Protein AF-0000000072803959 (afdb_homodimer)

Sequence (482 aa):
MISLALSVRQCDCPLSAASAEYDVAFVTPHWHYHHDRARLELRILAEGSSRTAVERGLERIRSHDETDSFELLTKQGHTARARLTMGTTEMMGTVIGHGGYLTGPFENADGSERWEIGFDDEAAADRALATLETHDDEYEVRDRRRLDPATVLEDVRAESVGATVLEGARRLTPTERETLRRAVDAGYYDVPRVATLGDLAATLDVSDAAVSKTLRRAERKLLVPTVATLESTDRRDRTRGMISLALSVRQCDCPLSAASAEYDVAFVTPHWHYHHDRARLELRILAEGSSRTAVERGLERIRSHDETDSFELLTKQGHTARARLTMGTTEMMGTVIGHGGYLTGPFENADGSERWEIGFDDEAAADRALATLETHDDEYEVRDRRRLDPATVLEDVRAESVGATVLEGARRLTPTERETLRRAVDAGYYDVPRVATLGDLAATLDVSDAAVSKTLRRAERKLLVPTVATLESTDRRDRTRG

Foldseek 3Di:
DKKWKKKWFDDQALQLVLQQVFQKKKKWFDWDQDPVVQKIKTKMKMAGPWLVRQVSSLVSSQPGPQWPDKAWDDDDTRMTIIITMGHDDPLVCLCVVLPKDFDGIWMHHNSMIITIIDDPDDVSVVSSVVVNVVDPIDMDTPDMDDDDPVRVVVVVLVVVLVVQQVQLVVPQDPVLVVLQVCCVVQQCVPVVGRDDLVNSCVVVVHDSVVSVVSPVSSCCSRPVSSVVSVVVVVCVVVVVD/DKKWKKKWFDDQALQLVLQQVFQKKKKWFDWDADPVVQKIKTKMKMAGPWLVRQVSSLVSSQPGPQWPDKAWDDDDTRMTIIITMGGDDPLVCLCVVLPKDFDGIWMHHNSMIITIIDDPDDVSVVSSVVVNVPDPIDMDTPDMDDDDPVRVVVVVCVVVLVVQQVQLVVPQDPVLVVLQVCCVVQQCVPVVGRDDLVNSCVVVVHDSVVSVVSPVSSCCSRPVSNVVSVVVVVVVVVVVD

pLDDT: mean 92.98, std 10.26, range [30.39, 98.69]

Radius of gyration: 23.91 Å; Cα contacts (8 Å, |Δi|>4): 975; chains: 2; bounding box: 56×69×57 Å

Organism: NCBI:txid2691917

Nearest PDB structures (foldseek):
  8hkc-assembly1_E  TM=4.552E-01  e=3.958E-02  Escherichia coli K-12
  6zu5-assembly1_SY0  TM=5.289E-01  e=3.291E-01  Paranosema locustae
  2aus-assembly2_A  TM=3.869E-01  e=7.500E-01  Pyrococcus abyssi
  6uwj-assembly1_A  TM=3.536E-01  e=3.078E+00  synthetic construct
  3epa-assembly1_A  TM=3.322E-01  e=2.580E+00  Homo sapiens

Secondary structure (DSSP, 8-state):
-EEEEEEEE-TT-HHHHHHHHSSEEEEEEEEEEEGGGTEEEEEEEEEESSHHHHHHHHHHHHT-TTEEEEEEEEEETTEEEEEEEEEPPHHHHHHHHTT-EE-S-EEEETTEEEEEEEESSHHHHHHHHHHHTTSSSEEEEEEEEE--HHHHHHHHHHHHHHHHHHHHHHT--HHHHHHHHHHHHHTTTSSS-SS-HHHHHHHHTS-HHHHHHHHHHHHHHHHHHHHHHHHHHHHHHHTT-/-EEEEEEEE-TT-HHHHHHHHSSEEEEEEEEEEEGGGTEEEEEEEEEESSHHHHHHHHHHHHT-TTEEEEEEEEEETTEEEEEEEEEPPHHHHHHHHTT-EE-S-EEEETTEEEEEEEESSHHHHHHHHHHHTTSSSEEEEEEEEE--HHHHHHHTTHHHHHHHHHHHHHT--HHHHHHHHHHHHHTTTSSS-SS-HHHHHHHHTS-HHHHHHHHHHHHHHHHHHHHHHHHHHHHHHHH--

InterPro domains:
  IPR007050 Bacterioopsin activator-type, HTH domain [PF04967] (172-223)
  IPR056486 HVO_2525, N-terminal [PF24279] (4-137)

Structure (mmCIF, N/CA/C/O backbone):
data_AF-0000000072803959-model_v1
#
loop_
_entity.id
_entity.type
_entity.pdbx_description
1 polymer 'Helix-turn-helix domain-containing protein'
#
loop_
_atom_site.group_PDB
_atom_site.id
_atom_site.type_symbol
_atom_site.label_atom_id
_atom_site.label_alt_id
_atom_site.label_comp_id
_atom_site.label_asym_id
_atom_site.label_entity_id
_atom_site.label_seq_id
_atom_site.pdbx_PDB_ins_code
_atom_site.Cartn_x
_atom_site.Cartn_y
_atom_site.Cartn_z
_atom_site.occupancy
_atom_site.B_iso_or_equiv
_atom_site.auth_seq_id
_atom_site.auth_comp_id
_atom_site.auth_asym_id
_atom_site.auth_atom_id
_atom_site.pdbx_PDB_model_num
ATOM 1 N N . MET A 1 1 ? -15.734 9.953 -4.289 1 94.19 1 MET A N 1
ATOM 2 C CA . MET A 1 1 ? -14.445 10.609 -4.109 1 94.19 1 MET A CA 1
ATOM 3 C C . MET A 1 1 ? -13.859 11.023 -5.453 1 94.19 1 MET A C 1
ATOM 5 O O . MET A 1 1 ? -14.023 10.328 -6.453 1 94.19 1 MET A O 1
ATOM 9 N N . ILE A 1 2 ? -13.172 12.172 -5.438 1 97 2 ILE A N 1
ATOM 10 C CA . ILE A 1 2 ? -12.461 12.625 -6.633 1 97 2 ILE A CA 1
ATOM 11 C C . ILE A 1 2 ? -10.961 12.398 -6.457 1 97 2 ILE A C 1
ATOM 13 O O . ILE A 1 2 ? -10.375 12.82 -5.457 1 97 2 ILE A O 1
ATOM 17 N N . SER A 1 3 ? -10.383 11.633 -7.355 1 97.12 3 SER A N 1
ATOM 18 C CA . SER A 1 3 ? -8.945 11.398 -7.375 1 97.12 3 SER A CA 1
ATOM 19 C C . SER A 1 3 ? -8.266 12.211 -8.469 1 97.12 3 SER A C 1
ATOM 21 O O . SER A 1 3 ? -8.688 12.172 -9.633 1 97.12 3 SER A O 1
ATOM 23 N N . LEU A 1 4 ? -7.27 12.938 -8.117 1 98.12 4 LEU A N 1
ATOM 24 C CA . LEU A 1 4 ? -6.488 13.711 -9.078 1 98.12 4 LEU A CA 1
ATOM 25 C C . LEU A 1 4 ? -5.031 13.273 -9.078 1 98.12 4 LEU A C 1
ATOM 27 O O . LEU A 1 4 ? -4.441 13.062 -8.016 1 98.12 4 LEU A O 1
ATOM 31 N N . ALA A 1 5 ? -4.5 13.031 -10.227 1 97.81 5 ALA A N 1
ATOM 32 C CA . ALA A 1 5 ? -3.057 12.938 -10.43 1 97.81 5 ALA A CA 1
ATOM 33 C C . ALA A 1 5 ? -2.498 14.234 -11.008 1 97.81 5 ALA A C 1
ATOM 35 O O . ALA A 1 5 ? -2.916 14.672 -12.078 1 97.81 5 ALA A O 1
ATOM 36 N N . LEU A 1 6 ? -1.577 14.805 -10.305 1 98.19 6 LEU A N 1
ATOM 37 C CA . LEU A 1 6 ? -1.02 16.078 -10.742 1 98.19 6 LEU A CA 1
ATOM 38 C C . LEU A 1 6 ? 0.488 15.977 -10.953 1 98.19 6 LEU A C 1
ATOM 40 O O . LEU A 1 6 ? 1.161 15.219 -10.25 1 98.19 6 LEU A O 1
ATOM 44 N N . SER A 1 7 ? 0.942 16.625 -11.914 1 98.12 7 SER A N 1
ATOM 45 C CA . SER A 1 7 ? 2.348 17 -11.992 1 98.12 7 SER A CA 1
ATOM 46 C C . SER A 1 7 ? 2.547 18.453 -11.594 1 98.12 7 SER A C 1
ATOM 48 O O . SER A 1 7 ? 1.832 19.344 -12.07 1 98.12 7 SER A O 1
ATOM 50 N N . VAL A 1 8 ? 3.453 18.703 -10.711 1 98 8 VAL A N 1
ATOM 51 C CA . VAL A 1 8 ? 3.627 20.031 -10.148 1 98 8 VAL A CA 1
ATOM 52 C C . VAL A 1 8 ? 5.098 20.438 -10.219 1 98 8 VAL A C 1
ATOM 54 O O . VAL A 1 8 ? 5.984 19.625 -9.93 1 98 8 VAL A O 1
ATOM 57 N N . ARG A 1 9 ? 5.34 21.578 -10.664 1 97.44 9 ARG A N 1
ATOM 58 C CA . ARG A 1 9 ? 6.637 22.234 -10.547 1 97.44 9 ARG A CA 1
ATOM 59 C C . ARG A 1 9 ? 6.543 23.484 -9.688 1 97.44 9 ARG A C 1
ATOM 61 O O . ARG A 1 9 ? 5.961 24.484 -10.102 1 97.44 9 ARG A O 1
ATOM 68 N N . GLN A 1 10 ? 7.09 23.375 -8.5 1 94.81 10 GLN A N 1
ATOM 69 C CA . GLN A 1 10 ? 6.988 24.5 -7.578 1 94.81 10 GLN A CA 1
ATOM 70 C C . GLN A 1 10 ? 8.359 24.891 -7.043 1 94.81 10 GLN A C 1
ATOM 72 O O . GLN A 1 10 ? 9.227 24.047 -6.855 1 94.81 10 GLN A O 1
ATOM 77 N N . CYS A 1 11 ? 8.508 26.141 -6.695 1 91.94 11 CYS A N 1
ATOM 78 C CA . CYS A 1 11 ? 9.82 26.703 -6.395 1 91.94 11 CYS A CA 1
ATOM 79 C C . CYS A 1 11 ? 10.125 26.594 -4.906 1 91.94 11 CYS A C 1
ATOM 81 O O . CYS A 1 11 ? 11.289 26.672 -4.504 1 91.94 11 CYS A O 1
ATOM 83 N N . ASP A 1 12 ? 9.172 26.438 -4.137 1 95.94 12 ASP A N 1
ATOM 84 C CA . ASP A 1 12 ? 9.391 26.5 -2.693 1 95.94 12 ASP A CA 1
ATOM 85 C C . ASP A 1 12 ? 9.469 25.094 -2.092 1 95.94 12 ASP A C 1
ATOM 87 O O . ASP A 1 12 ? 9.203 24.906 -0.903 1 95.94 12 ASP A O 1
ATOM 91 N N . CYS A 1 13 ? 9.789 24.109 -2.863 1 97.12 13 CYS A N 1
ATOM 92 C CA . CYS A 1 13 ? 9.945 22.734 -2.385 1 97.12 13 CYS A CA 1
ATOM 93 C C . CYS A 1 13 ? 11.398 22.297 -2.434 1 97.12 13 CYS A C 1
ATOM 95 O O . CYS A 1 13 ? 11.977 22.172 -3.514 1 97.12 13 CYS A O 1
ATOM 97 N N . PRO A 1 14 ? 11.992 22 -1.245 1 98.31 14 PRO A N 1
ATOM 98 C CA . PRO A 1 14 ? 13.398 21.594 -1.213 1 98.31 14 PRO A CA 1
ATOM 99 C C . PRO A 1 14 ? 13.664 20.328 -2.041 1 98.31 14 PRO A C 1
ATOM 101 O O . PRO A 1 14 ? 14.742 20.188 -2.629 1 98.31 14 PRO A O 1
ATOM 104 N N . LEU A 1 15 ? 12.727 19.391 -2.088 1 98.56 15 LEU A N 1
ATOM 105 C CA . LEU A 1 15 ? 12.906 18.141 -2.826 1 98.56 15 LEU A CA 1
ATOM 106 C C . LEU A 1 15 ? 12.953 18.406 -4.328 1 98.56 15 LEU A C 1
ATOM 108 O O . LEU A 1 15 ? 13.758 17.812 -5.039 1 98.56 15 LEU A O 1
ATOM 112 N N . SER A 1 16 ? 12.094 19.266 -4.77 1 97.94 16 SER A N 1
ATOM 113 C CA . SER A 1 16 ? 12.117 19.641 -6.18 1 97.94 16 SER A CA 1
ATOM 114 C C . SER A 1 16 ? 13.422 20.344 -6.535 1 97.94 16 SER A C 1
ATOM 116 O O . SER A 1 16 ? 14.016 20.078 -7.582 1 97.94 16 SER A O 1
ATOM 118 N N . ALA A 1 17 ? 13.867 21.266 -5.688 1 98.25 17 ALA A N 1
ATOM 119 C CA . ALA A 1 17 ? 15.125 21.953 -5.922 1 98.25 17 ALA A CA 1
ATOM 120 C C . ALA A 1 17 ? 16.281 20.984 -6.027 1 98.25 17 ALA A C 1
ATOM 122 O O . ALA A 1 17 ? 17.094 21.078 -6.953 1 98.25 17 ALA A O 1
ATOM 123 N N . ALA A 1 18 ? 16.328 20.062 -5.117 1 98.69 18 ALA A N 1
ATOM 124 C CA . ALA A 1 18 ? 17.422 19.078 -5.086 1 98.69 18 ALA A CA 1
ATOM 125 C C . ALA A 1 18 ? 17.391 18.188 -6.328 1 98.69 18 ALA A C 1
ATOM 127 O O . ALA A 1 18 ? 18.438 17.953 -6.949 1 98.69 18 ALA A O 1
ATOM 128 N N . SER A 1 19 ? 16.203 17.719 -6.73 1 98.44 19 SER A N 1
ATOM 129 C CA . SER A 1 19 ? 16.094 16.797 -7.855 1 98.44 19 SER A CA 1
ATOM 130 C C . SER A 1 19 ? 16.328 17.516 -9.18 1 98.44 19 SER A C 1
ATOM 132 O O . SER A 1 19 ? 16.641 16.875 -10.188 1 98.44 19 SER A O 1
ATOM 134 N N . ALA A 1 20 ? 16.141 18.812 -9.188 1 98.12 20 ALA A N 1
ATOM 135 C CA . ALA A 1 20 ? 16.422 19.609 -10.383 1 98.12 20 ALA A CA 1
ATOM 136 C C . ALA A 1 20 ? 17.938 19.766 -10.578 1 98.12 20 ALA A C 1
ATOM 138 O O . ALA A 1 20 ? 18.406 19.828 -11.719 1 98.12 20 ALA A O 1
ATOM 139 N N . GLU A 1 21 ? 18.609 19.844 -9.531 1 98.25 21 GLU A N 1
ATOM 140 C CA . GLU A 1 21 ? 20.031 20.203 -9.57 1 98.25 21 GLU A CA 1
ATOM 141 C C . GLU A 1 21 ? 20.906 18.953 -9.656 1 98.25 21 GLU A C 1
ATOM 143 O O . GLU A 1 21 ? 21.984 18.984 -10.266 1 98.25 21 GLU A O 1
ATOM 148 N N . TYR A 1 22 ? 20.516 17.891 -9.039 1 98.38 22 TYR A N 1
ATOM 149 C CA . TYR A 1 22 ? 21.312 16.672 -8.977 1 98.38 22 TYR A CA 1
ATOM 150 C C . TYR A 1 22 ? 20.516 15.461 -9.477 1 98.38 22 TYR A C 1
ATOM 152 O O . TYR A 1 22 ? 19.281 15.492 -9.5 1 98.38 22 TYR A O 1
ATOM 160 N N . ASP A 1 23 ? 21.234 14.398 -9.922 1 98 23 ASP A N 1
ATOM 161 C CA . ASP A 1 23 ? 20.594 13.188 -10.422 1 98 23 ASP A CA 1
ATOM 162 C C . ASP A 1 23 ? 20.125 12.305 -9.273 1 98 23 ASP A C 1
ATOM 164 O O . ASP A 1 23 ? 20.656 11.219 -9.055 1 98 23 ASP A O 1
ATOM 168 N N . VAL A 1 24 ? 19.109 12.836 -8.562 1 98.06 24 VAL A N 1
ATOM 169 C CA . VAL A 1 24 ? 18.5 12.164 -7.426 1 98.06 24 VAL A CA 1
ATOM 170 C C . VAL A 1 24 ? 16.984 12.328 -7.473 1 98.06 24 VAL A C 1
ATOM 172 O O . VAL A 1 24 ? 16.484 13.375 -7.902 1 98.06 24 VAL A O 1
ATOM 175 N N . ALA A 1 25 ? 16.297 11.289 -7.207 1 98.44 25 ALA A N 1
ATOM 176 C CA . ALA A 1 25 ? 14.836 11.297 -7.078 1 98.44 25 ALA A CA 1
ATOM 177 C C . ALA A 1 25 ? 14.414 11.023 -5.641 1 98.44 25 ALA A C 1
ATOM 179 O O . ALA A 1 25 ? 15.172 10.453 -4.859 1 98.44 25 ALA A O 1
ATOM 180 N N . PHE A 1 26 ? 13.273 11.539 -5.289 1 98.31 26 PHE A N 1
ATOM 181 C CA . PHE A 1 26 ? 12.758 11.367 -3.936 1 98.31 26 PHE A CA 1
ATOM 182 C C . PHE A 1 26 ? 11.352 10.781 -3.959 1 98.31 26 PHE A C 1
ATOM 184 O O . PHE A 1 26 ? 10.562 11.094 -4.852 1 98.31 26 PHE A O 1
ATOM 191 N N . VAL A 1 27 ? 11.07 9.914 -3.055 1 97.44 27 VAL A N 1
ATOM 192 C CA . VAL A 1 27 ? 9.719 9.422 -2.777 1 97.44 27 VAL A CA 1
ATOM 193 C C . VAL A 1 27 ? 9.375 9.656 -1.309 1 97.44 27 VAL A C 1
ATOM 195 O O . VAL A 1 27 ? 10.211 9.438 -0.427 1 97.44 27 VAL A O 1
ATOM 198 N N . THR A 1 28 ? 8.188 10.172 -1.068 1 96.06 28 THR A N 1
ATOM 199 C CA . THR A 1 28 ? 7.707 10.43 0.286 1 96.06 28 THR A CA 1
ATOM 200 C C . THR A 1 28 ? 6.414 9.664 0.553 1 96.06 28 THR A C 1
ATOM 202 O O . THR A 1 28 ? 5.32 10.188 0.321 1 96.06 28 THR A O 1
ATOM 205 N N . PRO A 1 29 ? 6.535 8.539 1.109 1 91.94 29 PRO A N 1
ATOM 206 C CA . PRO A 1 29 ? 5.336 7.73 1.324 1 91.94 29 PRO A CA 1
ATOM 207 C C . PRO A 1 29 ? 4.602 8.094 2.613 1 91.94 29 PRO A C 1
ATOM 209 O O . PRO A 1 29 ? 3.41 7.801 2.752 1 91.94 29 PRO A O 1
ATOM 212 N N . HIS A 1 30 ? 5.324 8.688 3.539 1 86.19 30 HIS A N 1
ATOM 213 C CA . HIS A 1 30 ? 4.746 8.969 4.848 1 86.19 30 HIS A CA 1
ATOM 214 C C . HIS A 1 30 ? 4.895 10.445 5.207 1 86.19 30 HIS A C 1
ATOM 216 O O . HIS A 1 30 ? 5.98 11.008 5.086 1 86.19 30 HIS A O 1
ATOM 222 N N . TRP A 1 31 ? 3.816 11.047 5.551 1 84 31 TRP A N 1
ATOM 223 C CA . TRP A 1 31 ? 3.797 12.461 5.887 1 84 31 TRP A CA 1
ATOM 224 C C . TRP A 1 31 ? 2.736 12.758 6.941 1 84 31 TRP A C 1
ATOM 226 O O . TRP A 1 31 ? 1.813 11.969 7.141 1 84 31 TRP A O 1
ATOM 236 N N . HIS A 1 32 ? 3.074 13.773 7.648 1 78.94 32 HIS A N 1
ATOM 237 C CA . HIS A 1 32 ? 2.141 14.289 8.648 1 78.94 32 HIS A CA 1
ATOM 238 C C . HIS A 1 32 ? 2.055 15.805 8.594 1 78.94 32 HIS A C 1
ATOM 240 O O . HIS A 1 32 ? 3.078 16.484 8.555 1 78.94 32 HIS A O 1
ATOM 246 N N . TYR A 1 33 ? 0.852 16.203 8.414 1 76.69 33 TYR A N 1
ATOM 247 C CA . TYR A 1 33 ? 0.65 17.656 8.438 1 76.69 33 TYR A CA 1
ATOM 248 C C . TYR A 1 33 ? 0.158 18.109 9.805 1 76.69 33 TYR A C 1
ATOM 250 O O . TYR A 1 33 ? -0.893 17.672 10.273 1 76.69 33 TYR A O 1
ATOM 258 N N . HIS A 1 34 ? 0.951 18.969 10.328 1 72.06 34 HIS A N 1
ATOM 259 C CA . HIS A 1 34 ? 0.556 19.656 11.555 1 72.06 34 HIS A CA 1
ATOM 260 C C . HIS A 1 34 ? -0.17 20.969 11.25 1 72.06 34 HIS A C 1
ATOM 262 O O . HIS A 1 34 ? 0.468 22 11.031 1 72.06 34 HIS A O 1
ATOM 268 N N . HIS A 1 35 ? -1.487 20.969 11.234 1 66.75 35 HIS A N 1
ATOM 269 C CA . HIS A 1 35 ? -2.273 22.125 10.844 1 66.75 35 HIS A CA 1
ATOM 270 C C . HIS A 1 35 ? -1.947 23.328 11.719 1 66.75 35 HIS A C 1
ATOM 272 O O . HIS A 1 35 ? -1.798 24.453 11.211 1 66.75 35 HIS A O 1
ATOM 278 N N . ASP A 1 36 ? -1.875 23.141 12.953 1 64.31 36 ASP A N 1
ATOM 279 C CA . ASP A 1 36 ? -1.71 24.234 13.898 1 64.31 36 ASP A CA 1
ATOM 280 C C . ASP A 1 36 ? -0.382 24.953 13.68 1 64.31 36 ASP A C 1
ATOM 282 O O . ASP A 1 36 ? -0.252 26.141 13.992 1 64.31 36 ASP A O 1
ATOM 286 N N . ARG A 1 37 ? 0.526 24.203 13.18 1 66.88 37 ARG A N 1
ATOM 287 C CA . ARG A 1 37 ? 1.847 24.797 12.992 1 66.88 37 ARG A CA 1
ATOM 288 C C . ARG A 1 37 ? 2.127 25.031 11.508 1 66.88 37 ARG A C 1
ATOM 290 O O . ARG A 1 37 ? 3.232 25.438 11.141 1 66.88 37 ARG A O 1
ATOM 297 N N . ALA A 1 38 ? 1.21 24.656 10.727 1 72.81 38 ALA A N 1
ATOM 298 C CA . ALA A 1 38 ? 1.383 24.734 9.281 1 72.81 38 ALA A CA 1
ATOM 299 C C . ALA A 1 38 ? 2.67 24.031 8.852 1 72.81 38 ALA A C 1
ATOM 301 O O . ALA A 1 38 ? 3.439 24.578 8.055 1 72.81 38 ALA A O 1
ATOM 302 N N . ARG A 1 39 ? 2.898 22.922 9.547 1 84.06 39 ARG A N 1
ATOM 303 C CA . ARG A 1 39 ? 4.164 22.219 9.328 1 84.06 39 ARG A CA 1
ATOM 304 C C . ARG A 1 39 ? 3.926 20.797 8.82 1 84.06 39 ARG A C 1
ATOM 306 O O . ARG A 1 39 ? 3.012 20.109 9.273 1 84.06 39 ARG A O 1
ATOM 313 N N . LEU A 1 40 ? 4.734 20.469 7.773 1 88.94 40 LEU A N 1
ATOM 314 C CA . LEU A 1 40 ? 4.754 19.125 7.215 1 88.94 40 LEU A CA 1
ATOM 315 C C . LEU A 1 40 ? 5.969 18.344 7.715 1 88.94 40 LEU A C 1
ATOM 317 O O . LEU A 1 40 ? 7.09 18.859 7.695 1 88.94 40 LEU A O 1
ATOM 321 N N . GLU A 1 41 ? 5.699 17.25 8.312 1 90.75 41 GLU A N 1
ATOM 322 C CA . GLU A 1 41 ? 6.762 16.297 8.625 1 90.75 41 GLU A CA 1
ATOM 323 C C . GLU A 1 41 ? 6.785 15.141 7.625 1 90.75 41 GLU A C 1
ATOM 325 O O . GLU A 1 41 ? 5.777 14.453 7.438 1 90.75 41 GLU A O 1
ATOM 330 N N . LEU A 1 42 ? 7.926 14.922 6.961 1 94.88 42 LEU A N 1
ATOM 331 C CA . LEU A 1 42 ? 8.07 13.961 5.875 1 94.88 42 LEU A CA 1
ATOM 332 C C . LEU A 1 42 ? 9.141 12.922 6.203 1 94.88 42 LEU A C 1
ATOM 334 O O . LEU A 1 42 ? 10.18 13.258 6.777 1 94.88 42 LEU A O 1
ATOM 338 N N . ARG A 1 43 ? 8.844 11.719 5.973 1 95.81 43 ARG A N 1
ATOM 339 C CA . ARG A 1 43 ? 9.898 10.727 5.82 1 95.81 43 ARG A CA 1
ATOM 340 C C . ARG A 1 43 ? 10.211 10.469 4.352 1 95.81 43 ARG A C 1
ATOM 342 O O . ARG A 1 43 ? 9.422 9.828 3.648 1 95.81 43 ARG A O 1
ATOM 349 N N . ILE A 1 44 ? 11.367 10.922 3.934 1 97.69 44 ILE A N 1
ATOM 350 C CA . ILE A 1 44 ? 11.695 10.906 2.512 1 97.69 44 ILE A CA 1
ATOM 351 C C . ILE A 1 44 ? 12.664 9.766 2.217 1 97.69 44 ILE A C 1
ATOM 353 O O . ILE A 1 44 ? 13.523 9.438 3.043 1 97.69 44 ILE A O 1
ATOM 357 N N . LEU A 1 45 ? 12.492 9.195 1.059 1 97.62 45 LEU A N 1
ATOM 358 C CA . LEU A 1 45 ? 13.438 8.242 0.483 1 97.62 45 LEU A CA 1
ATOM 359 C C . LEU A 1 45 ? 14.125 8.844 -0.742 1 97.62 45 LEU A C 1
ATOM 361 O O . LEU A 1 45 ? 13.469 9.391 -1.626 1 97.62 45 LEU A O 1
ATOM 365 N N . ALA A 1 46 ? 15.398 8.766 -0.737 1 98.19 46 ALA A N 1
ATOM 366 C CA . ALA A 1 46 ? 16.188 9.266 -1.856 1 98.19 46 ALA A CA 1
ATOM 367 C C . ALA A 1 46 ? 16.844 8.117 -2.625 1 98.19 46 ALA A C 1
ATOM 369 O O . ALA A 1 46 ? 17.297 7.141 -2.025 1 98.19 46 ALA A O 1
ATOM 370 N N . GLU A 1 47 ? 16.859 8.211 -3.861 1 97.56 47 GLU A N 1
ATOM 371 C CA . GLU A 1 47 ? 17.594 7.328 -4.75 1 97.56 47 GLU A CA 1
ATOM 372 C C . GLU A 1 47 ? 18.297 8.117 -5.852 1 97.56 47 GLU A C 1
ATOM 374 O O . GLU A 1 47 ? 17.656 8.875 -6.59 1 97.56 47 GLU A O 1
ATOM 379 N N . GLY A 1 48 ? 19.625 7.914 -5.953 1 97.19 48 GLY A N 1
ATOM 380 C CA . GLY A 1 48 ? 20.375 8.656 -6.949 1 97.19 48 GLY A CA 1
ATOM 381 C C . GLY A 1 48 ? 21.219 7.77 -7.844 1 97.19 48 GLY A C 1
ATOM 382 O O . GLY A 1 48 ? 21.297 6.559 -7.625 1 97.19 48 GLY A O 1
ATOM 383 N N . SER A 1 49 ? 21.797 8.367 -8.883 1 96.12 49 SER A N 1
ATOM 384 C CA . SER A 1 49 ? 22.672 7.66 -9.82 1 96.12 49 SER A CA 1
ATOM 385 C C . SER A 1 49 ? 23.984 7.258 -9.172 1 96.12 49 SER A C 1
ATOM 387 O O . SER A 1 49 ? 24.703 6.395 -9.688 1 96.12 49 SER A O 1
ATOM 389 N N . SER A 1 50 ? 24.328 7.922 -8.094 1 96.12 50 SER A N 1
ATOM 390 C CA . SER A 1 50 ? 25.547 7.652 -7.336 1 96.12 50 SER A CA 1
ATOM 391 C C . SER A 1 50 ? 25.391 8.094 -5.883 1 96.12 50 SER A C 1
ATOM 393 O O . SER A 1 50 ? 24.484 8.852 -5.551 1 96.12 50 SER A O 1
ATOM 395 N N . ARG A 1 51 ? 26.312 7.582 -5.098 1 96 51 ARG A N 1
ATOM 396 C CA . ARG A 1 51 ? 26.359 8.008 -3.703 1 96 51 ARG A CA 1
ATOM 397 C C . ARG A 1 51 ? 26.562 9.516 -3.592 1 96 51 ARG A C 1
ATOM 399 O O . ARG A 1 51 ? 25.922 10.164 -2.758 1 96 51 ARG A O 1
ATOM 406 N N . THR A 1 52 ? 27.359 10.031 -4.449 1 97.12 52 THR A N 1
ATOM 407 C CA . THR A 1 52 ? 27.656 11.461 -4.449 1 97.12 52 THR A CA 1
ATOM 408 C C . THR A 1 52 ? 26.406 12.266 -4.805 1 97.12 52 THR A C 1
ATOM 410 O O . THR A 1 52 ? 26.125 13.297 -4.184 1 97.12 52 THR A O 1
ATOM 413 N N . ALA A 1 53 ? 25.672 11.828 -5.793 1 97.88 53 ALA A N 1
ATOM 414 C CA . ALA A 1 53 ? 24.438 12.5 -6.184 1 97.88 53 ALA A CA 1
ATOM 415 C C . ALA A 1 53 ? 23.453 12.562 -5.016 1 97.88 53 ALA A C 1
ATOM 417 O O . ALA A 1 53 ? 22.844 13.602 -4.766 1 97.88 53 ALA A O 1
ATOM 418 N N . VAL A 1 54 ? 23.344 11.492 -4.258 1 98.19 54 VAL A N 1
ATOM 419 C CA . VAL A 1 54 ? 22.438 11.422 -3.115 1 98.19 54 VAL A CA 1
ATOM 420 C C . VAL A 1 54 ? 22.922 12.391 -2.027 1 98.19 54 VAL A C 1
ATOM 422 O O . VAL A 1 54 ? 22.125 13.164 -1.489 1 98.19 54 VAL A O 1
ATOM 425 N N . GLU A 1 55 ? 24.172 12.383 -1.787 1 97.94 55 GLU A N 1
ATOM 426 C CA . GLU A 1 55 ? 24.734 13.242 -0.744 1 97.94 55 GLU A CA 1
ATOM 427 C C . GLU A 1 55 ? 24.531 14.711 -1.075 1 97.94 55 GLU A C 1
ATOM 429 O O . GLU A 1 55 ? 24.141 15.5 -0.212 1 97.94 55 GLU A O 1
ATOM 434 N N . ARG A 1 56 ? 24.781 15.031 -2.25 1 98.38 56 ARG A N 1
ATOM 435 C CA . ARG A 1 56 ? 24.609 16.422 -2.672 1 98.38 56 ARG A CA 1
ATOM 436 C C . ARG A 1 56 ? 23.141 16.828 -2.629 1 98.38 56 ARG A C 1
ATOM 438 O O . ARG A 1 56 ? 22.828 17.953 -2.215 1 98.38 56 ARG A O 1
ATOM 445 N N . GLY A 1 57 ? 22.281 15.992 -3.16 1 98.56 57 GLY A N 1
ATOM 446 C CA . GLY A 1 57 ? 20.859 16.266 -3.09 1 98.56 57 GLY A CA 1
ATOM 447 C C . GLY A 1 57 ? 20.359 16.484 -1.673 1 98.56 57 GLY A C 1
ATOM 448 O O . GLY A 1 57 ? 19.609 17.422 -1.413 1 98.56 57 GLY A O 1
ATOM 449 N N . LEU A 1 58 ? 20.812 15.625 -0.744 1 98.69 58 LEU A N 1
ATOM 450 C CA . LEU A 1 58 ? 20.391 15.734 0.65 1 98.69 58 LEU A CA 1
ATOM 451 C C . LEU A 1 58 ? 20.922 17.016 1.272 1 98.69 58 LEU A C 1
ATOM 453 O O . LEU A 1 58 ? 20.234 17.672 2.068 1 98.69 58 LEU A O 1
ATOM 457 N N . GLU A 1 59 ? 22.125 17.359 0.926 1 98.62 59 GLU A N 1
ATOM 458 C CA . GLU A 1 59 ? 22.688 18.625 1.417 1 98.62 59 GLU A CA 1
ATOM 459 C C . GLU A 1 59 ? 21.891 19.812 0.91 1 98.62 59 GLU A C 1
ATOM 461 O O . GLU A 1 59 ? 21.688 20.797 1.643 1 98.62 59 GLU A O 1
ATOM 466 N N . ARG A 1 60 ? 21.516 19.734 -0.328 1 98.62 60 ARG A N 1
ATOM 467 C CA . ARG A 1 60 ? 20.688 20.797 -0.906 1 98.62 60 ARG A CA 1
ATOM 468 C C . ARG A 1 60 ? 19.375 20.953 -0.143 1 98.62 60 ARG A C 1
ATOM 470 O O . ARG A 1 60 ? 18.891 22.062 0.054 1 98.62 60 ARG A O 1
ATOM 477 N N . ILE A 1 61 ? 18.75 19.844 0.241 1 98.69 61 ILE A N 1
ATOM 478 C CA . ILE A 1 61 ? 17.531 19.859 1.024 1 98.69 61 ILE A CA 1
ATOM 479 C C . ILE A 1 61 ? 17.797 20.484 2.395 1 98.69 61 ILE A C 1
ATOM 481 O O . ILE A 1 61 ? 17.062 21.375 2.838 1 98.69 61 ILE A O 1
ATOM 485 N N . ARG A 1 62 ? 18.859 20.078 3.008 1 98.38 62 ARG A N 1
ATOM 486 C CA . ARG A 1 62 ? 19.219 20.531 4.352 1 98.38 62 ARG A CA 1
ATOM 487 C C . ARG A 1 62 ? 19.453 22.031 4.387 1 98.38 62 ARG A C 1
ATOM 489 O O . ARG A 1 62 ? 19.047 22.703 5.34 1 98.38 62 ARG A O 1
ATOM 496 N N . SER A 1 63 ? 20 22.547 3.357 1 98.06 63 SER A N 1
ATOM 497 C CA . SER A 1 63 ? 20.406 23.953 3.346 1 98.06 63 SER A CA 1
ATOM 498 C C . SER A 1 63 ? 19.328 24.844 2.725 1 98.06 63 SER A C 1
ATOM 500 O O . SER A 1 63 ? 19.531 26.047 2.586 1 98.06 63 SER A O 1
ATOM 502 N N . HIS A 1 64 ? 18.297 24.25 2.266 1 98.06 64 HIS A N 1
ATOM 503 C CA . HIS A 1 64 ? 17.25 25.016 1.604 1 98.06 64 HIS A CA 1
ATOM 504 C C . HIS A 1 64 ? 16.516 25.922 2.592 1 98.06 64 HIS A C 1
ATOM 506 O O . HIS A 1 64 ? 16.266 25.531 3.73 1 98.06 64 HIS A O 1
ATOM 512 N N . ASP A 1 65 ? 16.062 27.062 2.199 1 96.81 65 ASP A N 1
ATOM 513 C CA . ASP A 1 65 ? 15.453 28.078 3.051 1 96.81 65 ASP A CA 1
ATOM 514 C C . ASP A 1 65 ? 14.141 27.594 3.646 1 96.81 65 ASP A C 1
ATOM 516 O O . ASP A 1 65 ? 13.758 28 4.746 1 96.81 65 ASP A O 1
ATOM 520 N N . GLU A 1 66 ? 13.477 26.703 2.908 1 96.38 66 GLU A N 1
ATOM 521 C CA . GLU A 1 66 ? 12.156 26.25 3.332 1 96.38 66 GLU A CA 1
ATOM 522 C C . GLU A 1 66 ? 12.258 25.094 4.316 1 96.38 66 GLU A C 1
ATOM 524 O O . GLU A 1 66 ? 11.25 24.641 4.855 1 96.38 66 GLU A O 1
ATOM 529 N N . THR A 1 67 ? 13.5 24.547 4.543 1 97.38 67 THR A N 1
ATOM 530 C CA . THR A 1 67 ? 13.695 23.438 5.461 1 97.38 67 THR A CA 1
ATOM 531 C C . THR A 1 67 ? 13.766 23.938 6.906 1 97.38 67 THR A C 1
ATOM 533 O O . THR A 1 67 ? 14.602 24.781 7.238 1 97.38 67 THR A O 1
ATOM 536 N N . ASP A 1 68 ? 12.852 23.406 7.727 1 96.5 68 ASP A N 1
ATOM 537 C CA . ASP A 1 68 ? 12.883 23.734 9.148 1 96.5 68 ASP A CA 1
ATOM 538 C C . ASP A 1 68 ? 13.852 22.828 9.906 1 96.5 68 ASP A C 1
ATOM 540 O O . ASP A 1 68 ? 14.586 23.281 10.773 1 96.5 68 ASP A O 1
ATOM 544 N N . SER A 1 69 ? 13.781 21.594 9.641 1 96.62 69 SER A N 1
ATOM 545 C CA . SER A 1 69 ? 14.719 20.625 10.227 1 96.62 69 SER A CA 1
ATOM 546 C C . SER A 1 69 ? 14.953 19.453 9.289 1 96.62 69 SER A C 1
ATOM 548 O O . SER A 1 69 ? 14.117 19.141 8.438 1 96.62 69 SER A O 1
ATOM 550 N N . PHE A 1 70 ? 16.125 18.938 9.422 1 98.06 70 PHE A N 1
ATOM 551 C CA . PHE A 1 70 ? 16.562 17.812 8.602 1 98.06 70 PHE A CA 1
ATOM 552 C C . PHE A 1 70 ? 17.391 16.828 9.414 1 98.06 70 PHE A C 1
ATOM 554 O O . PHE A 1 70 ? 18.344 17.234 10.094 1 98.06 70 PHE A O 1
ATOM 561 N N . GLU A 1 71 ? 17.031 15.555 9.367 1 97.81 71 GLU A N 1
ATOM 562 C CA . GLU A 1 71 ? 17.781 14.5 10.031 1 97.81 71 GLU A CA 1
ATOM 563 C C . GLU A 1 71 ? 17.984 13.305 9.102 1 97.81 71 GLU A C 1
ATOM 565 O O . GLU A 1 71 ? 17.031 12.664 8.672 1 97.81 71 GLU A O 1
ATOM 570 N N . LEU A 1 72 ? 19.25 13.055 8.766 1 97.75 72 LEU A N 1
ATOM 571 C CA . LEU A 1 72 ? 19.562 11.844 8.016 1 97.75 72 LEU A CA 1
ATOM 572 C C . LEU A 1 72 ? 19.406 10.609 8.891 1 97.75 72 LEU A C 1
ATOM 574 O O . LEU A 1 72 ? 20.016 10.508 9.953 1 97.75 72 LEU A O 1
ATOM 578 N N . LEU A 1 73 ? 18.625 9.703 8.477 1 96.62 73 LEU A N 1
ATOM 579 C CA . LEU A 1 73 ? 18.344 8.523 9.289 1 96.62 73 LEU A CA 1
ATOM 580 C C . LEU A 1 73 ? 19.234 7.355 8.875 1 96.62 73 LEU A C 1
ATOM 582 O O . LEU A 1 73 ? 19.797 6.66 9.727 1 96.62 73 LEU A O 1
ATOM 586 N N . THR A 1 74 ? 19.328 7.141 7.562 1 95.5 74 THR A N 1
ATOM 587 C CA . THR A 1 74 ? 20.156 6.059 7.043 1 95.5 74 THR A CA 1
ATOM 588 C C . THR A 1 74 ? 20.625 6.375 5.625 1 95.5 74 THR A C 1
ATOM 590 O O . THR A 1 74 ? 19.938 7.074 4.879 1 95.5 74 THR A O 1
ATOM 593 N N . LYS A 1 75 ? 21.75 6.004 5.359 1 94.69 75 LYS A N 1
ATOM 594 C CA . LYS A 1 75 ? 22.312 6.043 4.012 1 94.69 75 LYS A CA 1
ATOM 595 C C . LYS A 1 75 ? 22.953 4.711 3.643 1 94.69 75 LYS A C 1
ATOM 597 O O . LYS A 1 75 ? 23.688 4.133 4.438 1 94.69 75 LYS A O 1
ATOM 602 N N . GLN A 1 76 ? 22.609 4.211 2.555 1 93.69 76 GLN A N 1
ATOM 603 C CA . GLN A 1 76 ? 23.156 2.941 2.078 1 93.69 76 GLN A CA 1
ATOM 604 C C . GLN A 1 76 ? 23.297 2.941 0.559 1 93.69 76 GLN A C 1
ATOM 606 O O . GLN A 1 76 ? 22.297 2.932 -0.164 1 93.69 76 GLN A O 1
ATOM 611 N N . GLY A 1 77 ? 24.547 2.902 0.102 1 91.94 77 GLY A N 1
ATOM 612 C CA . GLY A 1 77 ? 24.766 2.959 -1.335 1 91.94 77 GLY A CA 1
ATOM 613 C C . GLY A 1 77 ? 24.25 4.242 -1.965 1 91.94 77 GLY A C 1
ATOM 614 O O . GLY A 1 77 ? 24.656 5.336 -1.581 1 91.94 77 GLY A O 1
ATOM 615 N N . HIS A 1 78 ? 23.344 4.066 -2.912 1 95.06 78 HIS A N 1
ATOM 616 C CA . HIS A 1 78 ? 22.812 5.234 -3.607 1 95.06 78 HIS A CA 1
ATOM 617 C C . HIS A 1 78 ? 21.391 5.531 -3.168 1 95.06 78 HIS A C 1
ATOM 619 O O . HIS A 1 78 ? 20.594 6.078 -3.941 1 95.06 78 HIS A O 1
ATOM 625 N N . THR A 1 79 ? 21.062 5.051 -1.967 1 96.5 79 THR A N 1
ATOM 626 C CA . THR A 1 79 ? 19.766 5.344 -1.373 1 96.5 79 THR A CA 1
ATOM 627 C C . THR A 1 79 ? 19.922 5.926 0.028 1 96.5 79 THR A C 1
ATOM 629 O O . THR A 1 79 ? 20.969 5.766 0.652 1 96.5 79 THR A O 1
ATOM 632 N N . ALA A 1 80 ? 18.922 6.645 0.463 1 97.56 80 ALA A N 1
ATOM 633 C CA . ALA A 1 80 ? 18.938 7.223 1.806 1 97.56 80 ALA A CA 1
ATOM 634 C C . ALA A 1 80 ? 17.516 7.465 2.307 1 97.56 80 ALA A C 1
ATOM 636 O O . ALA A 1 80 ? 16.562 7.496 1.517 1 97.56 80 ALA A O 1
ATOM 637 N N . ARG A 1 81 ? 17.391 7.543 3.549 1 97.38 81 ARG A N 1
ATOM 638 C CA . ARG A 1 81 ? 16.156 7.914 4.234 1 97.38 81 ARG A CA 1
ATOM 639 C C . ARG A 1 81 ? 16.391 9.07 5.199 1 97.38 81 ARG A C 1
ATOM 641 O O . ARG A 1 81 ? 17.406 9.109 5.895 1 97.38 81 ARG A O 1
ATOM 648 N N . ALA A 1 82 ? 15.508 10.016 5.184 1 97.88 82 ALA A N 1
ATOM 649 C CA . ALA A 1 82 ? 15.664 11.18 6.051 1 97.88 82 ALA A CA 1
ATOM 650 C C . ALA A 1 82 ? 14.305 11.664 6.562 1 97.88 82 ALA A C 1
ATOM 652 O O . ALA A 1 82 ? 13.273 11.375 5.961 1 97.88 82 ALA A O 1
ATOM 653 N N . ARG A 1 83 ? 14.359 12.312 7.668 1 96.75 83 ARG A N 1
ATOM 654 C CA . ARG A 1 83 ? 13.227 13.047 8.211 1 96.75 83 ARG A CA 1
ATOM 655 C C . ARG A 1 83 ? 13.344 14.539 7.926 1 96.75 83 ARG A C 1
ATOM 657 O O . ARG A 1 83 ? 14.375 15.148 8.219 1 96.75 83 ARG A O 1
ATOM 664 N N . LEU A 1 84 ? 12.312 15.055 7.27 1 97.31 84 LEU A N 1
ATOM 665 C CA . LEU A 1 84 ? 12.289 16.453 6.879 1 97.31 84 LEU A CA 1
ATOM 666 C C . LEU A 1 84 ? 11.055 17.156 7.445 1 97.31 84 LEU A C 1
ATOM 668 O O . LEU A 1 84 ? 9.945 16.641 7.355 1 97.31 84 LEU A O 1
ATOM 672 N N . THR A 1 85 ? 11.266 18.281 8.117 1 95.38 85 THR A N 1
ATOM 673 C CA . THR A 1 85 ? 10.156 19.156 8.477 1 95.38 85 THR A CA 1
ATOM 674 C C . THR A 1 85 ? 10.234 20.469 7.73 1 95.38 85 THR A C 1
ATOM 676 O O . THR A 1 85 ? 11.32 21.047 7.574 1 95.38 85 THR A O 1
ATOM 679 N N . MET A 1 86 ? 9.117 20.875 7.254 1 94.81 86 MET A N 1
ATOM 680 C CA . MET A 1 86 ? 9.023 22.125 6.508 1 94.81 86 MET A CA 1
ATOM 681 C C . MET A 1 86 ? 7.613 22.703 6.59 1 94.81 86 MET A C 1
ATOM 683 O O . MET A 1 86 ? 6.684 22.016 7.023 1 94.81 86 MET A O 1
ATOM 687 N N . GLY A 1 87 ? 7.5 23.984 6.273 1 90.69 87 GLY A N 1
ATOM 688 C CA . GLY A 1 87 ? 6.164 24.531 6.07 1 90.69 87 GLY A CA 1
ATOM 689 C C . GLY A 1 87 ? 5.48 23.969 4.836 1 90.69 87 GLY A C 1
ATOM 690 O O . GLY A 1 87 ? 6.121 23.344 3.988 1 90.69 87 GLY A O 1
ATOM 691 N N . THR A 1 88 ? 4.195 24.172 4.734 1 89.44 88 THR A N 1
ATOM 692 C CA . THR A 1 88 ? 3.506 23.781 3.51 1 89.44 88 THR A CA 1
ATOM 693 C C . THR A 1 88 ? 3.93 24.688 2.348 1 89.44 88 THR A C 1
ATOM 695 O O . THR A 1 88 ? 4.137 25.875 2.523 1 89.44 88 THR A O 1
ATOM 698 N N . THR A 1 89 ? 4.141 24.062 1.265 1 92.81 89 THR A N 1
ATOM 699 C CA . THR A 1 89 ? 4.273 24.891 0.066 1 92.81 89 THR A CA 1
ATOM 700 C C . THR A 1 89 ? 2.959 25.594 -0.262 1 92.81 89 THR A C 1
ATOM 702 O O . THR A 1 89 ? 1.908 25.234 0.273 1 92.81 89 THR A O 1
ATOM 705 N N . GLU A 1 90 ? 3.072 26.594 -1.13 1 93.31 90 GLU A N 1
ATOM 706 C CA . GLU A 1 90 ? 1.861 27.297 -1.538 1 93.31 90 GLU A CA 1
ATOM 707 C C . GLU A 1 90 ? 0.868 26.344 -2.203 1 93.31 90 GLU A C 1
ATOM 709 O O . GLU A 1 90 ? -0.329 26.391 -1.909 1 93.31 90 GLU A O 1
ATOM 714 N N . MET A 1 91 ? 1.358 25.516 -3.033 1 95.19 91 MET A N 1
ATOM 715 C CA . MET A 1 91 ? 0.515 24.594 -3.787 1 95.19 91 MET A CA 1
ATOM 716 C C . MET A 1 91 ? -0.135 23.562 -2.861 1 95.19 91 MET A C 1
ATOM 718 O O . MET A 1 91 ? -1.344 23.344 -2.932 1 95.19 91 MET A O 1
ATOM 722 N N . MET A 1 92 ? 0.652 22.938 -2.014 1 92.94 92 MET A N 1
ATOM 723 C CA . MET A 1 92 ? 0.103 21.922 -1.117 1 92.94 92 MET A CA 1
ATOM 724 C C . MET A 1 92 ? -0.834 22.562 -0.092 1 92.94 92 MET A C 1
ATOM 726 O O . MET A 1 92 ? -1.84 21.953 0.289 1 92.94 92 MET A O 1
ATOM 730 N N . GLY A 1 93 ? -0.471 23.75 0.398 1 91.38 93 GLY A N 1
ATOM 731 C CA . GLY A 1 93 ? -1.389 24.484 1.263 1 91.38 93 GLY A CA 1
ATOM 732 C C . GLY A 1 93 ? -2.764 24.672 0.65 1 91.38 93 GLY A C 1
ATOM 733 O O . GLY A 1 93 ? -3.777 24.562 1.345 1 91.38 93 GLY A O 1
ATOM 734 N N . THR A 1 94 ? -2.789 25 -0.624 1 94.06 94 THR A N 1
ATOM 735 C CA . THR A 1 94 ? -4.051 25.156 -1.341 1 94.06 94 THR A CA 1
ATOM 736 C C . THR A 1 94 ? -4.844 23.859 -1.327 1 94.06 94 THR A C 1
ATOM 738 O O . THR A 1 94 ? -6.043 23.859 -1.049 1 94.06 94 THR A O 1
ATOM 741 N N . VAL A 1 95 ? -4.18 22.688 -1.613 1 93.81 95 VAL A N 1
ATOM 742 C CA . VAL A 1 95 ? -4.836 21.375 -1.639 1 93.81 95 VAL A CA 1
ATOM 743 C C . VAL A 1 95 ? -5.445 21.078 -0.27 1 93.81 95 VAL A C 1
ATOM 745 O O . VAL A 1 95 ? -6.637 20.781 -0.164 1 93.81 95 VAL A O 1
ATOM 748 N N . ILE A 1 96 ? -4.645 21.281 0.765 1 90.06 96 ILE A N 1
ATOM 749 C CA . ILE A 1 96 ? -5.07 20.969 2.125 1 90.06 96 ILE A CA 1
ATOM 750 C C . ILE A 1 96 ? -6.18 21.938 2.549 1 90.06 96 ILE A C 1
ATOM 752 O O . ILE A 1 96 ? -7.172 21.516 3.15 1 90.06 96 ILE A O 1
ATOM 756 N N . GLY A 1 97 ? -6.031 23.203 2.207 1 89.38 97 GLY A N 1
ATOM 757 C CA . GLY A 1 97 ? -7.004 24.219 2.574 1 89.38 97 GLY A CA 1
ATOM 758 C C . GLY A 1 97 ? -8.375 23.969 1.975 1 89.38 97 GLY A C 1
ATOM 759 O O . GLY A 1 97 ? -9.383 24.438 2.508 1 89.38 97 GLY A O 1
ATOM 760 N N . HIS A 1 98 ? -8.414 23.234 0.944 1 94.06 98 HIS A N 1
ATOM 761 C CA . HIS A 1 98 ? -9.688 22.953 0.285 1 94.06 98 HIS A CA 1
ATOM 762 C C . HIS A 1 98 ? -10.156 21.531 0.569 1 94.06 98 HIS A C 1
ATOM 764 O O . HIS A 1 98 ? -11 21 -0.148 1 94.06 98 HIS A O 1
ATOM 770 N N . GLY A 1 99 ? -9.531 20.922 1.546 1 89.25 99 GLY A N 1
ATOM 771 C CA . GLY A 1 99 ? -10.008 19.641 2.018 1 89.25 99 GLY A CA 1
ATOM 772 C C . GLY A 1 99 ? -9.398 18.469 1.272 1 89.25 99 GLY A C 1
ATOM 773 O O . GLY A 1 99 ? -9.891 17.344 1.356 1 89.25 99 GLY A O 1
ATOM 774 N N . GLY A 1 100 ? -8.383 18.766 0.517 1 92.75 100 GLY A N 1
ATOM 775 C CA . GLY A 1 100 ? -7.68 17.703 -0.178 1 92.75 100 GLY A CA 1
ATOM 776 C C . GLY A 1 100 ? -6.762 16.906 0.727 1 92.75 100 GLY A C 1
ATOM 777 O O . GLY A 1 100 ? -6.375 17.375 1.8 1 92.75 100 GLY A O 1
ATOM 778 N N . TYR A 1 101 ? -6.492 15.68 0.374 1 91 101 TYR A N 1
ATOM 779 C CA . TYR A 1 101 ? -5.594 14.805 1.116 1 91 101 TYR A CA 1
ATOM 780 C C . TYR A 1 101 ? -4.805 13.906 0.171 1 91 101 TYR A C 1
ATOM 782 O O . TYR A 1 101 ? -5.223 13.664 -0.963 1 91 101 TYR A O 1
ATOM 790 N N . LEU A 1 102 ? -3.686 13.539 0.603 1 89.81 102 LEU A N 1
ATOM 791 C CA . LEU A 1 102 ? -2.818 12.703 -0.225 1 89.81 102 LEU A CA 1
ATOM 792 C C . LEU A 1 102 ? -3.305 11.258 -0.24 1 89.81 102 LEU A C 1
ATOM 794 O O . LEU A 1 102 ? -3.699 10.719 0.798 1 89.81 102 LEU A O 1
ATOM 798 N N . THR A 1 103 ? -3.262 10.633 -1.428 1 90.81 103 THR A N 1
ATOM 799 C CA . THR A 1 103 ? -3.715 9.25 -1.577 1 90.81 103 THR A CA 1
ATOM 800 C C . THR A 1 103 ? -2.576 8.359 -2.059 1 90.81 103 THR A C 1
ATOM 802 O O . THR A 1 103 ? -2.775 7.164 -2.293 1 90.81 103 THR A O 1
ATOM 805 N N . GLY A 1 104 ? -1.45 8.828 -2.205 1 89.94 104 GLY A N 1
ATOM 806 C CA . GLY A 1 104 ? -0.232 8.141 -2.6 1 89.94 104 GLY A CA 1
ATOM 807 C C . GLY A 1 104 ? 1.029 8.891 -2.217 1 89.94 104 GLY A C 1
ATOM 808 O O . GLY A 1 104 ? 0.961 10.008 -1.714 1 89.94 104 GLY A O 1
ATOM 809 N N . PRO A 1 105 ? 2.119 8.297 -2.455 1 93.19 105 PRO A N 1
ATOM 810 C CA . PRO A 1 105 ? 3.377 8.969 -2.121 1 93.19 105 PRO A CA 1
ATOM 811 C C . PRO A 1 105 ? 3.664 10.164 -3.023 1 93.19 105 PRO A C 1
ATOM 813 O O . PRO A 1 105 ? 3.23 10.188 -4.18 1 93.19 105 PRO A O 1
ATOM 816 N N . PHE A 1 106 ? 4.406 11.141 -2.441 1 94.62 106 PHE A N 1
ATOM 817 C CA . PHE A 1 106 ? 5 12.172 -3.287 1 94.62 106 PHE A CA 1
ATOM 818 C C . PHE A 1 106 ? 6.188 11.609 -4.066 1 94.62 106 PHE A C 1
ATOM 820 O O . PHE A 1 106 ? 7.008 10.875 -3.514 1 94.62 106 PHE A O 1
ATOM 827 N N . GLU A 1 107 ? 6.246 11.984 -5.266 1 96.88 107 GLU A N 1
ATOM 828 C CA . GLU A 1 107 ? 7.422 11.641 -6.059 1 96.88 107 GLU A CA 1
ATOM 829 C C . GLU A 1 107 ? 8.055 12.883 -6.672 1 96.88 107 GLU A C 1
ATOM 831 O O . GLU A 1 107 ? 7.375 13.68 -7.32 1 96.88 107 GLU A O 1
ATOM 836 N N . ASN A 1 108 ? 9.273 13.078 -6.434 1 98.06 108 ASN A N 1
ATOM 837 C CA . ASN A 1 108 ? 10.047 14.188 -6.973 1 98.06 108 ASN A CA 1
ATOM 838 C C . ASN A 1 108 ? 11.164 13.703 -7.891 1 98.06 108 ASN A C 1
ATOM 840 O O . ASN A 1 108 ? 11.992 12.883 -7.488 1 98.06 108 ASN A O 1
ATOM 844 N N . ALA A 1 109 ? 11.211 14.117 -9.039 1 97.81 109 ALA A N 1
ATOM 845 C CA . ALA A 1 109 ? 12.273 13.82 -9.992 1 97.81 109 ALA A CA 1
ATOM 846 C C . ALA A 1 109 ? 12.438 14.953 -11 1 97.81 109 ALA A C 1
ATOM 848 O O . ALA A 1 109 ? 11.445 15.523 -11.461 1 97.81 109 ALA A O 1
ATOM 849 N N . ASP A 1 110 ? 13.672 15.336 -11.266 1 97.5 110 ASP A N 1
ATOM 850 C CA . ASP A 1 110 ? 14 16.297 -12.312 1 97.5 110 ASP A CA 1
ATOM 851 C C . ASP A 1 110 ? 13.289 17.625 -12.078 1 97.5 110 ASP A C 1
ATOM 853 O O . ASP A 1 110 ? 12.766 18.234 -13.016 1 97.5 110 ASP A O 1
ATOM 857 N N . GLY A 1 111 ? 13.094 17.969 -10.852 1 97.81 111 GLY A N 1
ATOM 858 C CA . GLY A 1 111 ? 12.523 19.25 -10.477 1 97.81 111 GLY A CA 1
ATOM 859 C C . GLY A 1 111 ? 11.008 19.266 -10.492 1 97.81 111 GLY A C 1
ATOM 860 O O . GLY A 1 111 ? 10.391 20.297 -10.273 1 97.81 111 GLY A O 1
ATOM 861 N N . SER A 1 112 ? 10.43 18.156 -10.773 1 97.88 112 SER A N 1
ATOM 862 C CA . SER A 1 112 ? 8.977 18.031 -10.828 1 97.88 112 SER A CA 1
ATOM 863 C C . SER A 1 112 ? 8.461 17.078 -9.758 1 97.88 112 SER A C 1
ATOM 865 O O . SER A 1 112 ? 9.203 16.234 -9.266 1 97.88 112 SER A O 1
ATOM 867 N N . GLU A 1 113 ? 7.211 17.312 -9.406 1 98.12 113 GLU A N 1
ATOM 868 C CA . GLU A 1 113 ? 6.555 16.469 -8.406 1 98.12 113 GLU A CA 1
ATOM 869 C C . GLU A 1 113 ? 5.309 15.797 -8.984 1 98.12 113 GLU A C 1
ATOM 871 O O . GLU A 1 113 ? 4.57 16.422 -9.758 1 98.12 113 GLU A O 1
ATOM 876 N N . ARG A 1 114 ? 5.141 14.625 -8.672 1 97.5 114 ARG A N 1
ATOM 877 C CA . ARG A 1 114 ? 3.9 13.922 -8.969 1 97.5 114 ARG A CA 1
ATOM 878 C C . ARG A 1 114 ? 3.074 13.703 -7.707 1 97.5 114 ARG A C 1
ATOM 880 O O . ARG A 1 114 ? 3.58 13.18 -6.711 1 97.5 114 ARG A O 1
ATOM 887 N N . TRP A 1 115 ? 1.826 14.156 -7.785 1 96.69 115 TRP A N 1
ATOM 888 C CA . TRP A 1 115 ? 0.911 14.055 -6.652 1 96.69 115 TRP A CA 1
ATOM 889 C C . TRP A 1 115 ? -0.277 13.164 -6.992 1 96.69 115 TRP A C 1
ATOM 891 O O . TRP A 1 115 ? -0.787 13.195 -8.117 1 96.69 115 TRP A O 1
ATOM 901 N N . GLU A 1 116 ? -0.636 12.32 -6.074 1 95.44 116 GLU A N 1
ATOM 902 C CA . GLU A 1 116 ? -1.953 11.695 -6.047 1 95.44 116 GLU A CA 1
ATOM 903 C C . GLU A 1 116 ? -2.789 12.211 -4.883 1 95.44 116 GLU A C 1
ATOM 905 O O . GLU A 1 116 ? -2.453 11.984 -3.719 1 95.44 116 GLU A O 1
ATOM 910 N N . ILE A 1 117 ? -3.889 12.922 -5.215 1 95.88 117 ILE A N 1
ATOM 911 C CA . ILE A 1 117 ? -4.664 13.578 -4.164 1 95.88 117 ILE A CA 1
ATOM 912 C C . ILE A 1 117 ? -6.145 13.234 -4.332 1 95.88 117 ILE A C 1
ATOM 914 O O . ILE A 1 117 ? -6.594 12.906 -5.434 1 95.88 117 ILE A O 1
ATOM 918 N N . GLY A 1 118 ? -6.801 13.266 -3.242 1 95.5 118 GLY A N 1
ATOM 919 C CA . GLY A 1 118 ? -8.234 13 -3.201 1 95.5 118 GLY A CA 1
ATOM 920 C C . GLY A 1 118 ? -9.039 14.133 -2.607 1 95.5 118 GLY A C 1
ATOM 921 O O . GLY A 1 118 ? -8.531 14.898 -1.782 1 95.5 118 GLY A O 1
ATOM 922 N N . PHE A 1 119 ? -10.219 14.273 -3.045 1 96.94 119 PHE A N 1
ATOM 923 C CA . PHE A 1 119 ? -11.234 15.164 -2.484 1 96.94 119 PHE A CA 1
ATOM 924 C C . PHE A 1 119 ? -12.531 14.414 -2.236 1 96.94 119 PHE A C 1
ATOM 926 O O . PHE A 1 119 ? -12.852 13.461 -2.949 1 96.94 119 PHE A O 1
ATOM 933 N N . ASP A 1 120 ? -13.273 14.875 -1.276 1 95.75 120 ASP A N 1
ATOM 934 C CA . ASP A 1 120 ? -14.5 14.195 -0.9 1 95.75 120 ASP A CA 1
ATOM 935 C C . ASP A 1 120 ? -15.609 14.453 -1.925 1 95.75 120 ASP A C 1
ATOM 937 O O . ASP A 1 120 ? -16.516 13.633 -2.082 1 95.75 120 ASP A O 1
ATOM 941 N N . ASP A 1 121 ? -15.539 15.578 -2.582 1 94.69 121 ASP A N 1
ATOM 942 C CA . ASP A 1 121 ? -16.547 15.875 -3.6 1 94.69 121 ASP A CA 1
ATOM 943 C C . ASP A 1 121 ? -15.953 16.734 -4.719 1 94.69 121 ASP A C 1
ATOM 945 O O . ASP A 1 121 ? -14.836 17.234 -4.598 1 94.69 121 ASP A O 1
ATOM 949 N N . GLU A 1 122 ? -16.766 16.875 -5.793 1 96.38 122 GLU A N 1
ATOM 950 C CA . GLU A 1 122 ? -16.328 17.547 -7.012 1 96.38 122 GLU A CA 1
ATOM 951 C C . GLU A 1 122 ? -16.125 19.047 -6.773 1 96.38 122 GLU A C 1
ATOM 953 O O . GLU A 1 122 ? -15.188 19.641 -7.316 1 96.38 122 GLU A O 1
ATOM 958 N N . ALA A 1 123 ? -16.953 19.609 -6.008 1 97.38 123 ALA A N 1
ATOM 959 C CA . ALA A 1 123 ? -16.875 21.047 -5.754 1 97.38 123 ALA A CA 1
ATOM 960 C C . ALA A 1 123 ? -15.562 21.406 -5.07 1 97.38 123 ALA A C 1
ATOM 962 O O . ALA A 1 123 ? -14.914 22.391 -5.434 1 97.38 123 ALA A O 1
ATOM 963 N N . ALA A 1 124 ? -15.219 20.641 -4.082 1 96.75 124 ALA A N 1
ATOM 964 C CA . ALA A 1 124 ? -13.961 20.875 -3.381 1 96.75 124 ALA A CA 1
ATOM 965 C C . ALA A 1 124 ? -12.773 20.781 -4.336 1 96.75 124 ALA A C 1
ATOM 967 O O . ALA A 1 124 ? -11.867 21.609 -4.305 1 96.75 124 ALA A O 1
ATOM 968 N N . ALA A 1 125 ? -12.758 19.734 -5.184 1 98.19 125 ALA A N 1
ATOM 969 C CA . ALA A 1 125 ? -11.688 19.562 -6.16 1 98.19 125 ALA A CA 1
ATOM 970 C C . ALA A 1 125 ? -11.609 20.75 -7.113 1 98.19 125 ALA A C 1
ATOM 972 O O . ALA A 1 125 ? -10.523 21.281 -7.371 1 98.19 125 ALA A O 1
ATOM 973 N N . ASP A 1 126 ? -12.734 21.156 -7.574 1 98.25 126 ASP A N 1
ATOM 974 C CA . ASP A 1 126 ? -12.797 22.25 -8.531 1 98.25 126 ASP A CA 1
ATOM 975 C C . ASP A 1 126 ? -12.312 23.547 -7.898 1 98.25 126 ASP A C 1
ATOM 977 O O . ASP A 1 126 ? -11.594 24.328 -8.531 1 98.25 126 ASP A O 1
ATOM 981 N N . ARG A 1 127 ? -12.703 23.812 -6.672 1 98.38 127 ARG A N 1
ATOM 982 C CA . ARG A 1 127 ? -12.25 25 -5.973 1 98.38 127 ARG A CA 1
ATOM 983 C C . ARG A 1 127 ? -10.734 24.984 -5.77 1 98.38 127 ARG A C 1
ATOM 985 O O . ARG A 1 127 ? -10.07 26.016 -5.922 1 98.38 127 ARG A O 1
ATOM 992 N N . ALA A 1 128 ? -10.266 23.828 -5.41 1 98 128 ALA A N 1
ATOM 993 C CA . ALA A 1 128 ? -8.82 23.703 -5.242 1 98 128 ALA A CA 1
ATOM 994 C C . ALA A 1 128 ? -8.086 24 -6.551 1 98 128 ALA A C 1
ATOM 996 O O . ALA A 1 128 ? -7.129 24.766 -6.566 1 98 128 ALA A O 1
ATOM 997 N N . LEU A 1 129 ? -8.555 23.391 -7.633 1 98.12 129 LEU A N 1
ATOM 998 C CA . LEU A 1 129 ? -7.918 23.562 -8.93 1 98.12 129 LEU A CA 1
ATOM 999 C C . LEU A 1 129 ? -8 25.031 -9.375 1 98.12 129 LEU A C 1
ATOM 1001 O O . LEU A 1 129 ? -7.047 25.562 -9.938 1 98.12 129 LEU A O 1
ATOM 1005 N N . ALA A 1 130 ? -9.125 25.641 -9.125 1 98.25 130 ALA A N 1
ATOM 1006 C CA . ALA A 1 130 ? -9.289 27.047 -9.461 1 98.25 130 ALA A CA 1
ATOM 1007 C C . ALA A 1 130 ? -8.273 27.906 -8.711 1 98.25 130 ALA A C 1
ATOM 1009 O O . ALA A 1 130 ? -7.695 28.844 -9.289 1 98.25 130 ALA A O 1
ATOM 1010 N N . THR A 1 131 ? -8.125 27.609 -7.441 1 98 131 THR A N 1
ATOM 1011 C CA . THR A 1 131 ? -7.16 28.359 -6.641 1 98 131 THR A CA 1
ATOM 1012 C C . THR A 1 131 ? -5.738 28.078 -7.121 1 98 131 THR A C 1
ATOM 1014 O O . THR A 1 131 ? -4.91 29 -7.18 1 98 131 THR A O 1
ATOM 1017 N N . LEU A 1 132 ? -5.398 26.828 -7.473 1 97.38 132 LEU A N 1
ATOM 1018 C CA . LEU A 1 132 ? -4.078 26.469 -7.977 1 97.38 132 LEU A CA 1
ATOM 1019 C C . LEU A 1 132 ? -3.738 27.266 -9.234 1 97.38 132 LEU A C 1
ATOM 1021 O O . LEU A 1 132 ? -2.58 27.625 -9.445 1 97.38 132 LEU A O 1
ATOM 1025 N N . GLU A 1 133 ? -4.73 27.547 -10.055 1 95.75 133 GLU A N 1
ATOM 1026 C CA . GLU A 1 133 ? -4.551 28.266 -11.305 1 95.75 133 GLU A CA 1
ATOM 1027 C C . GLU A 1 133 ? -4.078 29.703 -11.055 1 95.75 133 GLU A C 1
ATOM 1029 O O . GLU A 1 133 ? -3.502 30.328 -11.945 1 95.75 133 GLU A O 1
ATOM 1034 N N . THR A 1 134 ? -4.312 30.109 -9.844 1 96.06 134 THR A N 1
ATOM 1035 C CA . THR A 1 134 ? -3.967 31.5 -9.539 1 96.06 134 THR A CA 1
ATOM 1036 C C . THR A 1 134 ? -2.512 31.609 -9.094 1 96.06 134 THR A C 1
ATOM 1038 O O . THR A 1 134 ? -1.979 32.719 -8.945 1 96.06 134 THR A O 1
ATOM 1041 N N . HIS A 1 135 ? -1.909 30.516 -8.789 1 94.19 135 HIS A N 1
ATOM 1042 C CA . HIS A 1 135 ? -0.524 30.531 -8.336 1 94.19 135 HIS A CA 1
ATOM 1043 C C . HIS A 1 135 ? 0.443 30.625 -9.508 1 94.19 135 HIS A C 1
ATOM 1045 O O . HIS A 1 135 ? 0.09 30.281 -10.641 1 94.19 135 HIS A O 1
ATOM 1051 N N . ASP A 1 136 ? 1.674 31.078 -9.242 1 92.69 136 ASP A N 1
ATOM 1052 C CA . ASP A 1 136 ? 2.709 31.203 -10.266 1 92.69 136 ASP A CA 1
ATOM 1053 C C . ASP A 1 136 ? 3.324 29.859 -10.602 1 92.69 136 ASP A C 1
ATOM 1055 O O . ASP A 1 136 ? 3.898 29.672 -11.672 1 92.69 136 ASP A O 1
ATOM 1059 N N . ASP A 1 137 ? 3.191 28.875 -9.758 1 94 137 ASP A N 1
ATOM 1060 C CA . ASP A 1 137 ? 3.754 27.547 -9.969 1 94 137 ASP A CA 1
ATOM 1061 C C . ASP A 1 137 ? 3.002 26.797 -11.062 1 94 137 ASP A C 1
ATOM 1063 O O . ASP A 1 137 ? 1.82 27.062 -11.305 1 94 137 ASP A O 1
ATOM 1067 N N . GLU A 1 138 ? 3.742 26 -11.727 1 95.5 138 GLU A N 1
ATOM 1068 C CA . GLU A 1 138 ? 3.162 25.219 -12.82 1 95.5 138 GLU A CA 1
ATOM 1069 C C . GLU A 1 138 ? 2.578 23.906 -12.32 1 95.5 138 GLU A C 1
ATOM 1071 O O . GLU A 1 138 ? 3.143 23.266 -11.43 1 95.5 138 GLU A O 1
ATOM 1076 N N . TYR A 1 139 ? 1.434 23.578 -12.891 1 97.06 139 TYR A N 1
ATOM 1077 C CA . TYR A 1 139 ? 0.9 22.234 -12.625 1 97.06 139 TYR A CA 1
ATOM 1078 C C . TYR A 1 139 ? 0.098 21.719 -13.82 1 97.06 139 TYR A C 1
ATOM 1080 O O . TYR A 1 139 ? -0.309 22.5 -14.68 1 97.06 139 TYR A O 1
ATOM 1088 N N . GLU A 1 140 ? -0.008 20.406 -13.898 1 97.88 140 GLU A N 1
ATOM 1089 C CA . GLU A 1 140 ? -0.797 19.703 -14.906 1 97.88 140 GLU A CA 1
ATOM 1090 C C . GLU A 1 140 ? -1.639 18.594 -14.281 1 97.88 140 GLU A C 1
ATOM 1092 O O . GLU A 1 140 ? -1.13 17.797 -13.508 1 97.88 140 GLU A O 1
ATOM 1097 N N . VAL A 1 141 ? -2.922 18.625 -14.617 1 98.25 141 VAL A N 1
ATOM 1098 C CA . VAL A 1 141 ? -3.771 17.5 -14.234 1 98.25 141 VAL A CA 1
ATOM 1099 C C . VAL A 1 141 ? -3.547 16.344 -15.195 1 98.25 141 VAL A C 1
ATOM 1101 O O . VAL A 1 141 ? -3.939 16.406 -16.359 1 98.25 141 VAL A O 1
ATOM 1104 N N . ARG A 1 142 ? -2.971 15.32 -14.672 1 98.12 142 ARG A N 1
ATOM 1105 C CA . ARG A 1 142 ? -2.627 14.18 -15.516 1 98.12 142 ARG A CA 1
ATOM 1106 C C . ARG A 1 142 ? -3.789 13.195 -15.602 1 98.12 142 ARG A C 1
ATOM 1108 O O . ARG A 1 142 ? -3.906 12.453 -16.578 1 98.12 142 ARG A O 1
ATOM 1115 N N . ASP A 1 143 ? -4.559 13.148 -14.578 1 97.56 143 ASP A N 1
ATOM 1116 C CA . ASP A 1 143 ? -5.703 12.242 -14.508 1 97.56 143 ASP A CA 1
ATOM 1117 C C . ASP A 1 143 ? -6.746 12.75 -13.516 1 97.56 143 ASP A C 1
ATOM 1119 O O . ASP A 1 143 ? -6.398 13.406 -12.523 1 97.56 143 ASP A O 1
ATOM 1123 N N . ARG A 1 144 ? -7.926 12.609 -13.781 1 97.62 144 ARG A N 1
ATOM 1124 C CA . ARG A 1 144 ? -9.055 12.914 -12.906 1 97.62 144 ARG A CA 1
ATOM 1125 C C . ARG A 1 144 ? -10.109 11.812 -12.977 1 97.62 144 ARG A C 1
ATOM 1127 O O . ARG A 1 144 ? -10.625 11.508 -14.062 1 97.62 144 ARG A O 1
ATOM 1134 N N . ARG A 1 145 ? -10.453 11.242 -11.836 1 96.75 145 ARG A N 1
ATOM 1135 C CA . ARG A 1 145 ? -11.422 10.148 -11.797 1 96.75 145 ARG A CA 1
ATOM 1136 C C . ARG A 1 145 ? -12.383 10.32 -10.617 1 96.75 145 ARG A C 1
ATOM 1138 O O . ARG A 1 145 ? -11.984 10.773 -9.547 1 96.75 145 ARG A O 1
ATOM 1145 N N . ARG A 1 146 ? -13.555 10.008 -10.906 1 95.94 146 ARG A N 1
ATOM 1146 C CA . ARG A 1 146 ? -14.516 9.812 -9.828 1 95.94 146 ARG A CA 1
ATOM 1147 C C . ARG A 1 146 ? -14.594 8.352 -9.422 1 95.94 146 ARG A C 1
ATOM 1149 O O . ARG A 1 146 ? -14.914 7.484 -10.242 1 95.94 146 ARG A O 1
ATOM 1156 N N . LEU A 1 147 ? -14.305 8.109 -8.164 1 94.88 147 LEU A N 1
ATOM 1157 C CA . LEU A 1 147 ? -14.25 6.727 -7.707 1 94.88 147 LEU A CA 1
ATOM 1158 C C . LEU A 1 147 ? -15.367 6.43 -6.715 1 94.88 147 LEU A C 1
ATOM 1160 O O . LEU A 1 147 ? -15.609 7.215 -5.793 1 94.88 147 LEU A O 1
ATOM 1164 N N . ASP A 1 148 ? -16.016 5.316 -6.91 1 93.06 148 ASP A N 1
ATOM 1165 C CA . ASP A 1 148 ? -16.984 4.855 -5.918 1 93.06 148 ASP A CA 1
ATOM 1166 C C . ASP A 1 148 ? -16.297 4.051 -4.816 1 93.06 148 ASP A C 1
ATOM 1168 O O . ASP A 1 148 ? -15.125 3.691 -4.941 1 93.06 148 ASP A O 1
ATOM 1172 N N . PRO A 1 149 ? -17.016 3.861 -3.725 1 92.19 149 PRO A N 1
ATOM 1173 C CA . PRO A 1 149 ? -16.406 3.195 -2.572 1 92.19 149 PRO A CA 1
ATOM 1174 C C . P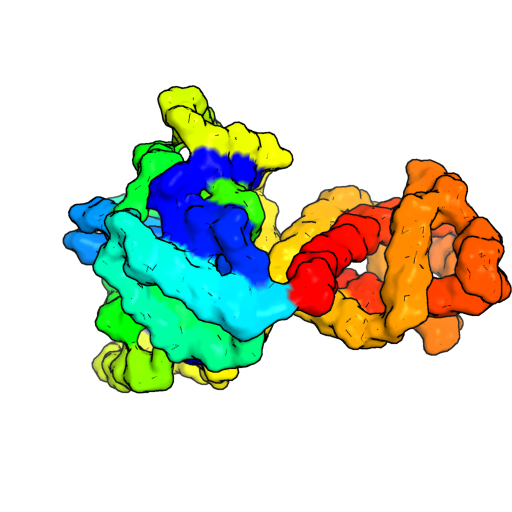RO A 1 149 ? -15.867 1.81 -2.912 1 92.19 149 PRO A C 1
ATOM 1176 O O . PRO A 1 149 ? -14.797 1.427 -2.432 1 92.19 149 PRO A O 1
ATOM 1179 N N . ALA A 1 150 ? -16.531 1.086 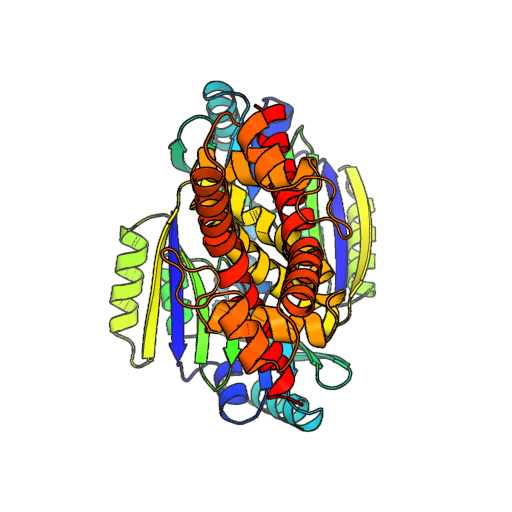-3.688 1 89.31 150 ALA A N 1
ATOM 1180 C CA . ALA A 1 150 ? -16.094 -0.259 -4.047 1 89.31 150 ALA A CA 1
ATOM 1181 C C . ALA A 1 150 ? -14.758 -0.22 -4.785 1 89.31 150 ALA A C 1
ATOM 1183 O O . ALA A 1 150 ? -13.883 -1.062 -4.555 1 89.31 150 ALA A O 1
ATOM 1184 N N . THR A 1 151 ? -14.617 0.745 -5.641 1 90.44 151 THR A N 1
ATOM 1185 C CA . THR A 1 151 ? -13.383 0.89 -6.402 1 90.44 151 THR A CA 1
ATOM 1186 C C . THR A 1 151 ? -12.219 1.265 -5.484 1 90.44 151 THR A C 1
ATOM 1188 O O . THR A 1 151 ? -11.117 0.729 -5.621 1 90.44 151 THR A O 1
ATOM 1191 N N . VAL A 1 152 ? -12.438 2.162 -4.57 1 92.06 152 VAL A N 1
ATOM 1192 C CA . VAL A 1 152 ? -11.398 2.557 -3.633 1 92.06 152 VAL A CA 1
ATOM 1193 C C . VAL A 1 152 ? -10.984 1.356 -2.779 1 92.06 152 VAL A C 1
ATOM 1195 O O . VAL A 1 152 ? -9.797 1.147 -2.518 1 92.06 152 VAL A O 1
ATOM 1198 N N . LEU A 1 153 ? -11.961 0.591 -2.389 1 91.38 153 LEU A N 1
ATOM 1199 C CA . LEU A 1 153 ? -11.672 -0.616 -1.621 1 91.38 153 LEU A CA 1
ATOM 1200 C C . LEU A 1 153 ? -10.805 -1.577 -2.426 1 91.38 153 LEU A C 1
ATOM 1202 O O . LEU A 1 153 ? -9.875 -2.182 -1.888 1 91.38 153 LEU A O 1
ATOM 1206 N N . GLU A 1 154 ? -11.086 -1.7 -3.67 1 89.25 154 GLU A N 1
ATOM 1207 C CA . GLU A 1 154 ? -10.305 -2.564 -4.547 1 89.25 154 GLU A CA 1
ATOM 1208 C C . GLU A 1 154 ? -8.867 -2.072 -4.664 1 89.25 154 GLU A C 1
ATOM 1210 O O . GLU A 1 154 ? -7.93 -2.875 -4.707 1 89.25 154 GLU A O 1
ATOM 1215 N N . ASP A 1 155 ? -8.664 -0.792 -4.707 1 89.69 155 ASP A N 1
ATOM 1216 C CA . ASP A 1 155 ? -7.328 -0.206 -4.777 1 89.69 155 ASP A CA 1
ATOM 1217 C C . ASP A 1 155 ? -6.523 -0.518 -3.52 1 89.69 155 ASP A C 1
ATOM 1219 O O . ASP A 1 155 ? -5.324 -0.807 -3.596 1 89.69 155 ASP A O 1
ATOM 1223 N N . VAL A 1 156 ? -7.176 -0.435 -2.418 1 90.25 156 VAL A N 1
ATOM 1224 C CA . VAL A 1 156 ? -6.523 -0.764 -1.156 1 90.25 156 VAL A CA 1
ATOM 1225 C C . VAL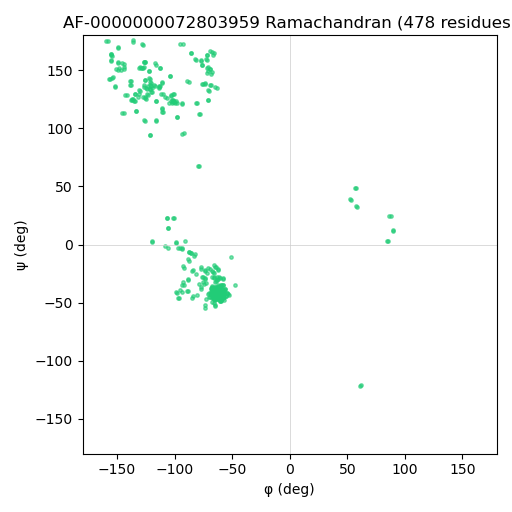 A 1 156 ? -6.117 -2.236 -1.153 1 90.25 156 VAL A C 1
ATOM 1227 O O . VAL A 1 156 ? -5.02 -2.584 -0.716 1 90.25 156 VAL A O 1
ATOM 1230 N N . ARG A 1 157 ? -6.98 -3.021 -1.667 1 90.38 157 ARG A N 1
ATOM 1231 C CA . ARG A 1 157 ? -6.684 -4.445 -1.766 1 90.38 157 ARG A CA 1
ATOM 1232 C C . ARG A 1 157 ? -5.484 -4.695 -2.676 1 90.38 157 ARG A C 1
ATOM 1234 O O . ARG A 1 157 ? -4.664 -5.57 -2.4 1 90.38 157 ARG A O 1
ATOM 1241 N N . ALA A 1 158 ? -5.449 -3.941 -3.719 1 93.06 158 ALA A N 1
ATOM 1242 C CA . ALA A 1 158 ? -4.332 -4.07 -4.648 1 93.06 158 ALA A CA 1
ATOM 1243 C C . ALA A 1 158 ? -3.002 -3.826 -3.945 1 93.06 158 ALA A C 1
ATOM 1245 O O . ALA A 1 158 ? -2.021 -4.531 -4.195 1 93.06 158 ALA A O 1
ATOM 1246 N N . GLU A 1 159 ? -2.975 -2.881 -3.135 1 90.62 159 GLU A N 1
ATOM 1247 C CA . GLU A 1 159 ? -1.75 -2.59 -2.396 1 90.62 159 GLU A CA 1
ATOM 1248 C C . GLU A 1 159 ? -1.336 -3.775 -1.527 1 90.62 159 GLU A C 1
ATOM 1250 O O . GLU A 1 159 ? -0.161 -4.148 -1.499 1 90.62 159 GLU A O 1
ATOM 1255 N N . SER A 1 160 ? -2.277 -4.363 -0.848 1 89.69 160 SER A N 1
ATOM 1256 C CA . SER A 1 160 ? -1.997 -5.504 0.02 1 89.69 160 SER A CA 1
ATOM 1257 C C . SER A 1 160 ? -1.519 -6.707 -0.786 1 89.69 160 SER A C 1
ATOM 1259 O O . SER A 1 160 ? -0.56 -7.379 -0.399 1 89.69 160 SER A O 1
ATOM 1261 N N . VAL A 1 161 ? -2.174 -6.918 -1.863 1 94.44 161 VAL A N 1
ATOM 1262 C CA . VAL A 1 161 ? -1.801 -8.016 -2.744 1 94.44 161 VAL A CA 1
ATOM 1263 C C . VAL A 1 161 ? -0.393 -7.789 -3.291 1 94.44 161 VAL A C 1
ATOM 1265 O O . VAL A 1 161 ? 0.437 -8.703 -3.285 1 94.44 161 VAL A O 1
ATOM 1268 N N . GLY A 1 162 ? -0.156 -6.605 -3.717 1 96.06 162 GLY A N 1
ATOM 1269 C CA . GLY A 1 162 ? 1.151 -6.27 -4.258 1 96.06 162 GLY A CA 1
ATOM 1270 C C . GLY A 1 162 ? 2.273 -6.426 -3.248 1 96.06 162 GLY A C 1
ATOM 1271 O O . GLY A 1 162 ? 3.363 -6.891 -3.592 1 96.06 162 GLY A O 1
ATOM 1272 N N . ALA A 1 163 ? 1.997 -6.039 -2.018 1 91.75 163 ALA A N 1
ATOM 1273 C CA . ALA A 1 163 ? 2.994 -6.199 -0.963 1 91.75 163 ALA A CA 1
ATOM 1274 C C . ALA A 1 163 ? 3.369 -7.668 -0.782 1 91.75 163 ALA A C 1
ATOM 1276 O O . ALA A 1 163 ? 4.539 -7.996 -0.577 1 91.75 163 ALA A O 1
ATOM 1277 N N . THR A 1 164 ? 2.395 -8.492 -0.833 1 93.12 164 THR A N 1
ATOM 1278 C CA . THR A 1 164 ? 2.625 -9.93 -0.71 1 93.12 164 THR A CA 1
ATOM 1279 C C . THR A 1 164 ? 3.5 -10.438 -1.854 1 93.12 164 THR A C 1
ATOM 1281 O O . THR A 1 164 ? 4.445 -11.195 -1.632 1 93.12 164 THR A O 1
ATOM 1284 N N . VAL A 1 165 ? 3.18 -9.984 -3.035 1 96.19 165 VAL A N 1
ATOM 1285 C CA . VAL A 1 165 ? 3.924 -10.398 -4.219 1 96.19 165 VAL A CA 1
ATOM 1286 C C . VAL A 1 165 ? 5.371 -9.914 -4.113 1 96.19 165 VAL A C 1
ATOM 1288 O O . VAL A 1 165 ? 6.305 -10.672 -4.383 1 96.19 165 VAL A O 1
ATOM 1291 N N . LEU A 1 166 ? 5.559 -8.703 -3.721 1 94.38 166 LEU A N 1
ATOM 1292 C CA . LEU A 1 166 ? 6.898 -8.133 -3.604 1 94.38 166 LEU A CA 1
ATOM 1293 C C . LEU A 1 166 ? 7.711 -8.867 -2.549 1 94.38 166 LEU A C 1
ATOM 1295 O O . LEU A 1 166 ? 8.914 -9.086 -2.723 1 94.38 166 LEU A O 1
ATOM 1299 N N . GLU A 1 167 ? 7.109 -9.227 -1.467 1 92.5 167 GLU A N 1
ATOM 1300 C CA . GLU A 1 167 ? 7.801 -10.016 -0.453 1 92.5 167 GLU A CA 1
ATOM 1301 C C . GLU A 1 167 ? 8.25 -11.359 -1.017 1 92.5 167 GLU A C 1
ATOM 1303 O O . GLU A 1 167 ? 9.375 -11.805 -0.761 1 92.5 167 GLU A O 1
ATOM 1308 N N . GLY A 1 168 ? 7.363 -11.969 -1.733 1 94.75 168 GLY A N 1
ATOM 1309 C CA . GLY A 1 168 ? 7.746 -13.203 -2.402 1 94.75 168 GLY A CA 1
ATOM 1310 C C . GLY A 1 168 ? 8.898 -13.023 -3.375 1 94.75 168 GLY A C 1
ATOM 1311 O O . GLY A 1 168 ? 9.812 -13.844 -3.424 1 94.75 168 GLY A O 1
ATOM 1312 N N . ALA A 1 169 ? 8.828 -11.992 -4.133 1 95.31 169 ALA A N 1
ATOM 1313 C CA . ALA A 1 169 ? 9.859 -11.695 -5.129 1 95.31 169 ALA A CA 1
ATOM 1314 C C . ALA A 1 169 ? 11.219 -11.5 -4.473 1 95.31 169 ALA A C 1
ATOM 1316 O O . ALA A 1 169 ? 12.25 -11.898 -5.027 1 95.31 169 ALA A O 1
ATOM 1317 N N . ARG A 1 170 ? 11.258 -10.914 -3.336 1 92.12 170 ARG A N 1
ATOM 1318 C CA . ARG A 1 170 ? 12.508 -10.664 -2.615 1 92.12 170 ARG A CA 1
ATOM 1319 C C . ARG A 1 170 ? 13.141 -11.969 -2.156 1 92.12 170 ARG A C 1
ATOM 1321 O O . ARG A 1 170 ? 14.352 -12.031 -1.917 1 92.12 170 ARG A O 1
ATOM 1328 N N . ARG A 1 171 ? 12.312 -12.961 -2.021 1 94.88 171 ARG A N 1
ATOM 1329 C CA . ARG A 1 171 ? 12.812 -14.25 -1.541 1 94.88 171 ARG A CA 1
ATOM 1330 C C . ARG A 1 171 ? 13.312 -15.109 -2.697 1 94.88 171 ARG A C 1
ATOM 1332 O O . ARG A 1 171 ? 13.898 -16.172 -2.479 1 94.88 171 ARG A O 1
ATOM 1339 N N . LEU A 1 172 ? 13.109 -14.648 -3.916 1 97.06 172 LEU A N 1
ATOM 1340 C CA . LEU A 1 172 ? 13.625 -15.391 -5.062 1 97.06 172 LEU A CA 1
ATOM 1341 C C . LEU A 1 172 ? 15.148 -15.305 -5.129 1 97.06 172 LEU A C 1
ATOM 1343 O O . LEU A 1 172 ? 15.719 -14.227 -4.957 1 97.06 172 LEU A O 1
ATOM 1347 N N . THR A 1 173 ? 15.797 -16.406 -5.32 1 97.06 173 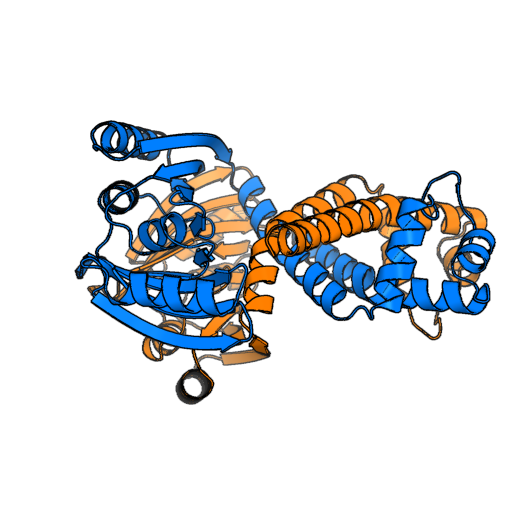THR A N 1
ATOM 1348 C CA . THR A 1 173 ? 17.219 -16.391 -5.641 1 97.06 173 THR A CA 1
ATOM 1349 C C . THR A 1 173 ? 17.453 -15.883 -7.059 1 97.06 173 THR A C 1
ATOM 1351 O O . THR A 1 173 ? 16.531 -15.883 -7.883 1 97.06 173 THR A O 1
ATOM 1354 N N . PRO A 1 174 ? 18.672 -15.492 -7.359 1 96 174 PRO A N 1
ATOM 1355 C CA . PRO A 1 174 ? 18.969 -15.047 -8.727 1 96 174 PRO A CA 1
ATOM 1356 C C . PRO A 1 174 ? 18.625 -16.109 -9.773 1 96 174 PRO A C 1
ATOM 1358 O O . PRO A 1 174 ? 18.094 -15.789 -10.828 1 96 174 PRO A O 1
ATOM 1361 N N . THR A 1 175 ? 18.891 -17.312 -9.422 1 97.31 175 THR A N 1
ATOM 1362 C CA . THR A 1 175 ? 18.609 -18.406 -10.352 1 97.31 175 THR A CA 1
ATOM 1363 C C . THR A 1 175 ? 17.109 -18.594 -10.539 1 97.31 175 THR A C 1
ATOM 1365 O O . THR A 1 175 ? 16.641 -18.797 -11.664 1 97.31 175 THR A O 1
ATOM 1368 N N . GLU A 1 176 ? 16.375 -18.531 -9.477 1 97.81 176 GLU A N 1
ATOM 1369 C CA . GLU A 1 176 ? 14.914 -18.641 -9.562 1 97.81 176 GLU A CA 1
ATOM 1370 C C . GLU A 1 176 ? 14.328 -17.531 -10.43 1 97.81 176 GLU A C 1
ATOM 1372 O O . GLU A 1 176 ? 13.477 -17.781 -11.281 1 97.81 176 GLU A O 1
ATOM 1377 N N . ARG A 1 177 ? 14.797 -16.359 -10.203 1 96.62 177 ARG A N 1
ATOM 1378 C CA . ARG A 1 177 ? 14.336 -15.188 -10.953 1 96.62 177 ARG A CA 1
ATOM 1379 C C . ARG A 1 177 ? 14.617 -15.352 -12.445 1 96.62 177 ARG A C 1
ATOM 1381 O O . ARG A 1 177 ? 13.734 -15.125 -13.273 1 96.62 177 ARG A O 1
ATOM 1388 N N . GLU A 1 178 ? 15.805 -15.727 -12.695 1 96.38 178 GLU A N 1
ATOM 1389 C CA . GLU A 1 178 ? 16.203 -15.891 -14.094 1 96.38 178 GLU A CA 1
ATOM 1390 C C . GLU A 1 178 ? 15.414 -17.016 -14.766 1 96.38 178 GLU A C 1
ATOM 1392 O O . GLU A 1 178 ? 14.953 -16.859 -15.898 1 96.38 178 GLU A O 1
ATOM 1397 N N . THR A 1 179 ? 15.336 -18.094 -14.109 1 97.81 179 THR A N 1
ATOM 1398 C CA . THR A 1 179 ? 14.625 -19.25 -14.656 1 97.81 179 THR A CA 1
ATOM 1399 C C . THR A 1 179 ? 13.164 -18.891 -14.93 1 97.81 179 THR A C 1
ATOM 1401 O O . THR A 1 179 ? 12.625 -19.219 -15.984 1 97.81 179 THR A O 1
ATOM 1404 N N . LEU A 1 180 ? 12.531 -18.25 -14 1 97.56 180 LEU A N 1
ATOM 1405 C CA . LEU A 1 180 ? 11.141 -17.844 -14.148 1 97.56 180 LEU A CA 1
ATOM 1406 C C . LEU A 1 180 ? 10.969 -16.875 -15.305 1 97.56 180 LEU A C 1
ATOM 1408 O O . LEU A 1 180 ? 10.047 -17.016 -16.109 1 97.56 180 LEU A O 1
ATOM 1412 N N . ARG A 1 181 ? 11.828 -15.906 -15.383 1 96.62 181 ARG A N 1
ATOM 1413 C CA . ARG A 1 181 ? 11.781 -14.938 -16.469 1 96.62 181 ARG A CA 1
ATOM 1414 C C . ARG A 1 181 ? 11.898 -15.625 -17.828 1 96.62 181 ARG A C 1
ATOM 1416 O O . ARG A 1 181 ? 11.133 -15.336 -18.75 1 96.62 181 ARG A O 1
ATOM 1423 N N . ARG A 1 182 ? 12.805 -16.516 -17.922 1 97.19 182 ARG A N 1
ATOM 1424 C CA . ARG A 1 182 ? 13.008 -17.234 -19.172 1 97.19 182 ARG A CA 1
ATOM 1425 C C . ARG A 1 182 ? 11.797 -18.094 -19.516 1 97.19 182 ARG A C 1
ATOM 1427 O O . ARG A 1 182 ? 11.438 -18.234 -20.688 1 97.19 182 ARG A O 1
ATOM 1434 N N . ALA A 1 183 ? 11.242 -18.734 -18.516 1 97.56 183 ALA A N 1
ATOM 1435 C CA . ALA A 1 183 ? 10.047 -19.531 -18.719 1 97.56 183 ALA A CA 1
ATOM 1436 C C . ALA A 1 183 ? 8.906 -18.688 -19.281 1 97.56 183 ALA A C 1
ATOM 1438 O O . ALA A 1 183 ? 8.219 -19.094 -20.219 1 97.56 183 ALA A O 1
ATOM 1439 N N . VAL A 1 184 ? 8.734 -17.469 -18.75 1 96.81 184 VAL A N 1
ATOM 1440 C CA . VAL A 1 184 ? 7.695 -16.547 -19.188 1 96.81 184 VAL A CA 1
ATOM 1441 C C . VAL A 1 184 ? 7.984 -16.094 -20.609 1 96.81 184 VAL A C 1
ATOM 1443 O O . VAL A 1 184 ? 7.113 -16.156 -21.484 1 96.81 184 VAL A O 1
ATOM 1446 N N . ASP A 1 185 ? 9.156 -15.758 -20.844 1 95.88 185 ASP A N 1
ATOM 1447 C CA . ASP A 1 185 ? 9.547 -15.203 -22.141 1 95.88 185 ASP A CA 1
ATOM 1448 C C . ASP A 1 185 ? 9.438 -16.25 -23.234 1 95.88 185 ASP A C 1
ATOM 1450 O O . ASP A 1 185 ? 9.062 -15.93 -24.375 1 95.88 185 ASP A O 1
ATOM 1454 N N . ALA A 1 186 ? 9.766 -17.484 -22.844 1 97 186 ALA A N 1
ATOM 1455 C CA . ALA A 1 186 ? 9.82 -18.562 -23.844 1 97 186 ALA A CA 1
ATOM 1456 C C . ALA A 1 186 ? 8.43 -19.125 -24.094 1 97 186 ALA A C 1
ATOM 1458 O O . ALA A 1 186 ? 8.242 -19.938 -25.016 1 97 186 ALA A O 1
ATOM 1459 N N . GLY A 1 187 ? 7.426 -18.766 -23.297 1 96.94 187 GLY A N 1
ATOM 1460 C CA . GLY A 1 187 ? 6.062 -19.234 -23.484 1 96.94 187 GLY A CA 1
ATOM 1461 C C . GLY A 1 187 ? 5.781 -20.547 -22.781 1 96.94 187 GLY A C 1
ATOM 1462 O O . GLY A 1 187 ? 5.008 -21.375 -23.281 1 96.94 187 GLY A O 1
ATOM 1463 N N . TYR A 1 188 ? 6.535 -20.828 -21.75 1 96.88 188 TYR A N 1
ATOM 1464 C CA . TYR A 1 188 ? 6.312 -22.047 -20.953 1 96.88 188 TYR A CA 1
ATOM 1465 C C . TYR A 1 188 ? 4.895 -22.078 -20.391 1 96.88 188 TYR A C 1
ATOM 1467 O O . TYR A 1 188 ? 4.293 -23.141 -20.266 1 96.88 188 TYR A O 1
ATOM 1475 N N . TYR A 1 189 ? 4.285 -20.938 -20.125 1 96.94 189 TYR A N 1
ATOM 1476 C CA . TYR A 1 189 ? 2.969 -20.859 -19.5 1 96.94 189 TYR A CA 1
ATOM 1477 C C . TYR A 1 189 ? 1.882 -20.641 -20.547 1 96.94 189 TYR A C 1
ATOM 1479 O O . TYR A 1 189 ? 0.702 -20.516 -20.203 1 96.94 189 TYR A O 1
ATOM 1487 N N . ASP A 1 190 ? 2.23 -20.609 -21.766 1 95.25 190 ASP A N 1
ATOM 1488 C CA . ASP A 1 190 ? 1.247 -20.391 -22.828 1 95.25 190 ASP A CA 1
ATOM 1489 C C . ASP A 1 190 ? 0.36 -21.609 -23.016 1 95.25 190 ASP A C 1
ATOM 1491 O O . ASP A 1 190 ? 0.759 -22.734 -22.672 1 95.25 190 ASP A O 1
ATOM 1495 N N . VAL A 1 191 ? -0.785 -21.422 -23.453 1 92.44 191 VAL A N 1
ATOM 1496 C CA . VAL A 1 191 ? -1.717 -22.484 -23.812 1 92.44 191 VAL A CA 1
ATOM 1497 C C . VAL A 1 191 ? -2.211 -22.281 -25.234 1 92.44 191 VAL A C 1
ATOM 1499 O O . VAL A 1 191 ? -3.033 -21.406 -25.5 1 92.44 191 VAL A O 1
ATOM 1502 N N . PRO A 1 192 ? -1.747 -23.141 -26.297 1 92.19 192 PRO A N 1
ATOM 1503 C CA . PRO A 1 192 ? -0.831 -24.25 -26.047 1 92.19 192 PRO A CA 1
ATOM 1504 C C . PRO A 1 192 ? 0.587 -23.797 -25.719 1 92.19 192 PRO A C 1
ATOM 150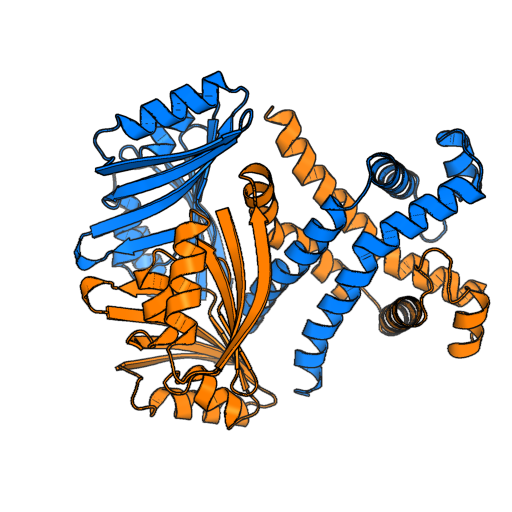6 O O . PRO A 1 192 ? 0.945 -22.641 -25.984 1 92.19 192 PRO A O 1
ATOM 1509 N N . ARG A 1 193 ? 1.349 -24.703 -25.062 1 91.56 193 ARG A N 1
ATOM 1510 C CA . ARG A 1 193 ? 2.713 -24.438 -24.625 1 91.56 193 ARG A CA 1
ATOM 1511 C C . ARG A 1 193 ? 3.633 -24.188 -25.812 1 91.56 193 ARG A C 1
ATOM 1513 O O . ARG A 1 193 ? 3.588 -24.922 -26.797 1 91.56 193 ARG A O 1
ATOM 1520 N N . VAL A 1 194 ? 4.449 -23.172 -25.703 1 94.44 194 VAL A N 1
ATOM 1521 C CA . VAL A 1 194 ? 5.41 -22.844 -26.75 1 94.44 194 VAL A CA 1
ATOM 1522 C C . VAL A 1 194 ? 6.766 -23.469 -26.422 1 94.44 194 VAL A C 1
ATOM 1524 O O . VAL A 1 194 ? 7.426 -24.031 -27.297 1 94.44 194 VAL A O 1
ATOM 1527 N N . ALA A 1 195 ? 7.117 -23.438 -25.156 1 96.19 195 ALA A N 1
ATOM 1528 C CA . ALA A 1 195 ? 8.375 -24.031 -24.703 1 96.19 195 ALA A CA 1
ATOM 1529 C C . ALA A 1 195 ? 8.125 -25.078 -23.625 1 96.19 195 ALA A C 1
ATOM 1531 O O . ALA A 1 195 ? 7.309 -24.875 -22.719 1 96.19 195 ALA A O 1
ATOM 1532 N N . THR A 1 196 ? 8.773 -26.172 -23.719 1 95.19 196 THR A N 1
ATOM 1533 C CA . THR A 1 196 ? 8.672 -27.25 -22.75 1 95.19 196 THR A CA 1
ATOM 1534 C C . THR A 1 196 ? 9.75 -27.109 -21.672 1 95.19 196 THR A C 1
ATOM 1536 O O . THR A 1 196 ? 10.617 -26.234 -21.766 1 95.19 196 THR A O 1
ATOM 1539 N N . LEU A 1 197 ? 9.578 -27.969 -20.703 1 94.88 197 LEU A N 1
ATOM 1540 C CA . LEU A 1 197 ? 10.609 -28.031 -19.672 1 94.88 197 LEU A CA 1
ATOM 1541 C C . LEU A 1 197 ? 11.969 -28.375 -20.281 1 94.88 197 LEU A C 1
ATOM 1543 O O . LEU A 1 197 ? 12.992 -27.844 -19.844 1 94.88 197 LEU A O 1
ATOM 1547 N N . GLY A 1 198 ? 11.953 -29.312 -21.203 1 96.44 198 GLY A N 1
ATOM 1548 C CA . GLY A 1 198 ? 13.18 -29.688 -21.891 1 96.44 198 GLY A CA 1
ATOM 1549 C C . GLY A 1 198 ? 13.82 -28.531 -22.641 1 96.44 198 GLY A C 1
ATOM 1550 O O . GLY A 1 198 ? 15.039 -28.391 -22.625 1 96.44 198 GLY A O 1
ATOM 1551 N N . ASP A 1 199 ? 13.031 -27.719 -23.328 1 97.38 199 ASP A N 1
ATOM 1552 C CA . ASP A 1 199 ? 13.531 -26.531 -24.016 1 97.38 199 ASP A CA 1
ATOM 1553 C C . ASP A 1 199 ? 14.234 -25.578 -23.047 1 97.38 199 ASP A C 1
ATOM 1555 O O . ASP A 1 199 ? 15.305 -25.062 -23.359 1 97.38 199 ASP A O 1
ATOM 1559 N N . LEU A 1 200 ? 13.594 -25.344 -21.859 1 97.5 200 LEU A N 1
ATOM 1560 C CA . LEU A 1 200 ? 14.172 -24.453 -20.859 1 97.5 200 LEU A CA 1
ATOM 1561 C C . LEU A 1 200 ? 15.477 -25.031 -20.312 1 97.5 200 LEU A C 1
ATOM 1563 O O . LEU A 1 200 ? 16.453 -24.297 -20.141 1 97.5 200 LEU A O 1
ATOM 1567 N N . ALA A 1 201 ? 15.508 -26.297 -20.078 1 97.69 201 ALA A N 1
ATOM 1568 C CA . ALA A 1 201 ? 16.703 -26.969 -19.578 1 97.69 201 ALA A CA 1
ATOM 1569 C C . ALA A 1 201 ? 17.875 -26.812 -20.547 1 97.69 201 ALA A C 1
ATOM 1571 O O . ALA A 1 201 ? 19 -26.531 -20.141 1 97.69 201 ALA A O 1
ATOM 1572 N N . ALA A 1 202 ? 17.578 -27.016 -21.797 1 97.31 202 ALA A N 1
ATOM 1573 C CA . ALA A 1 202 ? 18.609 -26.875 -22.828 1 97.31 202 ALA A CA 1
ATOM 1574 C C . ALA A 1 202 ? 19.156 -25.453 -22.875 1 97.31 202 ALA A C 1
ATOM 1576 O O . ALA A 1 202 ? 20.375 -25.266 -22.953 1 97.31 202 ALA A O 1
ATOM 1577 N N . THR A 1 203 ? 18.25 -24.484 -22.781 1 95.94 203 THR A N 1
ATOM 1578 C CA . THR A 1 203 ? 18.641 -23.078 -22.859 1 95.94 203 THR A CA 1
ATOM 1579 C C . THR A 1 203 ? 19.484 -22.703 -21.641 1 95.94 203 THR A C 1
ATOM 1581 O O . THR A 1 203 ? 20.438 -21.922 -21.766 1 95.94 203 THR A O 1
ATOM 1584 N N . LEU A 1 204 ? 19.141 -23.234 -20.5 1 96.94 204 LEU A N 1
ATOM 1585 C CA . LEU A 1 204 ? 19.812 -22.875 -19.25 1 96.94 204 LEU A CA 1
ATOM 1586 C C . LEU A 1 204 ? 20.953 -23.828 -18.938 1 96.94 204 LEU A C 1
ATOM 1588 O O . LEU A 1 204 ? 21.688 -23.641 -17.969 1 96.94 204 LEU A O 1
ATOM 1592 N N . ASP A 1 205 ? 21.141 -24.844 -19.766 1 96.5 205 ASP A N 1
ATOM 1593 C CA . ASP A 1 205 ? 22.203 -25.844 -19.656 1 96.5 205 ASP A CA 1
ATOM 1594 C C . ASP A 1 205 ? 22.156 -26.547 -18.297 1 96.5 205 ASP A C 1
ATOM 1596 O O . ASP A 1 205 ? 23.156 -26.594 -17.578 1 96.5 205 ASP A O 1
ATOM 1600 N N . VAL A 1 206 ? 20.984 -27 -17.906 1 97.44 206 VAL A N 1
ATOM 1601 C CA . VAL A 1 206 ? 20.75 -27.797 -16.719 1 97.44 206 VAL A CA 1
ATOM 1602 C C . VAL A 1 206 ? 19.797 -28.953 -17.047 1 97.44 206 VAL A C 1
ATOM 1604 O O . VAL A 1 206 ? 19.312 -29.062 -18.172 1 97.44 206 VAL A O 1
ATOM 1607 N N . SER A 1 207 ? 19.594 -29.797 -16.109 1 97.19 207 SER A N 1
ATOM 1608 C CA . SER A 1 207 ? 18.703 -30.938 -16.328 1 97.19 207 SER A CA 1
ATOM 1609 C C . SER A 1 207 ? 17.234 -30.5 -16.25 1 97.19 207 SER A C 1
ATOM 1611 O O . SER A 1 207 ? 16.922 -29.469 -15.648 1 97.19 207 SER A O 1
ATOM 1613 N N . ASP A 1 208 ? 16.375 -31.297 -16.844 1 95.94 208 ASP A N 1
ATOM 1614 C CA . ASP A 1 208 ? 14.93 -31.078 -16.719 1 95.94 208 ASP A CA 1
ATOM 1615 C C . ASP A 1 208 ? 14.508 -31.016 -15.258 1 95.94 208 ASP A C 1
ATOM 1617 O O . ASP A 1 208 ? 13.688 -30.172 -14.875 1 95.94 208 ASP A O 1
ATOM 1621 N N . ALA A 1 209 ? 15.055 -31.891 -14.469 1 94.56 209 ALA A N 1
ATOM 1622 C CA . ALA A 1 209 ? 14.711 -31.969 -13.055 1 94.56 209 ALA A CA 1
ATOM 1623 C C . ALA A 1 209 ? 15.133 -30.703 -12.312 1 94.56 209 ALA A C 1
ATOM 1625 O O . ALA A 1 209 ? 14.414 -30.219 -11.438 1 94.56 209 ALA A O 1
ATOM 1626 N N . ALA A 1 210 ? 16.25 -30.156 -12.68 1 96.5 210 ALA A N 1
ATOM 1627 C CA . ALA A 1 210 ? 16.766 -28.953 -12.039 1 96.5 210 ALA A CA 1
ATOM 1628 C C . ALA A 1 210 ? 15.898 -27.734 -12.367 1 96.5 210 ALA A C 1
ATOM 1630 O O . ALA A 1 210 ? 15.562 -26.953 -11.477 1 96.5 210 ALA A O 1
ATOM 1631 N N . VAL A 1 211 ? 15.539 -27.578 -13.609 1 96.94 211 VAL A N 1
ATOM 1632 C CA . VAL A 1 211 ? 14.719 -26.438 -14.008 1 96.94 211 VAL A CA 1
ATOM 1633 C C . VAL A 1 211 ? 13.328 -26.562 -13.391 1 96.94 211 VAL A C 1
ATOM 1635 O O . VAL A 1 211 ? 12.75 -25.578 -12.93 1 96.94 211 VAL A O 1
ATOM 1638 N N . SER A 1 212 ? 12.797 -27.781 -13.43 1 94.5 212 SER A N 1
ATOM 1639 C CA . SER A 1 212 ? 11.484 -28.016 -12.836 1 94.5 212 SER A CA 1
ATOM 1640 C C . SER A 1 212 ? 11.477 -27.625 -11.359 1 94.5 212 SER A C 1
ATOM 1642 O O . SER A 1 212 ? 10.562 -26.953 -10.898 1 94.5 212 SER A O 1
ATOM 1644 N N . LYS A 1 213 ? 12.453 -28.062 -10.695 1 96 213 LYS A N 1
ATOM 1645 C CA . LYS A 1 213 ? 12.57 -27.766 -9.273 1 96 213 LYS A CA 1
ATOM 1646 C C . LYS A 1 213 ? 12.711 -26.266 -9.047 1 96 213 LYS A C 1
ATOM 1648 O O . LYS A 1 213 ? 12.086 -25.703 -8.141 1 96 213 LYS A O 1
ATOM 1653 N N . THR A 1 214 ? 13.5 -25.609 -9.797 1 97.56 214 THR A N 1
ATOM 1654 C CA . THR A 1 214 ? 13.734 -24.172 -9.672 1 97.56 214 THR A CA 1
ATOM 1655 C C . THR A 1 214 ? 12.445 -23.391 -9.938 1 97.56 214 THR A C 1
ATOM 1657 O O . THR A 1 214 ? 12.125 -22.453 -9.219 1 97.56 214 THR A O 1
ATOM 1660 N N . LEU A 1 215 ? 11.719 -23.797 -10.977 1 97 215 LEU A N 1
ATOM 1661 C CA . LEU A 1 215 ? 10.461 -23.141 -11.297 1 97 215 LEU A CA 1
ATOM 1662 C C . LEU A 1 215 ? 9.445 -23.312 -10.172 1 97 215 LEU A C 1
ATOM 1664 O O . LEU A 1 215 ? 8.75 -22.375 -9.797 1 97 215 LEU A O 1
ATOM 1668 N N . ARG A 1 216 ? 9.375 -24.531 -9.695 1 95.75 216 ARG A N 1
ATOM 1669 C CA . ARG A 1 216 ? 8.438 -24.812 -8.609 1 95.75 216 ARG A CA 1
ATOM 1670 C C . ARG A 1 216 ? 8.766 -23.969 -7.379 1 95.75 216 ARG A C 1
ATOM 1672 O O . ARG A 1 216 ? 7.863 -23.438 -6.727 1 95.75 216 ARG A O 1
ATOM 1679 N N . ARG A 1 217 ? 10.016 -23.812 -7.035 1 97.75 217 ARG A N 1
ATOM 1680 C CA . ARG A 1 217 ? 10.43 -22.984 -5.914 1 97.75 217 ARG A CA 1
ATOM 1681 C C . ARG A 1 217 ? 10.031 -21.516 -6.133 1 97.75 217 ARG A C 1
ATOM 1683 O O . ARG A 1 217 ? 9.539 -20.859 -5.215 1 97.75 217 ARG A O 1
ATOM 1690 N N . ALA A 1 218 ? 10.25 -21.062 -7.34 1 97.81 218 ALA A N 1
ATOM 1691 C CA . ALA A 1 218 ? 9.883 -19.688 -7.676 1 97.81 218 ALA A CA 1
ATOM 1692 C C . ALA A 1 218 ? 8.367 -19.484 -7.59 1 97.81 218 ALA A C 1
ATOM 1694 O O . ALA A 1 218 ? 7.902 -18.516 -7.012 1 97.81 218 ALA A O 1
ATOM 1695 N N . GLU A 1 219 ? 7.672 -20.453 -8.164 1 97.31 219 GLU A N 1
ATOM 1696 C CA . GLU A 1 219 ? 6.215 -20.406 -8.133 1 97.31 219 GLU A CA 1
ATOM 1697 C C . GLU A 1 219 ? 5.688 -20.422 -6.703 1 97.31 219 GLU A C 1
ATOM 1699 O O . GLU A 1 219 ? 4.758 -19.688 -6.367 1 97.31 219 GLU A O 1
ATOM 1704 N N . ARG A 1 220 ? 6.246 -21.25 -5.91 1 97.44 220 ARG A N 1
ATOM 1705 C CA . ARG A 1 220 ? 5.828 -21.359 -4.516 1 97.44 220 ARG A CA 1
ATOM 1706 C C . ARG A 1 220 ? 5.949 -20 -3.812 1 97.44 220 ARG A C 1
ATOM 1708 O O . ARG A 1 220 ? 5.027 -19.578 -3.109 1 97.44 220 ARG A O 1
ATOM 1715 N N . LYS A 1 221 ? 6.98 -19.297 -4.027 1 97.06 221 LYS A N 1
ATOM 1716 C CA . LYS A 1 221 ? 7.273 -18.047 -3.342 1 97.06 221 LYS A CA 1
ATOM 1717 C C . LYS A 1 221 ? 6.367 -16.922 -3.842 1 97.06 221 LYS A C 1
ATOM 1719 O O . LYS A 1 221 ? 6.016 -16.016 -3.084 1 97.06 221 LYS A O 1
ATOM 1724 N N . LEU A 1 222 ? 5.93 -17 -5.109 1 96.75 222 LEU A N 1
ATOM 1725 C CA . LEU A 1 222 ? 5.145 -15.914 -5.684 1 96.75 222 LEU A CA 1
ATOM 1726 C C . LEU A 1 222 ? 3.654 -16.25 -5.645 1 96.75 222 LEU A C 1
ATOM 1728 O O . LEU A 1 222 ? 2.842 -15.406 -5.242 1 96.75 222 LEU A O 1
ATOM 1732 N N . LEU A 1 223 ? 3.318 -17.469 -5.941 1 96 223 LEU A N 1
ATOM 1733 C CA . LEU A 1 223 ? 1.924 -17.812 -6.211 1 96 223 LEU A CA 1
ATOM 1734 C C . LEU A 1 223 ? 1.198 -18.203 -4.93 1 96 223 LEU A C 1
ATOM 1736 O O . LEU A 1 223 ? 0.047 -17.812 -4.719 1 96 223 LEU A O 1
ATOM 1740 N N . VAL A 1 224 ? 1.842 -18.938 -4.059 1 95.69 224 VAL A N 1
ATOM 1741 C CA . VAL A 1 224 ? 1.176 -19.5 -2.889 1 95.69 224 VAL A CA 1
ATOM 1742 C C . VAL A 1 224 ? 0.708 -18.375 -1.968 1 95.69 224 VAL A C 1
ATOM 1744 O O . VAL A 1 224 ? -0.478 -18.281 -1.641 1 95.69 224 VAL A O 1
ATOM 1747 N N . PRO A 1 225 ? 1.648 -17.469 -1.631 1 94.12 225 PRO A N 1
ATOM 1748 C CA . PRO A 1 225 ? 1.159 -16.375 -0.778 1 94.12 225 PRO A CA 1
ATOM 1749 C C . PRO A 1 225 ? 0.134 -15.492 -1.481 1 94.12 225 PRO A C 1
ATOM 1751 O O . PRO A 1 225 ? -0.782 -14.977 -0.84 1 94.12 225 PRO A O 1
ATOM 1754 N N . THR A 1 226 ? 0.283 -15.359 -2.742 1 94.06 226 THR A N 1
ATOM 1755 C CA . THR A 1 226 ? -0.628 -14.523 -3.52 1 94.06 226 THR A CA 1
ATOM 1756 C C . THR A 1 226 ? -2.037 -15.109 -3.514 1 94.06 226 THR A C 1
ATOM 1758 O O . THR A 1 226 ? -3.012 -14.398 -3.268 1 94.06 226 THR A O 1
ATOM 1761 N N . VAL A 1 227 ? -2.135 -16.375 -3.748 1 94.5 227 VAL A N 1
ATOM 1762 C CA . VAL A 1 227 ? -3.426 -17.047 -3.756 1 94.5 227 VAL A CA 1
ATOM 1763 C C . VAL A 1 227 ? -4.074 -16.953 -2.377 1 94.5 227 VAL A C 1
ATOM 1765 O O . VAL A 1 227 ? -5.273 -16.688 -2.264 1 94.5 227 VAL A O 1
ATOM 1768 N N . ALA A 1 228 ? -3.264 -17.094 -1.371 1 91.25 228 ALA A N 1
ATOM 1769 C CA . ALA A 1 228 ? -3.777 -16.969 -0.01 1 91.25 228 ALA A CA 1
ATOM 1770 C C . ALA A 1 228 ? -4.336 -15.57 0.243 1 91.25 228 ALA A C 1
ATOM 1772 O O . ALA A 1 228 ? -5.398 -15.414 0.852 1 91.25 228 ALA A O 1
ATOM 1773 N N . THR A 1 229 ? -3.65 -14.633 -0.208 1 90.81 229 THR A N 1
ATOM 1774 C CA . THR A 1 229 ? -4.07 -13.25 -0.008 1 90.81 229 THR A CA 1
ATOM 1775 C C . THR A 1 229 ? -5.332 -12.945 -0.812 1 90.81 229 THR A C 1
ATOM 1777 O O . THR A 1 229 ? -6.23 -12.258 -0.329 1 90.81 229 THR A O 1
ATOM 1780 N N . LEU A 1 230 ? -5.43 -13.484 -1.98 1 90.19 230 LEU A N 1
ATOM 1781 C CA . LEU A 1 230 ? -6.613 -13.297 -2.814 1 90.19 230 LEU A CA 1
ATOM 1782 C C . LEU A 1 230 ? -7.84 -13.922 -2.162 1 90.19 230 LEU A C 1
ATOM 1784 O O . LEU A 1 230 ? -8.945 -13.375 -2.244 1 90.19 230 LEU A O 1
ATOM 1788 N N . GLU A 1 231 ? -7.598 -15.031 -1.524 1 86.31 231 GLU A N 1
ATOM 1789 C CA . GLU A 1 231 ? -8.695 -15.711 -0.844 1 86.31 231 GLU A CA 1
ATOM 1790 C C . GLU A 1 231 ? -9.148 -14.93 0.389 1 86.31 231 GLU A C 1
ATOM 1792 O O . GLU A 1 231 ? -10.336 -14.898 0.709 1 86.31 231 GLU A O 1
ATOM 1797 N N . SER A 1 232 ? -8.188 -14.469 1.062 1 77.69 232 SER A N 1
ATOM 1798 C CA . SER A 1 232 ? -8.523 -13.688 2.25 1 77.69 232 SER A CA 1
ATOM 1799 C C . SER A 1 232 ? -9.32 -12.438 1.889 1 77.69 232 SER A C 1
ATOM 1801 O O . SER A 1 232 ? -10.203 -12.023 2.639 1 77.69 232 SER A O 1
ATOM 1803 N N . THR A 1 233 ? -9.07 -12.023 0.746 1 68.25 233 THR A N 1
ATOM 1804 C CA . THR A 1 233 ? -9.789 -10.844 0.284 1 68.25 233 THR A CA 1
ATOM 1805 C C . THR A 1 233 ? -11.203 -11.211 -0.164 1 68.25 233 THR A C 1
ATOM 1807 O O . THR A 1 233 ? -12.133 -10.422 0.001 1 68.25 233 THR A O 1
ATOM 1810 N N . ASP A 1 234 ? -11.297 -12.445 -0.732 1 63.28 234 ASP A N 1
ATOM 1811 C CA . ASP A 1 234 ? -12.602 -12.93 -1.188 1 63.28 234 ASP A CA 1
ATOM 1812 C C . ASP A 1 234 ? -13.484 -13.32 -0.007 1 63.28 234 ASP A C 1
ATOM 1814 O O . ASP A 1 234 ? -14.695 -13.117 -0.04 1 63.28 234 ASP A O 1
ATOM 1818 N N . ARG A 1 235 ? -12.906 -14.25 0.865 1 55.84 235 ARG A N 1
ATOM 1819 C CA . ARG A 1 235 ? -13.68 -14.68 2.029 1 55.84 235 ARG A CA 1
ATOM 1820 C C . ARG A 1 235 ? -14.281 -13.477 2.756 1 55.84 235 ARG A C 1
ATOM 1822 O O . ARG A 1 235 ? -15.414 -13.539 3.242 1 55.84 235 ARG A O 1
ATOM 1829 N N . ARG A 1 236 ? -13.516 -12.555 2.689 1 52.75 236 ARG A N 1
ATOM 1830 C CA . ARG A 1 236 ? -14.07 -11.352 3.291 1 52.75 236 ARG A CA 1
ATOM 1831 C C . ARG A 1 236 ? -15.281 -10.859 2.504 1 52.75 236 ARG A C 1
ATOM 1833 O O . ARG A 1 236 ? -16.234 -10.32 3.084 1 52.75 236 ARG A O 1
ATOM 1840 N N . ASP A 1 237 ? -15.227 -11.203 1.19 1 47.44 237 ASP A N 1
ATOM 1841 C CA . ASP A 1 237 ? -16.344 -10.859 0.308 1 47.44 237 ASP A CA 1
ATOM 1842 C C . ASP A 1 237 ? -17.484 -11.859 0.456 1 47.44 237 ASP A C 1
ATOM 1844 O O . ASP A 1 237 ? -18.656 -11.484 0.355 1 47.44 237 ASP A O 1
ATOM 1848 N N . ARG A 1 238 ? -17.125 -13.289 0.512 1 45.94 238 ARG A N 1
ATOM 1849 C CA . ARG A 1 238 ? -18.156 -14.305 0.574 1 45.94 238 ARG A CA 1
ATOM 1850 C C . ARG A 1 238 ? -18.812 -14.352 1.956 1 45.94 238 ARG A C 1
ATOM 1852 O O . ARG A 1 238 ? -19.953 -14.789 2.1 1 45.94 238 ARG A O 1
ATOM 1859 N N . THR A 1 239 ? -18.062 -14.453 2.959 1 34.91 239 THR A N 1
ATOM 1860 C CA . THR A 1 239 ? -18.75 -14.484 4.25 1 34.91 239 THR A CA 1
ATOM 1861 C C . THR A 1 239 ? -19.734 -13.32 4.363 1 34.91 239 THR A C 1
ATOM 1863 O O . THR A 1 239 ? -20.516 -13.258 5.316 1 34.91 239 THR A O 1
ATOM 1866 N N . ARG A 1 240 ? -19.641 -12.484 3.508 1 36.69 240 ARG A N 1
ATOM 1867 C CA . ARG A 1 240 ? -20.609 -11.398 3.475 1 36.69 240 ARG A CA 1
ATOM 1868 C C . ARG A 1 240 ? -21.781 -11.734 2.562 1 36.69 240 ARG A C 1
ATOM 1870 O O . ARG A 1 240 ? -22.781 -11.016 2.543 1 36.69 240 ARG A O 1
ATOM 1877 N N . GLY A 1 241 ? -21.578 -12.508 1.458 1 30.39 241 GLY A N 1
ATOM 1878 C CA . GLY A 1 241 ? -22.766 -12.852 0.693 1 30.39 241 GLY A CA 1
ATOM 1879 C C . GLY A 1 241 ? -23.562 -13.984 1.312 1 30.39 241 GLY A C 1
ATOM 1880 O O . GLY A 1 241 ? -23.031 -14.773 2.09 1 30.39 241 GLY A O 1
ATOM 1881 N N . MET B 1 1 ? 14.414 1.719 9.031 1 94.25 1 MET B N 1
ATOM 1882 C CA . MET B 1 1 ? 13.055 1.866 9.531 1 94.25 1 MET B CA 1
ATOM 1883 C C . MET B 1 1 ? 12.562 0.567 10.156 1 94.25 1 MET B C 1
ATOM 1885 O O . MET B 1 1 ? 12.875 -0.521 9.672 1 94.25 1 MET B O 1
ATOM 1889 N N . ILE B 1 2 ? 11.789 0.709 11.25 1 97 2 ILE B N 1
ATOM 1890 C CA . ILE B 1 2 ? 11.141 -0.447 11.867 1 97 2 ILE B CA 1
ATOM 1891 C C . ILE B 1 2 ? 9.664 -0.479 11.484 1 97 2 ILE B C 1
ATOM 1893 O O . ILE B 1 2 ? 8.953 0.51 11.664 1 97 2 ILE B O 1
ATOM 1897 N N . SER B 1 3 ? 9.258 -1.57 10.859 1 96.62 3 SER B N 1
ATOM 1898 C CA . SER B 1 3 ? 7.859 -1.783 10.508 1 96.62 3 SER B CA 1
ATOM 1899 C C . SER B 1 3 ? 7.195 -2.777 11.461 1 96.62 3 SER B C 1
ATOM 1901 O O . SER B 1 3 ? 7.727 -3.865 11.695 1 96.62 3 SER B O 1
ATOM 1903 N N . LEU B 1 4 ? 6.086 -2.418 12 1 97.94 4 LEU B N 1
ATOM 1904 C CA . LEU B 1 4 ? 5.309 -3.291 12.875 1 97.94 4 LEU B CA 1
ATOM 1905 C C . LEU B 1 4 ? 3.912 -3.525 12.305 1 97.94 4 LEU B C 1
ATOM 1907 O O . LEU B 1 4 ? 3.264 -2.586 11.836 1 97.94 4 LEU B O 1
ATOM 1911 N N . ALA B 1 5 ? 3.523 -4.762 12.258 1 96.62 5 ALA B N 1
ATOM 1912 C CA . ALA B 1 5 ? 2.119 -5.125 12.078 1 96.62 5 ALA B CA 1
ATOM 1913 C C . ALA B 1 5 ? 1.479 -5.52 13.406 1 96.62 5 ALA B C 1
ATOM 1915 O O . ALA B 1 5 ? 1.94 -6.449 14.07 1 96.62 5 ALA B O 1
ATOM 1916 N N . LEU B 1 6 ? 0.434 -4.836 13.742 1 98 6 LEU B N 1
ATOM 1917 C CA . LEU B 1 6 ? -0.218 -5.098 15.023 1 98 6 LEU B CA 1
ATOM 1918 C C . LEU B 1 6 ? -1.681 -5.48 14.82 1 98 6 LEU B C 1
ATOM 1920 O O . LEU B 1 6 ? -2.326 -5.004 13.883 1 98 6 LEU B O 1
ATOM 1924 N N . SER B 1 7 ? -2.117 -6.355 15.594 1 97.81 7 SER B N 1
ATOM 1925 C CA . SER B 1 7 ? -3.545 -6.516 15.859 1 97.81 7 SER B CA 1
ATOM 1926 C C . SER B 1 7 ? -3.936 -5.883 17.188 1 97.81 7 SER B C 1
ATOM 1928 O O . SER B 1 7 ? -3.281 -6.113 18.203 1 97.81 7 SER B O 1
ATOM 1930 N N . VAL B 1 8 ? -4.941 -5.082 17.172 1 97.88 8 VAL B N 1
ATOM 1931 C CA . VAL B 1 8 ? -5.309 -4.312 18.344 1 97.88 8 VAL B CA 1
ATOM 1932 C C . VAL B 1 8 ? -6.805 -4.465 18.625 1 97.88 8 VAL B C 1
ATOM 1934 O O . VAL B 1 8 ? -7.617 -4.426 17.688 1 97.88 8 VAL B O 1
ATOM 1937 N N . ARG B 1 9 ? -7.121 -4.715 19.797 1 97.38 9 ARG B N 1
ATOM 1938 C CA . ARG B 1 9 ? -8.492 -4.629 20.297 1 97.38 9 ARG B CA 1
ATOM 1939 C C . ARG B 1 9 ? -8.617 -3.547 21.375 1 97.38 9 ARG B C 1
ATOM 1941 O O . ARG B 1 9 ? -8.109 -3.701 22.484 1 97.38 9 ARG B O 1
ATOM 1948 N N . GLN B 1 10 ? -9.234 -2.469 20.984 1 94.94 10 GLN B N 1
ATOM 1949 C CA . GLN B 1 10 ? -9.344 -1.352 21.922 1 94.94 10 GLN B CA 1
ATOM 1950 C C . GLN B 1 10 ? -10.797 -0.908 22.078 1 94.94 10 GLN B C 1
ATOM 1952 O O . GLN B 1 10 ? -11.578 -0.979 21.125 1 94.94 10 GLN B O 1
ATOM 1957 N N . CYS B 1 11 ? -11.102 -0.362 23.203 1 92.62 11 CYS B N 1
ATOM 1958 C CA . CYS B 1 11 ? -12.492 -0.112 23.562 1 92.62 11 CYS B CA 1
ATOM 1959 C C . CYS B 1 11 ? -12.922 1.289 23.156 1 92.62 11 CYS B C 1
ATOM 1961 O O . CYS B 1 11 ? -14.117 1.571 23.047 1 92.62 11 CYS B O 1
ATOM 1963 N N . ASP B 1 12 ? -12.047 2.131 22.922 1 96 12 ASP B N 1
ATOM 1964 C CA . ASP B 1 12 ? -12.398 3.527 22.688 1 96 12 ASP B CA 1
ATOM 1965 C C . ASP B 1 12 ? -12.383 3.85 21.188 1 96 12 ASP B C 1
ATOM 1967 O O . ASP B 1 12 ? -12.211 5.008 20.797 1 96 12 ASP B O 1
ATOM 1971 N N . CYS B 1 13 ? -12.523 2.881 20.328 1 97.12 13 CYS B N 1
ATOM 1972 C CA . CYS B 1 13 ? -12.57 3.082 18.891 1 97.12 13 CYS B CA 1
ATOM 1973 C C . CYS B 1 13 ? -13.961 2.797 18.344 1 97.12 13 CYS B C 1
ATOM 1975 O O . CYS B 1 13 ? -14.422 1.653 18.375 1 97.12 13 CYS B O 1
ATOM 1977 N N . PRO B 1 14 ? -14.625 3.828 17.766 1 98.31 14 PRO B N 1
ATOM 1978 C CA . PRO B 1 14 ? -15.977 3.633 17.234 1 98.31 14 PRO B CA 1
ATOM 1979 C C . PRO B 1 14 ? -16.031 2.568 16.141 1 98.31 14 PRO B C 1
ATOM 1981 O O . PRO B 1 14 ? -17.016 1.851 16.016 1 98.31 14 PRO B O 1
ATOM 1984 N N . LEU B 1 15 ? -14.984 2.459 15.32 1 98.56 15 LEU B N 1
ATOM 1985 C CA . LEU B 1 15 ? -14.969 1.492 14.227 1 98.56 15 LEU B CA 1
ATOM 1986 C C . LEU B 1 15 ? -14.906 0.066 14.766 1 98.56 15 LEU B C 1
ATOM 1988 O O . LEU B 1 15 ? -15.578 -0.826 14.242 1 98.56 15 LEU B O 1
ATOM 1992 N N . SER B 1 16 ? -14.086 -0.121 15.758 1 97.94 16 SER B N 1
ATOM 1993 C CA . SER B 1 16 ? -14.023 -1.429 16.406 1 97.94 16 SER B CA 1
ATOM 1994 C C . SER B 1 16 ? -15.359 -1.793 17.047 1 97.94 16 SER B C 1
ATOM 1996 O O . SER B 1 16 ? -15.828 -2.93 16.922 1 97.94 16 SER B O 1
ATOM 1998 N N . ALA B 1 17 ? -15.984 -0.845 17.719 1 98.25 17 ALA B N 1
ATOM 1999 C CA . ALA B 1 17 ? -17.281 -1.084 18.344 1 98.25 17 ALA B CA 1
ATOM 2000 C C . ALA B 1 17 ? -18.312 -1.498 17.297 1 98.25 17 ALA B C 1
ATOM 2002 O O . ALA B 1 17 ? -19.047 -2.471 17.5 1 98.25 17 ALA B O 1
ATOM 2003 N N . ALA B 1 18 ? -18.359 -0.78 16.219 1 98.62 18 ALA B N 1
ATOM 2004 C CA . ALA B 1 18 ? -19.344 -1.053 15.172 1 98.62 18 ALA B CA 1
ATOM 2005 C C . ALA B 1 18 ? -19.094 -2.424 14.547 1 98.62 18 ALA B C 1
ATOM 2007 O O . ALA B 1 18 ? -20.047 -3.191 14.336 1 98.62 18 ALA B O 1
ATOM 2008 N N . SER B 1 19 ? -17.828 -2.781 14.273 1 98.25 19 SER B N 1
ATOM 2009 C CA . SER B 1 19 ? -17.516 -4.039 13.602 1 98.25 19 SER B CA 1
ATOM 2010 C C . SER B 1 19 ? -17.703 -5.227 14.539 1 98.25 19 SER B C 1
ATOM 2012 O O . SER B 1 19 ? -17.844 -6.367 14.086 1 98.25 19 SER B O 1
ATOM 2014 N N . ALA B 1 20 ? -17.641 -4.98 15.828 1 98 20 ALA B N 1
ATOM 2015 C CA . ALA B 1 20 ? -17.906 -6.027 16.812 1 98 20 ALA B CA 1
ATOM 2016 C C . ALA B 1 20 ? -19.391 -6.363 16.875 1 98 20 ALA B C 1
ATOM 2018 O O . ALA B 1 20 ? -19.766 -7.508 17.125 1 98 20 ALA B O 1
ATOM 2019 N N . GLU B 1 21 ? -20.188 -5.398 16.656 1 98.19 21 GLU B N 1
ATOM 2020 C CA . GLU B 1 21 ? -21.625 -5.523 16.891 1 98.19 21 GLU B CA 1
ATOM 2021 C C . GLU B 1 21 ? -22.344 -5.938 15.609 1 98.19 21 GLU B C 1
ATOM 2023 O O . GLU B 1 21 ? -23.359 -6.645 15.656 1 98.19 21 GLU B O 1
ATOM 2028 N N . TYR B 1 22 ? -21.891 -5.488 14.492 1 98.25 22 TYR B N 1
ATOM 2029 C CA . TYR B 1 22 ? -22.562 -5.738 13.219 1 98.25 22 TYR B CA 1
ATOM 2030 C C . TYR B 1 22 ? -21.609 -6.359 12.211 1 98.25 22 TYR B C 1
ATOM 2032 O O . TYR B 1 22 ? -20.391 -6.246 12.359 1 98.25 22 TYR B O 1
ATOM 2040 N N . ASP B 1 23 ? -22.141 -7.059 11.195 1 97.56 23 ASP B N 1
ATOM 2041 C CA . ASP B 1 23 ? -21.344 -7.703 10.164 1 97.56 23 ASP B CA 1
ATOM 2042 C C . ASP B 1 23 ? -20.875 -6.691 9.117 1 97.56 23 ASP B C 1
ATOM 2044 O O . ASP B 1 23 ? -21.312 -6.73 7.965 1 97.56 23 ASP B O 1
ATOM 2048 N N . VAL B 1 24 ? -19.984 -5.781 9.578 1 97.62 24 VAL B N 1
ATOM 2049 C CA . VAL B 1 24 ? -19.422 -4.723 8.758 1 97.62 24 VAL B CA 1
ATOM 2050 C C . VAL B 1 24 ? -17.938 -4.57 9.07 1 97.62 24 VAL B C 1
ATOM 2052 O O . VAL B 1 24 ? -17.516 -4.746 10.219 1 97.62 24 VAL B O 1
ATOM 2055 N N . ALA B 1 25 ? -17.141 -4.414 8.07 1 97.94 25 ALA B N 1
ATOM 2056 C CA . ALA B 1 25 ? -15.727 -4.121 8.195 1 97.94 25 ALA B CA 1
ATOM 2057 C C . ALA B 1 25 ? -15.406 -2.719 7.688 1 97.94 25 ALA B C 1
ATOM 2059 O O . ALA B 1 25 ? -16.172 -2.148 6.902 1 97.94 25 ALA B O 1
ATOM 2060 N N . PHE B 1 26 ? -14.391 -2.148 8.219 1 98 26 PHE B N 1
ATOM 2061 C CA . PHE B 1 26 ? -13.992 -0.801 7.836 1 98 26 PHE B CA 1
ATOM 2062 C C . PHE B 1 26 ? -12.531 -0.776 7.402 1 98 26 PHE B C 1
ATOM 2064 O O . PHE B 1 26 ? -11.695 -1.5 7.953 1 98 26 PHE B O 1
ATOM 2071 N N . VAL B 1 27 ? -12.234 -0.018 6.41 1 97.06 27 VAL B N 1
ATOM 2072 C CA . VAL B 1 27 ? -10.867 0.307 6.008 1 97.06 27 VAL B CA 1
ATOM 2073 C C . VAL B 1 27 ? -10.688 1.823 5.973 1 97.06 27 VAL B C 1
ATOM 2075 O O . VAL B 1 27 ? -11.57 2.551 5.512 1 97.06 27 VAL B O 1
ATOM 2078 N N . THR B 1 28 ? -9.586 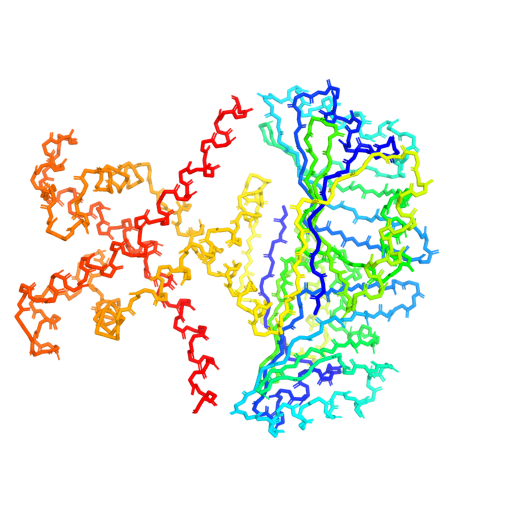2.291 6.527 1 95.94 28 THR B N 1
ATOM 2079 C CA . THR B 1 28 ? -9.258 3.713 6.551 1 95.94 28 THR B CA 1
ATOM 2080 C C . THR B 1 28 ? -7.922 3.975 5.867 1 95.94 28 THR B C 1
ATOM 2082 O O . THR B 1 28 ? -6.875 3.961 6.516 1 95.94 28 THR B O 1
ATOM 2085 N N . PRO B 1 29 ? -7.969 4.293 4.641 1 92.12 29 PRO B N 1
ATOM 2086 C CA . PRO B 1 29 ? -6.715 4.488 3.91 1 92.12 29 PRO B CA 1
ATOM 2087 C C . PRO B 1 29 ? -6.141 5.891 4.082 1 92.12 29 PRO B C 1
ATOM 2089 O O . PRO B 1 29 ? -4.945 6.105 3.859 1 92.12 29 PRO B O 1
ATOM 2092 N N . HIS B 1 30 ? -7.008 6.82 4.445 1 86.56 30 HIS B N 1
ATOM 2093 C CA . HIS B 1 30 ? -6.582 8.211 4.531 1 86.56 30 HIS B CA 1
ATOM 2094 C C . HIS B 1 30 ? -6.926 8.812 5.895 1 86.56 30 HIS B C 1
ATOM 2096 O O . HIS B 1 30 ? -8.055 8.672 6.371 1 86.56 30 HIS B O 1
ATOM 2102 N N . TRP B 1 31 ? -5.934 9.367 6.516 1 84.62 31 TRP B N 1
ATOM 2103 C CA . TRP B 1 31 ? -6.102 9.953 7.844 1 84.62 31 TRP B CA 1
ATOM 2104 C C . TRP B 1 31 ? -5.191 11.164 8.023 1 84.62 31 TRP B C 1
ATOM 2106 O O . TRP B 1 31 ? -4.207 11.32 7.293 1 84.62 31 TRP B O 1
ATOM 2116 N N . HIS B 1 32 ? -5.699 12.008 8.82 1 79.19 32 HIS B N 1
ATOM 2117 C CA . HIS B 1 32 ? -4.934 13.188 9.219 1 79.19 32 HIS B CA 1
ATOM 2118 C C . HIS B 1 32 ? -5.02 13.422 10.719 1 79.19 32 HIS B C 1
ATOM 2120 O O . HIS B 1 32 ? -6.105 13.375 11.305 1 79.19 32 HIS B O 1
ATOM 2126 N N . TYR B 1 33 ? -3.863 13.461 11.25 1 76.38 33 TYR B N 1
ATOM 2127 C CA . TYR B 1 33 ? -3.83 13.766 12.68 1 76.38 33 TYR B CA 1
ATOM 2128 C C . TYR B 1 33 ? -3.516 15.234 12.914 1 76.38 33 TYR B C 1
ATOM 2130 O O . TYR B 1 33 ? -2.467 15.727 12.492 1 76.38 33 TYR B O 1
ATOM 2138 N N . HIS B 1 34 ? -4.418 15.812 13.602 1 71.94 34 HIS B N 1
ATOM 2139 C CA . HIS B 1 34 ? -4.215 17.188 14.07 1 71.94 34 HIS B CA 1
ATOM 2140 C C . HIS B 1 34 ? -3.619 17.203 15.469 1 71.94 34 HIS B C 1
ATOM 2142 O O . HIS B 1 34 ? -4.348 17.125 16.469 1 71.94 34 HIS B O 1
ATOM 2148 N N . HIS B 1 35 ? -2.316 17.312 15.602 1 66.31 35 HIS B N 1
ATOM 2149 C CA . HIS B 1 35 ? -1.642 17.234 16.891 1 66.31 35 HIS B CA 1
ATOM 2150 C C . HIS B 1 35 ? -2.17 18.281 17.859 1 66.31 35 HIS B C 1
ATOM 2152 O O . HIS B 1 35 ? -2.402 18 19.031 1 66.31 35 HIS B O 1
ATOM 2158 N N . ASP B 1 36 ? -2.316 19.453 17.406 1 63.5 36 ASP B N 1
ATOM 2159 C CA . ASP B 1 36 ? -2.689 20.578 18.266 1 63.5 36 ASP B CA 1
ATOM 2160 C C . ASP B 1 36 ? -4.066 20.359 18.891 1 63.5 36 ASP B C 1
ATOM 2162 O O . ASP B 1 36 ? -4.363 20.891 19.953 1 63.5 36 ASP B O 1
ATOM 2166 N N . ARG B 1 37 ? -4.836 19.641 18.141 1 66.88 37 ARG B N 1
ATOM 2167 C CA . ARG B 1 37 ? -6.199 19.422 18.625 1 66.88 37 ARG B CA 1
ATOM 2168 C C . ARG B 1 37 ? -6.379 18 19.156 1 66.88 37 ARG B C 1
ATOM 2170 O O . ARG B 1 37 ? -7.492 17.609 19.5 1 66.88 37 ARG B O 1
ATOM 2177 N N . ALA B 1 38 ? -5.371 17.25 19.047 1 72.94 38 ALA B N 1
ATOM 2178 C CA . ALA B 1 38 ? -5.43 15.836 19.391 1 72.94 38 ALA B CA 1
ATOM 2179 C C . ALA B 1 38 ? -6.586 15.141 18.688 1 72.94 38 ALA B C 1
ATOM 2181 O O . ALA B 1 38 ? -7.344 14.391 19.297 1 72.94 38 ALA B O 1
ATOM 2182 N N . ARG B 1 39 ? -6.742 15.578 17.438 1 83.94 39 ARG B N 1
ATOM 2183 C CA . ARG B 1 39 ? -7.891 15.094 16.688 1 83.94 39 ARG B CA 1
ATOM 2184 C C . ARG B 1 39 ? -7.441 14.359 15.422 1 83.94 39 ARG B C 1
ATOM 2186 O O . ARG B 1 39 ? -6.5 14.781 14.75 1 83.94 39 ARG B O 1
ATOM 2193 N N . LEU B 1 40 ? -8.133 13.18 15.211 1 88.81 40 LEU B N 1
ATOM 2194 C CA . LEU B 1 40 ? -7.938 12.391 14 1 88.81 40 LEU B CA 1
ATOM 2195 C C . LEU B 1 40 ? -9.102 12.586 13.031 1 88.81 40 LEU B C 1
ATOM 2197 O O . LEU B 1 40 ? -10.266 12.539 13.43 1 88.81 40 LEU B O 1
ATOM 2201 N N . GLU B 1 41 ? -8.766 12.992 11.867 1 90.69 41 GLU B N 1
ATOM 2202 C CA . GLU B 1 41 ? -9.742 13 10.781 1 90.69 41 GLU B CA 1
ATOM 2203 C C . GLU B 1 41 ? -9.539 11.812 9.844 1 90.69 41 GLU B C 1
ATOM 2205 O O . GLU B 1 41 ? -8.445 11.609 9.312 1 90.69 41 GLU B O 1
ATOM 2210 N N . LEU B 1 42 ? -10.602 11.008 9.648 1 94.75 42 LEU B N 1
ATOM 2211 C CA . LEU B 1 42 ? -10.539 9.75 8.906 1 94.75 42 LEU B CA 1
ATOM 2212 C C . LEU B 1 42 ? -11.5 9.773 7.723 1 94.75 42 LEU B C 1
ATOM 2214 O O . LEU B 1 42 ? -12.625 10.273 7.84 1 94.75 42 LEU B O 1
ATOM 2218 N N . ARG B 1 43 ? -11.055 9.359 6.613 1 95.75 43 ARG B N 1
ATOM 2219 C CA . ARG B 1 43 ? -11.969 8.914 5.566 1 95.75 43 ARG B CA 1
ATOM 2220 C C . ARG B 1 43 ? -12.109 7.398 5.57 1 95.75 43 ARG B C 1
ATOM 2222 O O . ARG B 1 43 ? -11.188 6.684 5.164 1 95.75 43 ARG B O 1
ATOM 2229 N N . ILE B 1 44 ? -13.266 6.934 5.977 1 97.62 44 ILE B N 1
ATOM 2230 C CA . ILE B 1 44 ? -13.453 5.504 6.203 1 97.62 44 ILE B CA 1
ATOM 2231 C C . ILE B 1 44 ? -14.258 4.906 5.055 1 97.62 44 ILE B C 1
ATOM 2233 O O . ILE B 1 44 ? -15.141 5.562 4.492 1 97.62 44 ILE B O 1
ATOM 2237 N N . LEU B 1 45 ? -13.93 3.693 4.711 1 97.5 45 LEU B N 1
ATOM 2238 C CA . LEU B 1 45 ? -14.711 2.85 3.814 1 97.5 45 LEU B CA 1
ATOM 2239 C C . LEU B 1 45 ? -15.352 1.695 4.578 1 97.5 45 LEU B C 1
ATOM 2241 O O . LEU B 1 45 ? -14.68 1.009 5.352 1 97.5 45 LEU B O 1
ATOM 2245 N N . ALA B 1 46 ? -16.594 1.536 4.398 1 98.06 46 ALA B N 1
ATOM 2246 C CA . ALA B 1 46 ? -17.328 0.449 5.031 1 98.06 46 ALA B CA 1
ATOM 2247 C C . ALA B 1 46 ? -17.781 -0.584 4 1 98.06 46 ALA B C 1
ATOM 2249 O O . ALA B 1 46 ? -18.172 -0.229 2.889 1 98.06 46 ALA B O 1
ATOM 2250 N N . GLU B 1 47 ? -17.688 -1.773 4.328 1 97.06 47 GLU B N 1
ATOM 2251 C CA . GLU B 1 47 ? -18.234 -2.891 3.568 1 97.06 47 GLU B CA 1
ATOM 2252 C C . GLU B 1 47 ? -18.922 -3.902 4.484 1 97.06 47 GLU B C 1
ATOM 2254 O O . GLU B 1 47 ? -18.297 -4.414 5.422 1 97.06 47 GLU B O 1
ATOM 2259 N N . GLY B 1 48 ? -20.188 -4.207 4.203 1 96.62 48 GLY B N 1
ATOM 2260 C CA . GLY B 1 48 ? -20.922 -5.125 5.055 1 96.62 48 GLY B CA 1
ATOM 2261 C C . GLY B 1 48 ? -21.578 -6.254 4.285 1 96.62 48 GLY B C 1
ATOM 2262 O O . GLY B 1 48 ? -21.562 -6.27 3.053 1 96.62 48 GLY B O 1
ATOM 2263 N N . SER B 1 49 ? -22.141 -7.211 5.023 1 95.31 49 SER B N 1
ATOM 2264 C CA . SER B 1 49 ? -22.828 -8.359 4.441 1 95.31 49 SER B CA 1
ATOM 2265 C C . SER B 1 49 ? -24.156 -7.938 3.801 1 95.31 49 SER B C 1
ATOM 2267 O O . SER B 1 49 ? -24.719 -8.672 2.988 1 95.31 49 SER B O 1
ATOM 2269 N N . SER B 1 50 ? -24.656 -6.805 4.203 1 95.69 50 SER B N 1
ATOM 2270 C CA . SER B 1 50 ? -25.906 -6.242 3.682 1 95.69 50 SER B CA 1
ATOM 2271 C C . SER B 1 50 ? -25.938 -4.727 3.85 1 95.69 50 SER B C 1
ATOM 2273 O O . SER B 1 50 ? -25.141 -4.164 4.605 1 95.69 50 SER B O 1
ATOM 2275 N N . ARG B 1 51 ? -26.859 -4.16 3.119 1 95.75 51 ARG B N 1
ATOM 2276 C CA . ARG B 1 51 ? -27.078 -2.723 3.264 1 95.75 51 ARG B CA 1
ATOM 2277 C C . ARG B 1 51 ? -27.453 -2.365 4.699 1 95.75 51 ARG B C 1
ATOM 2279 O O . ARG B 1 51 ? -26.969 -1.366 5.238 1 95.75 51 ARG B O 1
ATOM 2286 N N . THR B 1 52 ? -28.234 -3.213 5.289 1 97.12 52 THR B N 1
ATOM 2287 C CA . THR B 1 52 ? -28.672 -2.99 6.664 1 97.12 52 THR B CA 1
ATOM 2288 C C . THR B 1 52 ? -27.484 -3.053 7.625 1 97.12 52 THR B C 1
ATOM 2290 O O . THR B 1 52 ? -27.375 -2.232 8.539 1 97.12 52 THR B O 1
ATOM 2293 N N . ALA B 1 53 ? -26.625 -3.998 7.457 1 97.69 53 ALA B N 1
ATOM 2294 C CA . ALA B 1 53 ? -25.438 -4.121 8.305 1 97.69 53 ALA B CA 1
ATOM 2295 C C . ALA B 1 53 ? -24.578 -2.861 8.227 1 97.69 53 ALA B C 1
ATOM 2297 O O . ALA B 1 53 ? -24.109 -2.361 9.25 1 97.69 53 ALA B O 1
ATOM 2298 N N . VAL B 1 54 ? -24.422 -2.305 7.043 1 98.12 54 VAL B N 1
ATOM 2299 C CA . VAL B 1 54 ? -23.625 -1.098 6.84 1 98.12 54 VAL B CA 1
ATOM 2300 C C . VAL B 1 54 ? -24.297 0.086 7.527 1 98.12 54 VAL B C 1
ATOM 2302 O O . VAL B 1 54 ? -23.656 0.842 8.258 1 98.12 54 VAL B O 1
ATOM 2305 N N . GLU B 1 55 ? -25.578 0.194 7.352 1 98 55 GLU B N 1
ATOM 2306 C CA . GLU B 1 55 ? -26.312 1.309 7.938 1 98 55 GLU B CA 1
ATOM 2307 C C . GLU B 1 55 ? -26.25 1.274 9.461 1 98 55 GLU B C 1
ATOM 2309 O O . GLU B 1 55 ? -26.016 2.303 10.102 1 98 55 GLU B O 1
ATOM 2314 N N . ARG B 1 56 ? -26.406 0.15 9.992 1 98.38 56 ARG B N 1
ATOM 2315 C CA . ARG B 1 56 ? -26.359 0.007 11.445 1 98.38 56 ARG B CA 1
ATOM 2316 C C . ARG B 1 56 ? -24.953 0.285 11.969 1 98.38 56 ARG B C 1
ATOM 2318 O O . ARG B 1 56 ? -24.797 0.926 13.016 1 98.38 56 ARG B O 1
ATOM 2325 N N . GLY B 1 57 ? -23.969 -0.279 11.32 1 98.56 57 GLY B N 1
ATOM 2326 C CA . GLY B 1 57 ? -22.594 -0.003 11.695 1 98.56 57 GLY B CA 1
ATOM 2327 C C . GLY B 1 57 ? -22.25 1.477 11.688 1 98.56 57 GLY B C 1
ATOM 2328 O O . GLY B 1 57 ? -21.625 1.984 12.625 1 98.56 57 GLY B O 1
ATOM 2329 N N . LEU B 1 58 ? -22.688 2.17 10.633 1 98.69 58 LEU B N 1
ATOM 2330 C CA . LEU B 1 58 ? -22.422 3.6 10.508 1 98.69 58 LEU B CA 1
ATOM 2331 C C . LEU B 1 58 ? -23.141 4.379 11.602 1 98.69 58 LEU B C 1
ATOM 2333 O O . LEU B 1 58 ? -22.609 5.352 12.133 1 98.69 58 LEU B O 1
ATOM 2337 N N . GLU B 1 59 ? -24.328 3.971 11.898 1 98.62 59 GLU B N 1
ATOM 2338 C CA . GLU B 1 59 ? -25.078 4.617 12.977 1 98.62 59 GLU B CA 1
ATOM 2339 C C . GLU B 1 59 ? -24.375 4.43 14.32 1 98.62 59 GLU B C 1
ATOM 2341 O O . GLU B 1 59 ? -24.344 5.344 15.141 1 98.62 59 GLU B O 1
ATOM 2346 N N . ARG B 1 60 ? -23.875 3.25 14.508 1 98.62 60 ARG B N 1
ATOM 2347 C CA . ARG B 1 60 ? -23.109 2.971 15.727 1 98.62 60 ARG B CA 1
ATOM 2348 C C . ARG B 1 60 ? -21.906 3.891 15.844 1 98.62 60 ARG B C 1
ATOM 2350 O O . ARG B 1 60 ? -21.562 4.344 16.938 1 98.62 60 ARG B O 1
ATOM 2357 N N . ILE B 1 61 ? -21.203 4.141 14.758 1 98.69 61 ILE B N 1
ATOM 2358 C CA . ILE B 1 61 ? -20.062 5.051 14.734 1 98.69 61 ILE B CA 1
ATOM 2359 C C . ILE B 1 61 ? -20.531 6.469 15.047 1 98.69 61 ILE B C 1
ATOM 2361 O O . ILE B 1 61 ? -19.938 7.148 15.898 1 98.69 61 ILE B O 1
ATOM 2365 N N . ARG B 1 62 ? -21.594 6.875 14.438 1 98.38 62 ARG B N 1
ATOM 2366 C CA . ARG B 1 62 ? -22.125 8.234 14.578 1 98.38 62 ARG B CA 1
ATOM 2367 C C . ARG B 1 62 ? -22.531 8.516 16.031 1 98.38 62 ARG B C 1
ATOM 2369 O O . ARG B 1 62 ? -22.297 9.609 16.531 1 98.38 62 ARG B O 1
ATOM 2376 N N . SER B 1 63 ? -23.016 7.539 16.688 1 98.06 63 SER B N 1
ATOM 2377 C CA . SER B 1 63 ? -23.594 7.738 18.016 1 98.06 63 SER B CA 1
ATOM 2378 C C . SER B 1 63 ? -22.562 7.41 19.109 1 98.06 63 SER B C 1
ATOM 2380 O O . SER B 1 63 ? -22.875 7.48 20.297 1 98.06 63 SER B O 1
ATOM 2382 N N . HIS B 1 64 ? -21.438 6.98 18.719 1 98.12 64 HIS B N 1
ATOM 2383 C CA . HIS B 1 64 ? -20.422 6.59 19.688 1 98.12 64 HIS B CA 1
ATOM 2384 C C . HIS B 1 64 ? -19.906 7.805 20.453 1 98.12 64 HIS B C 1
ATOM 2386 O O . HIS B 1 64 ? -19.703 8.875 19.875 1 98.12 64 HIS B O 1
ATOM 2392 N N . ASP B 1 65 ? -19.516 7.664 21.703 1 96.88 65 ASP B N 1
ATOM 2393 C CA . ASP B 1 65 ? -19.109 8.75 22.578 1 96.88 65 ASP B CA 1
ATOM 2394 C C . ASP B 1 65 ? -17.797 9.391 22.109 1 96.88 65 ASP B C 1
ATOM 2396 O O . ASP B 1 65 ? -17.578 10.578 22.328 1 96.88 65 ASP B O 1
ATOM 2400 N N . GLU B 1 66 ? -16.984 8.594 21.438 1 96.5 66 GLU B N 1
ATOM 2401 C CA . GLU B 1 66 ? -15.664 9.07 21.031 1 96.5 66 GLU B CA 1
ATOM 2402 C C . GLU B 1 66 ? -15.727 9.812 19.703 1 96.5 66 GLU B C 1
ATOM 2404 O O . GLU B 1 66 ? -14.734 10.375 19.25 1 96.5 66 GLU B O 1
ATOM 2409 N N . THR B 1 67 ? -16.922 9.789 19.016 1 97.44 67 THR B N 1
ATOM 2410 C CA . THR B 1 67 ? -17.078 10.461 17.734 1 97.44 67 THR B CA 1
ATOM 2411 C C . THR B 1 67 ? -17.328 11.953 17.938 1 97.44 67 THR B C 1
ATOM 2413 O O . THR B 1 67 ? -18.281 12.336 18.625 1 97.44 67 THR B O 1
ATOM 2416 N N . ASP B 1 68 ? -16.438 12.766 17.359 1 96.56 68 ASP B N 1
ATOM 2417 C CA . ASP B 1 68 ? -16.641 14.211 17.391 1 96.56 68 ASP B CA 1
ATOM 2418 C C . ASP B 1 68 ? -17.562 14.672 16.266 1 96.56 68 ASP B C 1
ATOM 2420 O O . ASP B 1 68 ? -18.438 15.523 16.484 1 96.56 68 ASP B O 1
ATOM 2424 N N . SER B 1 69 ? -17.359 14.18 15.109 1 96.75 69 SER B N 1
ATOM 2425 C CA . SER B 1 69 ? -18.234 14.469 13.977 1 96.75 69 SER B CA 1
ATOM 2426 C C . SER B 1 69 ? -18.25 13.305 12.992 1 96.75 69 SER B C 1
ATOM 2428 O O . SER B 1 69 ? -17.312 12.508 12.938 1 96.75 69 SER B O 1
ATOM 2430 N N . PHE B 1 70 ? -19.391 13.234 12.344 1 98.12 70 PHE B N 1
ATOM 2431 C CA . PHE B 1 70 ? -19.609 12.172 11.367 1 98.12 70 PHE B CA 1
ATOM 2432 C C . PHE B 1 70 ? -20.406 12.695 10.18 1 98.12 70 PHE B C 1
ATOM 2434 O O . PHE B 1 70 ? -21.453 13.328 10.352 1 98.12 70 PHE B O 1
ATOM 2441 N N . GLU B 1 71 ? -19.875 12.438 8.969 1 97.81 71 GLU B N 1
ATOM 2442 C CA . GLU B 1 71 ? -20.562 12.812 7.734 1 97.81 71 GLU B CA 1
ATOM 2443 C C . GLU B 1 71 ? -20.562 11.664 6.73 1 97.81 71 GLU B C 1
ATOM 2445 O O . GLU B 1 71 ? -19.5 11.234 6.27 1 97.81 71 GLU B O 1
ATOM 2450 N N . LEU B 1 72 ? -21.734 11.148 6.434 1 97.75 72 LEU B N 1
ATOM 2451 C CA . LEU B 1 72 ? -21.844 10.156 5.367 1 97.75 72 LEU B CA 1
ATOM 2452 C C . LEU B 1 72 ? -21.625 10.805 4 1 97.75 72 LEU B C 1
ATOM 2454 O O . LEU B 1 72 ? -22.344 11.75 3.641 1 97.75 72 LEU B O 1
ATOM 2458 N N . LEU B 1 73 ? -20.719 10.328 3.26 1 96.56 73 LEU B N 1
ATOM 2459 C CA . LEU B 1 73 ? -20.391 10.938 1.978 1 96.56 73 LEU B CA 1
ATOM 2460 C C . LEU B 1 73 ? -21.109 10.227 0.833 1 96.56 73 LEU B C 1
ATOM 2462 O O . LEU B 1 73 ? -21.641 10.875 -0.064 1 96.56 73 LEU B O 1
ATOM 2466 N N . THR B 1 74 ? -21.062 8.898 0.868 1 95.5 74 THR B N 1
ATOM 2467 C CA . THR B 1 74 ? -21.719 8.102 -0.161 1 95.5 74 THR B CA 1
ATOM 2468 C C . THR B 1 74 ? -22.094 6.727 0.379 1 95.5 74 THR B C 1
ATOM 2470 O O . THR B 1 74 ? -21.422 6.195 1.268 1 95.5 74 THR B O 1
ATOM 2473 N N . LYS B 1 75 ? -23.141 6.27 -0.033 1 94.75 75 LYS B N 1
ATOM 2474 C CA . LYS B 1 75 ? -23.578 4.898 0.222 1 94.75 75 LYS B CA 1
ATOM 2475 C C . LYS B 1 75 ? -24.047 4.219 -1.062 1 94.75 75 LYS B C 1
ATOM 2477 O O . LYS B 1 75 ? -24.812 4.801 -1.832 1 94.75 75 LYS B O 1
ATOM 2482 N N . GLN B 1 76 ? -23.531 3.121 -1.334 1 93.69 76 GLN B N 1
ATOM 2483 C CA . GLN B 1 76 ? -23.906 2.365 -2.527 1 93.69 76 GLN B CA 1
ATOM 2484 C C . GLN B 1 76 ? -23.906 0.865 -2.25 1 93.69 76 GLN B C 1
ATOM 2486 O O . GLN B 1 76 ? -22.844 0.269 -2.037 1 93.69 76 GLN B O 1
ATOM 2491 N N . GLY B 1 77 ? -25.109 0.256 -2.297 1 92 77 GLY B N 1
ATOM 2492 C CA . GLY B 1 77 ? -25.203 -1.163 -1.988 1 92 77 GLY B CA 1
ATOM 2493 C C . GLY B 1 77 ? -24.766 -1.491 -0.571 1 92 77 GLY B C 1
ATOM 2494 O O . GLY B 1 77 ? -25.328 -0.966 0.392 1 92 77 GLY B O 1
ATOM 2495 N N . HIS B 1 78 ? -23.766 -2.344 -0.484 1 94.88 78 HIS B N 1
ATOM 2496 C CA . HIS B 1 78 ? -23.297 -2.754 0.836 1 94.88 78 HIS B CA 1
ATOM 2497 C C . HIS B 1 78 ? -21.953 -2.111 1.168 1 94.88 78 HIS B C 1
ATOM 2499 O O . HIS B 1 78 ? -21.156 -2.686 1.912 1 94.88 78 HIS B O 1
ATOM 2505 N N . THR B 1 79 ? -21.688 -0.989 0.498 1 96.44 79 THR B N 1
ATOM 2506 C CA . THR B 1 79 ? -20.484 -0.214 0.778 1 96.44 79 THR B CA 1
ATOM 2507 C C . THR B 1 79 ? -20.844 1.244 1.062 1 96.44 79 THR B C 1
ATOM 2509 O O . THR B 1 79 ? -21.922 1.713 0.69 1 96.44 79 THR B O 1
ATOM 2512 N N . ALA B 1 80 ? -19.969 1.926 1.773 1 97.5 80 ALA B N 1
ATOM 2513 C CA . ALA B 1 80 ? -20.156 3.342 2.074 1 97.5 80 ALA B CA 1
ATOM 2514 C C . ALA B 1 80 ? -18.812 4.027 2.346 1 97.5 80 ALA B C 1
ATOM 2516 O O . ALA B 1 80 ? -17.812 3.363 2.611 1 97.5 80 ALA B O 1
ATOM 2517 N N . ARG B 1 81 ? -18.828 5.258 2.191 1 97.38 81 ARG B N 1
ATOM 2518 C CA . ARG B 1 81 ? -17.703 6.129 2.535 1 97.38 81 ARG B CA 1
ATOM 2519 C C . ARG B 1 81 ? -18.156 7.258 3.459 1 97.38 81 ARG B C 1
ATOM 2521 O O . ARG B 1 81 ? -19.234 7.836 3.268 1 97.38 81 ARG B O 1
ATOM 2528 N N . ALA B 1 82 ? -17.375 7.535 4.453 1 97.88 82 ALA B N 1
ATOM 2529 C CA . ALA B 1 82 ? -17.734 8.578 5.414 1 97.88 82 ALA B CA 1
ATOM 2530 C C . ALA B 1 82 ? -16.484 9.312 5.914 1 97.88 82 ALA B C 1
ATOM 2532 O O . ALA B 1 82 ? -15.375 8.789 5.836 1 97.88 82 ALA B O 1
ATOM 2533 N N . ARG B 1 83 ? -16.719 10.492 6.355 1 96.69 83 ARG B N 1
ATOM 2534 C CA . ARG B 1 83 ? -15.719 11.281 7.074 1 96.69 83 ARG B CA 1
ATOM 2535 C C . ARG B 1 83 ? -15.984 11.258 8.578 1 96.69 83 ARG B C 1
ATOM 2537 O O . ARG B 1 83 ? -17.109 11.539 9.023 1 96.69 83 ARG B O 1
ATOM 2544 N N . LEU B 1 84 ? -14.961 10.844 9.305 1 97.31 84 LEU B N 1
ATOM 2545 C CA . LEU B 1 84 ? -15.062 10.727 10.758 1 97.31 84 LEU B CA 1
ATOM 2546 C C . LEU B 1 84 ? -13.969 11.547 11.445 1 97.31 84 LEU B C 1
ATOM 2548 O O . LEU B 1 84 ? -12.805 11.484 11.047 1 97.31 84 LEU B O 1
ATOM 2552 N N . THR B 1 85 ? -14.359 12.375 12.398 1 95.44 85 THR B N 1
ATOM 2553 C CA . THR B 1 85 ? -13.383 13.016 13.281 1 95.44 85 THR B CA 1
ATOM 2554 C C . THR B 1 85 ? -13.539 12.516 14.711 1 95.44 85 THR B C 1
ATOM 2556 O O . THR B 1 85 ? -14.664 12.344 15.195 1 95.44 85 THR B O 1
ATOM 2559 N N . MET B 1 86 ? -12.438 12.25 15.305 1 94.81 86 MET B N 1
ATOM 2560 C CA . MET B 1 86 ? -12.414 11.766 16.672 1 94.81 86 MET B CA 1
ATOM 2561 C C . MET B 1 86 ? -11.086 12.102 17.344 1 94.81 86 MET B C 1
ATOM 2563 O O . MET B 1 86 ? -10.133 12.516 16.688 1 94.81 86 MET B O 1
ATOM 2567 N N . GLY B 1 87 ? -11.078 12.023 18.688 1 90.81 87 GLY B N 1
ATOM 2568 C CA . GLY B 1 87 ? -9.797 12.078 19.359 1 90.81 87 GLY B CA 1
ATOM 2569 C C . GLY B 1 87 ? -8.938 10.852 19.125 1 90.81 87 GLY B C 1
ATOM 2570 O O . GLY B 1 87 ? -9.43 9.836 18.609 1 90.81 87 GLY B O 1
ATOM 2571 N N . THR B 1 88 ? -7.691 10.938 19.453 1 89.56 88 THR B N 1
ATOM 2572 C CA . THR B 1 88 ? -6.844 9.75 19.375 1 89.56 88 THR B CA 1
ATOM 2573 C C . THR B 1 88 ? -7.25 8.727 20.438 1 89.56 88 THR B C 1
ATOM 2575 O O . THR B 1 88 ? -7.598 9.086 21.562 1 89.56 88 THR B O 1
ATOM 2578 N N . THR B 1 89 ? -7.285 7.523 20.016 1 92.94 89 THR B N 1
ATOM 2579 C CA . THR B 1 89 ? -7.406 6.484 21.031 1 92.94 89 THR B CA 1
ATOM 2580 C C . THR B 1 89 ? -6.156 6.43 21.906 1 92.94 89 THR B C 1
ATOM 2582 O O . THR B 1 89 ? -5.121 7 21.562 1 92.94 89 THR B O 1
ATOM 2585 N N . GLU B 1 90 ? -6.312 5.77 23.062 1 93.38 90 GLU B N 1
ATOM 2586 C CA . GLU B 1 90 ? -5.16 5.629 23.938 1 93.38 90 GLU B CA 1
ATOM 2587 C C . GLU B 1 90 ? -4.008 4.918 23.234 1 93.38 90 GLU B C 1
ATOM 2589 O O . GLU B 1 90 ? -2.855 5.348 23.328 1 93.38 90 GLU B O 1
ATOM 2594 N N . MET B 1 91 ? -4.324 3.887 22.547 1 95.19 91 MET B N 1
ATOM 2595 C CA . MET B 1 91 ? -3.312 3.074 21.859 1 95.19 91 MET B CA 1
ATOM 2596 C C . MET B 1 91 ? -2.637 3.861 20.75 1 95.19 91 MET B C 1
ATOM 2598 O O . MET B 1 91 ? -1.408 3.885 20.656 1 95.19 91 MET B O 1
ATOM 2602 N N . MET B 1 92 ? -3.426 4.492 19.891 1 92.81 92 MET B N 1
ATOM 2603 C CA . MET B 1 92 ? -2.852 5.246 18.781 1 92.81 92 MET B CA 1
ATOM 2604 C C . MET B 1 92 ? -2.084 6.461 19.297 1 92.81 92 MET B C 1
ATOM 2606 O O . MET B 1 92 ? -1.056 6.832 18.719 1 92.81 92 MET B O 1
ATOM 2610 N N . GLY B 1 93 ? -2.619 7.117 20.328 1 91.38 93 GLY B N 1
ATOM 2611 C CA . GLY B 1 93 ? -1.868 8.195 20.969 1 91.38 93 GLY B CA 1
ATOM 2612 C C . GLY B 1 93 ? -0.473 7.781 21.391 1 91.38 93 GLY B C 1
ATOM 2613 O O . GLY B 1 93 ? 0.48 8.547 21.25 1 91.38 93 GLY B O 1
ATOM 2614 N N . THR B 1 94 ? -0.366 6.586 21.969 1 94.12 94 THR B N 1
ATOM 2615 C CA . THR B 1 94 ? 0.928 6.051 22.375 1 94.12 94 THR B CA 1
ATOM 2616 C C . THR B 1 94 ? 1.855 5.91 21.172 1 94.12 94 THR B C 1
ATOM 2618 O O . THR B 1 94 ? 3.02 6.312 21.219 1 94.12 94 THR B O 1
ATOM 2621 N N . VAL B 1 95 ? 1.346 5.344 20.031 1 93.81 95 VAL B N 1
ATOM 2622 C CA . VAL B 1 95 ? 2.143 5.152 18.828 1 93.81 95 VAL B CA 1
ATOM 2623 C C . VAL B 1 95 ? 2.654 6.504 18.328 1 93.81 95 VAL B C 1
ATOM 2625 O O . VAL B 1 95 ? 3.857 6.68 18.125 1 93.81 95 VAL B O 1
ATOM 2628 N N . ILE B 1 96 ? 1.761 7.465 18.25 1 90.06 96 ILE B N 1
ATOM 2629 C CA . ILE B 1 96 ? 2.096 8.789 17.719 1 90.06 96 ILE B CA 1
ATOM 2630 C C . ILE B 1 96 ? 3.049 9.492 18.688 1 90.06 96 ILE B C 1
ATOM 2632 O O . ILE B 1 96 ? 4.023 10.117 18.266 1 90.06 96 ILE B O 1
ATOM 2636 N N . GLY B 1 97 ? 2.797 9.367 19.969 1 89.44 97 GLY B N 1
ATOM 2637 C CA . GLY B 1 97 ? 3.611 10.008 20.984 1 89.44 97 GLY B CA 1
ATOM 2638 C C . GLY B 1 97 ? 5.051 9.531 21 1 89.44 97 GLY B C 1
ATOM 2639 O O . GLY B 1 97 ? 5.945 10.25 21.438 1 89.44 97 GLY B O 1
ATOM 2640 N N . HIS B 1 98 ? 5.254 8.398 20.469 1 94.06 98 HIS B N 1
ATOM 2641 C CA . HIS B 1 98 ? 6.602 7.848 20.438 1 94.06 98 HIS B CA 1
ATOM 2642 C C . HIS B 1 98 ? 7.199 7.922 19.047 1 94.06 98 HIS B C 1
ATOM 2644 O O . HIS B 1 98 ? 8.164 7.219 18.734 1 94.06 98 HIS B O 1
ATOM 2650 N N . GLY B 1 99 ? 6.566 8.695 18.203 1 89.38 99 GLY B N 1
ATOM 2651 C CA . GLY B 1 99 ? 7.141 8.977 16.891 1 89.38 99 GLY B CA 1
ATOM 2652 C C . GLY B 1 99 ? 6.73 7.977 15.836 1 89.38 99 GLY B C 1
ATOM 2653 O O . GLY B 1 99 ? 7.328 7.918 14.758 1 89.38 99 GLY B O 1
ATOM 2654 N N . GLY B 1 100 ? 5.762 7.18 16.188 1 92.62 100 GLY B N 1
ATOM 2655 C CA . GLY B 1 100 ? 5.246 6.238 15.211 1 92.62 100 GLY B CA 1
ATOM 2656 C C . GLY B 1 100 ? 4.34 6.887 14.18 1 92.62 100 GLY B C 1
ATOM 2657 O O . GLY B 1 100 ? 3.812 7.977 14.414 1 92.62 100 GLY B O 1
ATOM 2658 N N . TYR B 1 101 ? 4.23 6.309 13.016 1 90.94 101 TYR B N 1
ATOM 2659 C CA . TYR B 1 101 ? 3.369 6.789 11.938 1 90.94 101 TYR B CA 1
ATOM 2660 C C . TYR B 1 101 ? 2.766 5.625 11.164 1 90.94 101 TYR B C 1
ATOM 2662 O O . TYR B 1 101 ? 3.312 4.52 11.164 1 90.94 101 TYR B O 1
ATOM 2670 N N . LEU B 1 102 ? 1.664 5.848 10.641 1 89.88 102 LEU B N 1
ATOM 2671 C CA . LEU B 1 102 ? 0.965 4.805 9.898 1 89.88 102 LEU B CA 1
ATOM 2672 C C . LEU B 1 102 ? 1.601 4.59 8.531 1 89.88 102 LEU B C 1
ATOM 2674 O O . LEU B 1 102 ? 1.949 5.555 7.844 1 89.88 102 LEU B O 1
ATOM 2678 N N . THR B 1 103 ? 1.738 3.316 8.125 1 91 103 THR B N 1
ATOM 2679 C CA . THR B 1 103 ? 2.352 2.982 6.844 1 91 103 THR B CA 1
ATOM 2680 C C . THR B 1 103 ? 1.367 2.229 5.953 1 91 103 THR B C 1
ATOM 2682 O O . THR B 1 103 ? 1.712 1.824 4.844 1 91 103 THR B O 1
ATOM 2685 N N . GLY B 1 104 ? 0.219 2.016 6.348 1 90.12 104 GLY B N 1
ATOM 2686 C CA . GLY B 1 104 ? -0.867 1.364 5.633 1 90.12 104 GLY B CA 1
ATOM 2687 C C . GLY B 1 104 ? -2.238 1.727 6.168 1 90.12 104 GLY B C 1
ATOM 2688 O O . GLY B 1 104 ? -2.35 2.432 7.176 1 90.12 104 GLY B O 1
ATOM 2689 N N . PRO B 1 105 ? -3.232 1.261 5.527 1 92.88 105 PRO B N 1
ATOM 2690 C CA . PRO B 1 105 ? -4.586 1.565 6 1 92.88 105 PRO B CA 1
ATOM 2691 C C . PRO B 1 105 ? -4.922 0.869 7.316 1 92.88 105 PRO B C 1
ATOM 2693 O O . PRO B 1 105 ? -4.395 -0.21 7.602 1 92.88 105 PRO B O 1
ATOM 2696 N N . PHE B 1 106 ? -5.812 1.524 8.102 1 94.31 106 PHE B N 1
ATOM 2697 C CA . PHE B 1 106 ? -6.441 0.824 9.211 1 94.31 106 PHE B CA 1
ATOM 2698 C C . PHE B 1 106 ? -7.488 -0.163 8.711 1 94.31 106 PHE B C 1
ATOM 2700 O O . PHE B 1 106 ? -8.266 0.153 7.809 1 94.31 106 PHE B O 1
ATOM 2707 N N . GLU B 1 107 ? -7.48 -1.266 9.32 1 96 107 GLU B N 1
ATOM 2708 C CA . GLU B 1 107 ? -8.539 -2.23 9.031 1 96 107 GLU B CA 1
ATOM 2709 C C . GLU B 1 107 ? -9.25 -2.67 10.305 1 96 107 GLU B C 1
ATOM 2711 O O . GLU B 1 107 ? -8.602 -3.088 11.273 1 96 107 GLU B O 1
ATOM 2716 N N . ASN B 1 108 ? -10.492 -2.541 10.328 1 97.62 108 ASN B N 1
ATOM 2717 C CA . ASN B 1 108 ? -11.336 -2.959 11.445 1 97.62 108 ASN B CA 1
ATOM 2718 C C . ASN B 1 108 ? -12.297 -4.07 11.039 1 97.62 108 ASN B C 1
ATOM 2720 O O . ASN B 1 108 ? -13.062 -3.918 10.086 1 97.62 108 ASN B O 1
ATOM 2724 N N . ALA B 1 109 ? -12.273 -5.129 11.68 1 96.94 109 ALA B N 1
ATOM 2725 C CA . ALA B 1 109 ? -13.203 -6.234 11.477 1 96.94 109 ALA B CA 1
ATOM 2726 C C . ALA B 1 109 ? -13.398 -7.031 12.766 1 96.94 109 ALA B C 1
ATOM 2728 O O . ALA B 1 109 ? -12.438 -7.27 13.5 1 96.94 109 ALA B O 1
ATOM 2729 N N . ASP B 1 110 ? -14.633 -7.375 13.07 1 97 110 ASP B N 1
ATOM 2730 C CA . ASP B 1 110 ? -14.969 -8.258 14.18 1 97 110 ASP B CA 1
ATOM 2731 C C . ASP B 1 110 ? -14.43 -7.707 15.5 1 97 110 ASP B C 1
ATOM 2733 O O . ASP B 1 110 ? -13.891 -8.453 16.312 1 97 110 ASP B O 1
ATOM 2737 N N . GLY B 1 111 ? -14.391 -6.426 15.617 1 97.56 111 GLY B N 1
ATOM 2738 C CA . GLY B 1 111 ? -14.008 -5.766 16.844 1 97.56 111 GLY B CA 1
ATOM 2739 C C . GLY B 1 111 ? -12.508 -5.602 17 1 97.56 111 GLY B C 1
ATOM 2740 O O . GLY B 1 111 ? -12.031 -5.141 18.047 1 97.56 111 GLY B O 1
ATOM 2741 N N . SER B 1 112 ? -11.773 -5.992 16.031 1 97.69 112 SER B N 1
ATOM 2742 C CA . SER B 1 112 ? -10.32 -5.898 16.062 1 97.69 112 SER B CA 1
ATOM 2743 C C . SER B 1 112 ? -9.805 -4.969 14.969 1 97.69 112 SER B C 1
ATOM 2745 O O . SER B 1 112 ? -10.5 -4.703 13.992 1 97.69 112 SER B O 1
ATOM 2747 N N . GLU B 1 113 ? -8.625 -4.457 15.227 1 97.88 113 GLU B N 1
ATOM 2748 C CA . GLU B 1 113 ? -7.98 -3.568 14.273 1 97.88 113 GLU B CA 1
ATOM 2749 C C . GLU B 1 113 ? -6.621 -4.113 13.844 1 97.88 113 GLU B C 1
ATOM 2751 O O . GLU B 1 113 ? -5.883 -4.668 14.664 1 97.88 113 GLU B O 1
ATOM 2756 N N . ARG B 1 114 ? -6.348 -3.986 12.648 1 96.62 114 ARG B N 1
ATOM 2757 C CA . ARG B 1 114 ? -5.016 -4.27 12.133 1 96.62 114 ARG B CA 1
ATOM 2758 C C . ARG B 1 114 ? -4.289 -2.98 11.75 1 96.62 114 ARG B C 1
ATOM 2760 O O . ARG B 1 114 ? -4.824 -2.156 11.008 1 96.62 114 ARG B O 1
ATOM 2767 N N . TRP B 1 115 ? -3.096 -2.852 12.305 1 96.31 115 TRP B N 1
ATOM 2768 C CA . TRP B 1 115 ? -2.283 -1.662 12.07 1 96.31 115 TRP B CA 1
ATOM 2769 C C . TRP B 1 115 ? -0.979 -2.023 11.367 1 96.31 115 TRP B C 1
ATOM 2771 O O . TRP B 1 115 ? -0.377 -3.061 11.656 1 96.31 115 TRP B O 1
ATOM 2781 N N . GLU B 1 116 ? -0.616 -1.233 10.414 1 95 116 GLU B N 1
ATOM 2782 C CA . GLU B 1 116 ? 0.75 -1.177 9.906 1 95 116 GLU B CA 1
ATOM 2783 C C . GLU B 1 116 ? 1.42 0.146 10.266 1 95 116 GLU B C 1
ATOM 2785 O O . GLU B 1 116 ? 1.009 1.207 9.789 1 95 116 GLU B O 1
ATOM 2790 N N . ILE B 1 117 ? 2.475 0.07 11.125 1 95.81 117 ILE B N 1
ATOM 2791 C CA . ILE B 1 117 ? 3.078 1.296 11.641 1 95.81 117 ILE B CA 1
ATOM 2792 C C . ILE B 1 117 ? 4.594 1.233 11.469 1 95.81 117 ILE B C 1
ATOM 2794 O O . ILE B 1 117 ? 5.176 0.146 11.406 1 95.81 117 ILE B O 1
ATOM 2798 N N . GLY B 1 118 ? 5.152 2.369 11.344 1 95.56 118 GLY B N 1
ATOM 2799 C CA . GLY B 1 118 ? 6.59 2.514 11.203 1 95.56 118 GLY B CA 1
ATOM 2800 C C . GLY B 1 118 ? 7.215 3.383 12.281 1 95.56 118 GLY B C 1
ATOM 2801 O O . GLY B 1 118 ? 6.555 4.27 12.828 1 95.56 118 GLY B O 1
ATOM 2802 N N . PHE B 1 119 ? 8.398 3.117 12.609 1 97.06 119 PHE B N 1
ATOM 2803 C CA . PHE B 1 119 ? 9.258 3.932 13.469 1 97.06 119 PHE B CA 1
ATOM 2804 C C . PHE B 1 119 ? 10.602 4.188 12.805 1 97.06 119 PHE B C 1
ATOM 2806 O O . PHE B 1 119 ? 11.086 3.357 12.031 1 97.06 119 PHE B O 1
ATOM 2813 N N . ASP B 1 120 ? 11.188 5.27 13.148 1 95.81 120 ASP B N 1
ATOM 2814 C CA . ASP B 1 120 ? 12.453 5.652 12.516 1 95.81 120 ASP B CA 1
ATOM 2815 C C . ASP B 1 120 ? 13.609 4.824 13.062 1 95.81 120 ASP B C 1
ATOM 2817 O O . ASP B 1 120 ? 14.617 4.637 12.383 1 95.81 120 ASP B O 1
ATOM 2821 N N . ASP B 1 121 ? 13.477 4.383 14.281 1 94.94 121 ASP B N 1
ATOM 2822 C CA . ASP B 1 121 ? 14.531 3.549 14.852 1 94.94 121 ASP B CA 1
ATOM 2823 C C . ASP B 1 121 ? 13.961 2.547 15.852 1 94.94 121 ASP B C 1
ATOM 2825 O O . ASP B 1 121 ? 12.781 2.633 16.219 1 94.94 121 ASP B O 1
ATOM 2829 N N . GLU B 1 122 ? 14.82 1.589 16.266 1 96.69 122 GLU B N 1
ATOM 2830 C CA . GLU B 1 122 ? 14.422 0.47 17.109 1 96.69 122 GLU B CA 1
ATOM 2831 C C . GLU B 1 122 ? 14.039 0.949 18.516 1 96.69 122 GLU B C 1
ATOM 2833 O O . GLU B 1 122 ? 13.102 0.423 19.109 1 96.69 122 GLU B O 1
ATOM 2838 N N . ALA B 1 123 ? 14.758 1.922 18.984 1 97.44 123 ALA B N 1
ATOM 2839 C CA . ALA B 1 123 ? 14.5 2.414 20.344 1 97.44 123 ALA B CA 1
ATOM 2840 C C . ALA B 1 123 ? 13.094 3 20.453 1 97.44 123 ALA B C 1
ATOM 2842 O O . ALA B 1 123 ? 12.383 2.746 21.422 1 97.44 123 ALA B O 1
ATOM 2843 N N . ALA B 1 124 ? 12.734 3.797 19.484 1 96.88 124 ALA B N 1
ATOM 2844 C CA . ALA B 1 124 ? 11.398 4.387 19.484 1 96.88 124 ALA B CA 1
ATOM 2845 C C . ALA B 1 124 ? 10.32 3.303 19.453 1 96.88 124 ALA B C 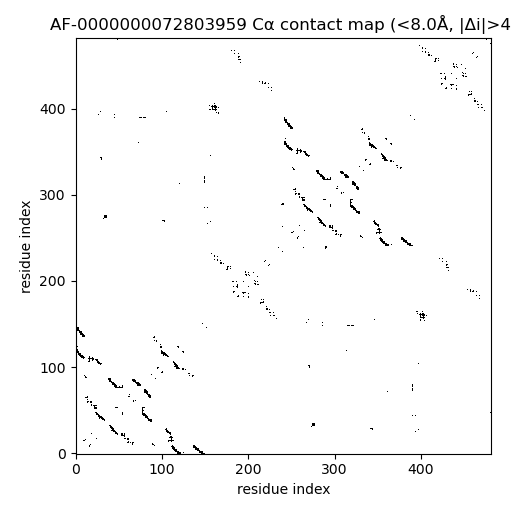1
ATOM 2847 O O . ALA B 1 124 ? 9.328 3.381 20.172 1 96.88 124 ALA B O 1
ATOM 2848 N N . ALA B 1 125 ? 10.5 2.275 18.578 1 98.25 125 ALA B N 1
ATOM 2849 C CA . ALA B 1 125 ? 9.547 1.172 18.5 1 98.25 125 ALA B CA 1
ATOM 2850 C C . ALA B 1 125 ? 9.422 0.445 19.828 1 98.25 125 ALA B C 1
ATOM 2852 O O . ALA B 1 125 ? 8.32 0.169 20.297 1 98.25 125 ALA B O 1
ATOM 2853 N N . ASP B 1 126 ? 10.555 0.182 20.422 1 98.31 126 ASP B N 1
ATOM 2854 C CA . ASP B 1 126 ? 10.578 -0.551 21.688 1 98.31 126 ASP B CA 1
ATOM 2855 C C . ASP B 1 126 ? 9.898 0.245 22.797 1 98.31 126 ASP B C 1
ATOM 2857 O O . ASP B 1 126 ? 9.156 -0.319 23.609 1 98.31 126 ASP B O 1
ATOM 2861 N N . ARG B 1 127 ? 10.141 1.538 22.844 1 98.38 127 ARG B N 1
ATOM 2862 C CA . ARG B 1 127 ? 9.492 2.385 23.844 1 98.38 127 ARG B CA 1
ATOM 2863 C C . ARG B 1 127 ? 7.984 2.41 23.641 1 98.38 127 ARG B C 1
ATOM 2865 O O . ARG B 1 127 ? 7.227 2.369 24.625 1 98.38 127 ARG B O 1
ATOM 2872 N N . ALA B 1 128 ? 7.602 2.512 22.406 1 98 128 ALA B N 1
ATOM 2873 C CA . ALA B 1 128 ? 6.172 2.492 22.125 1 98 128 ALA B CA 1
ATOM 2874 C C . ALA B 1 128 ? 5.535 1.188 22.594 1 98 128 ALA B C 1
ATOM 2876 O O . ALA B 1 128 ? 4.504 1.202 23.266 1 98 128 ALA B O 1
ATOM 2877 N N . LEU B 1 129 ? 6.16 0.064 22.234 1 98.25 129 LEU B N 1
ATOM 2878 C CA . LEU B 1 129 ? 5.629 -1.243 22.594 1 98.25 129 LEU B CA 1
ATOM 2879 C C . LEU B 1 129 ? 5.598 -1.408 24.109 1 98.25 129 LEU B C 1
ATOM 2881 O O . LEU B 1 129 ? 4.645 -1.966 24.656 1 98.25 129 LEU B O 1
ATOM 2885 N N . ALA B 1 130 ? 6.625 -0.913 24.781 1 98.25 130 ALA B N 1
ATOM 2886 C CA . ALA B 1 130 ? 6.668 -0.97 26.234 1 98.25 130 ALA B CA 1
ATOM 2887 C C . ALA B 1 130 ? 5.504 -0.196 26.844 1 98.25 130 ALA B C 1
ATOM 2889 O O . ALA B 1 130 ? 4.883 -0.655 27.812 1 98.25 130 ALA B O 1
ATOM 2890 N N . THR B 1 131 ? 5.277 0.971 26.297 1 98.06 131 THR B N 1
ATOM 2891 C CA . THR B 1 131 ? 4.168 1.783 26.781 1 98.06 131 THR B CA 1
ATOM 2892 C C . THR B 1 131 ? 2.83 1.109 26.484 1 98.06 131 THR B C 1
ATOM 2894 O O . THR B 1 131 ? 1.923 1.125 27.328 1 98.06 131 THR B O 1
ATOM 2897 N N . LEU B 1 132 ? 2.654 0.506 25.297 1 97.44 132 LEU B N 1
ATOM 2898 C CA . LEU B 1 132 ? 1.429 -0.192 24.938 1 97.44 132 LEU B CA 1
ATOM 2899 C C . LEU B 1 132 ? 1.126 -1.317 25.922 1 97.44 132 LEU B C 1
ATOM 2901 O O . LEU B 1 132 ? -0.039 -1.591 26.219 1 97.44 132 LEU B O 1
ATOM 2905 N N . GLU B 1 133 ? 2.16 -1.961 26.422 1 95.94 133 GLU B N 1
ATOM 2906 C CA . GLU B 1 133 ? 2.018 -3.078 27.359 1 95.94 133 GLU B CA 1
ATOM 2907 C C . GLU B 1 133 ? 1.37 -2.629 28.672 1 95.94 133 GLU B C 1
ATOM 2909 O O . GLU B 1 133 ? 0.82 -3.447 29.406 1 95.94 133 GLU B O 1
ATOM 2914 N N . THR B 1 134 ? 1.438 -1.331 28.859 1 96.06 134 THR B N 1
ATOM 2915 C CA . THR B 1 134 ? 0.917 -0.823 30.125 1 96.06 134 THR B CA 1
ATOM 2916 C C . THR B 1 134 ? -0.576 -0.529 30.016 1 96.06 134 THR B C 1
ATOM 2918 O O . THR B 1 134 ? -1.234 -0.249 31.016 1 96.06 134 THR B O 1
ATOM 2921 N N . HIS B 1 135 ? -1.094 -0.513 28.828 1 94.25 135 HIS B N 1
ATOM 2922 C CA . HIS B 1 135 ? -2.506 -0.21 28.641 1 94.25 135 HIS B CA 1
ATOM 2923 C C . HIS B 1 135 ? -3.371 -1.443 28.875 1 94.25 135 HIS B C 1
ATOM 2925 O O . HIS B 1 135 ? -2.885 -2.574 28.797 1 94.25 135 HIS B O 1
ATOM 2931 N N . ASP B 1 136 ? -4.652 -1.23 29.141 1 92.75 136 ASP B N 1
ATOM 2932 C CA . ASP B 1 136 ? -5.602 -2.314 29.359 1 92.75 136 ASP B CA 1
ATOM 2933 C C . ASP B 1 136 ? -6.027 -2.961 28.047 1 92.75 136 ASP B C 1
ATOM 2935 O O . ASP B 1 136 ? -6.457 -4.113 28.031 1 92.75 136 ASP B O 1
ATOM 2939 N N . ASP B 1 137 ? -5.887 -2.283 26.953 1 94 137 ASP B N 1
ATOM 2940 C CA . ASP B 1 137 ? -6.281 -2.793 25.641 1 94 137 ASP B CA 1
ATOM 2941 C C . ASP B 1 137 ? -5.344 -3.906 25.188 1 94 137 ASP B C 1
ATOM 2943 O O . ASP B 1 137 ? -4.18 -3.951 25.578 1 94 137 ASP B O 1
ATOM 2947 N N . GLU B 1 138 ? -5.914 -4.781 24.453 1 95.69 138 GLU B N 1
ATOM 2948 C CA . GLU B 1 138 ? -5.148 -5.926 23.969 1 95.69 138 GLU B CA 1
ATOM 2949 C C . GLU B 1 138 ? -4.477 -5.609 22.625 1 95.69 138 GLU B C 1
ATOM 2951 O O . GLU B 1 138 ? -5.051 -4.914 21.781 1 95.69 138 GLU B O 1
ATOM 2956 N N . TYR B 1 139 ? -3.266 -6.109 22.531 1 97 139 TYR B N 1
ATOM 2957 C CA . TYR B 1 139 ? -2.621 -6.039 21.234 1 97 139 TYR B CA 1
ATOM 2958 C C . TYR B 1 139 ? -1.665 -7.207 21.031 1 97 139 TYR B C 1
ATOM 2960 O O . TYR B 1 139 ? -1.267 -7.867 21.984 1 97 139 TYR B O 1
ATOM 2968 N N . GLU B 1 140 ? -1.4 -7.512 19.75 1 97.81 140 GLU B N 1
ATOM 2969 C CA . GLU B 1 140 ? -0.454 -8.547 19.344 1 97.81 140 GLU B CA 1
ATOM 2970 C C . GLU B 1 140 ? 0.447 -8.047 18.219 1 97.81 140 GLU B C 1
ATOM 2972 O O . GLU B 1 140 ? -0.037 -7.484 17.234 1 97.81 140 GLU B O 1
ATOM 2977 N N . VAL B 1 141 ? 1.754 -8.227 18.422 1 98.19 141 VAL B N 1
ATOM 2978 C CA . VAL B 1 141 ? 2.684 -7.969 17.328 1 98.19 141 VAL B CA 1
ATOM 2979 C C . VAL B 1 141 ? 2.674 -9.141 16.344 1 98.19 141 VAL B C 1
ATOM 2981 O O . VAL B 1 141 ? 3.162 -10.227 16.672 1 98.19 141 VAL B O 1
ATOM 2984 N N . ARG B 1 142 ? 2.176 -8.883 15.188 1 96.94 142 ARG B N 1
ATOM 2985 C CA . ARG B 1 142 ? 2.035 -9.945 14.195 1 96.94 142 ARG B CA 1
ATOM 2986 C C . ARG B 1 142 ? 3.299 -10.086 13.352 1 96.94 142 ARG B C 1
ATOM 2988 O O . ARG B 1 142 ? 3.578 -11.156 12.812 1 96.94 142 ARG B O 1
ATOM 2995 N N . ASP B 1 143 ? 3.955 -8.984 13.188 1 95.38 143 ASP B N 1
ATOM 2996 C CA . ASP B 1 143 ? 5.18 -8.945 12.398 1 95.38 143 ASP B CA 1
ATOM 2997 C C . ASP B 1 143 ? 6.066 -7.773 12.805 1 95.38 143 ASP B C 1
ATOM 2999 O O . ASP B 1 143 ? 5.57 -6.727 13.227 1 95.38 143 ASP B O 1
ATOM 3003 N N . ARG B 1 144 ? 7.285 -7.941 12.812 1 97.19 144 ARG B N 1
ATOM 3004 C CA . ARG B 1 144 ? 8.289 -6.914 13.039 1 97.19 144 ARG B CA 1
ATOM 3005 C C . ARG B 1 144 ? 9.469 -7.07 12.078 1 97.19 144 ARG B C 1
ATOM 3007 O O . ARG B 1 144 ? 10.094 -8.133 12.031 1 97.19 144 ARG B O 1
ATOM 3014 N N . ARG B 1 145 ? 9.742 -5.996 11.344 1 95.44 145 ARG B N 1
ATOM 3015 C CA . ARG B 1 145 ? 10.812 -6.047 10.359 1 95.44 145 ARG B CA 1
ATOM 3016 C C . ARG B 1 145 ? 11.633 -4.762 10.375 1 95.44 145 ARG B C 1
ATOM 3018 O O . ARG B 1 145 ? 11.094 -3.676 10.602 1 95.44 145 ARG B O 1
ATOM 3025 N N . ARG B 1 146 ? 12.875 -4.965 10.227 1 95.25 146 ARG B N 1
ATOM 3026 C CA . ARG B 1 146 ? 13.734 -3.834 9.898 1 95.25 146 ARG B CA 1
ATOM 3027 C C . ARG B 1 146 ? 13.922 -3.697 8.391 1 95.25 146 ARG B C 1
ATOM 3029 O O . ARG B 1 146 ? 14.391 -4.625 7.734 1 95.25 146 ARG B O 1
ATOM 3036 N N . LEU B 1 147 ? 13.547 -2.553 7.859 1 93.81 147 LEU B N 1
ATOM 3037 C CA . LEU B 1 147 ? 13.586 -2.363 6.414 1 93.81 147 LEU B CA 1
ATOM 3038 C C . LEU B 1 147 ? 14.633 -1.323 6.035 1 93.81 147 LEU B C 1
ATOM 3040 O O . LEU B 1 147 ? 14.727 -0.267 6.664 1 93.81 147 LEU B O 1
ATOM 3044 N N . ASP B 1 148 ? 15.391 -1.625 5.035 1 92.81 148 ASP B N 1
ATOM 3045 C CA . ASP B 1 148 ? 16.312 -0.634 4.484 1 92.81 148 ASP B CA 1
ATOM 3046 C C . ASP B 1 148 ? 15.617 0.246 3.449 1 92.81 148 ASP B C 1
ATOM 3048 O O . ASP B 1 148 ? 14.5 -0.051 3.025 1 92.81 148 ASP B O 1
ATOM 3052 N N . PRO B 1 149 ? 16.25 1.362 3.123 1 92.44 149 PRO B N 1
ATOM 3053 C CA . PRO B 1 149 ? 15.609 2.322 2.221 1 92.44 149 PRO B CA 1
ATOM 3054 C C . PRO B 1 149 ? 15.227 1.706 0.875 1 92.44 149 PRO B C 1
ATOM 3056 O O . PRO B 1 149 ? 14.172 2.016 0.325 1 92.44 149 PRO B O 1
ATOM 3059 N N . ALA B 1 150 ? 16.047 0.889 0.359 1 88.75 150 ALA B N 1
ATOM 3060 C CA . ALA B 1 150 ? 15.758 0.268 -0.933 1 88.75 150 ALA B CA 1
ATOM 3061 C C . ALA B 1 150 ? 14.492 -0.574 -0.871 1 88.75 150 ALA B C 1
ATOM 3063 O O . ALA B 1 150 ? 13.68 -0.558 -1.801 1 88.75 150 ALA B O 1
ATOM 3064 N N . THR B 1 151 ? 14.32 -1.274 0.186 1 90.12 151 THR B N 1
ATOM 3065 C CA . THR B 1 151 ? 13.141 -2.113 0.362 1 90.12 151 THR B CA 1
ATOM 3066 C C . THR B 1 151 ? 11.883 -1.259 0.487 1 90.12 151 THR B C 1
ATOM 3068 O O . THR B 1 151 ? 10.844 -1.586 -0.092 1 90.12 151 THR B O 1
ATOM 3071 N N . VAL B 1 152 ? 11.961 -0.192 1.229 1 92.06 152 VAL B N 1
ATOM 3072 C CA . VAL B 1 152 ? 10.812 0.699 1.378 1 92.06 152 VAL B CA 1
ATOM 3073 C C . VAL B 1 152 ? 10.453 1.31 0.025 1 92.06 152 VAL B C 1
ATOM 3075 O O . VAL B 1 152 ? 9.273 1.449 -0.308 1 92.06 152 VAL B O 1
ATOM 3078 N N . LEU B 1 153 ? 11.461 1.632 -0.721 1 90.94 153 LEU B N 1
ATOM 3079 C CA . LEU B 1 153 ? 11.227 2.16 -2.062 1 90.94 153 LEU B CA 1
ATOM 3080 C C . LEU B 1 153 ? 10.508 1.138 -2.932 1 90.94 153 LEU B C 1
ATOM 3082 O O . LEU B 1 153 ? 9.594 1.49 -3.682 1 90.94 153 LEU B O 1
ATOM 3086 N N . GLU B 1 154 ? 10.883 -0.08 -2.807 1 88.88 154 GLU B N 1
ATOM 3087 C CA . GLU B 1 154 ? 10.227 -1.154 -3.545 1 88.88 154 GLU B CA 1
ATOM 3088 C C . GLU B 1 154 ? 8.758 -1.285 -3.135 1 88.88 154 GLU B C 1
ATOM 3090 O O . GLU B 1 154 ? 7.887 -1.488 -3.984 1 88.88 154 GLU B O 1
ATOM 3095 N N . ASP B 1 155 ? 8.5 -1.12 -1.883 1 89.69 155 ASP B N 1
ATOM 3096 C CA . ASP B 1 155 ? 7.156 -1.305 -1.339 1 89.69 155 ASP B CA 1
ATOM 3097 C C . ASP B 1 155 ? 6.199 -0.235 -1.859 1 89.69 155 ASP B C 1
ATOM 3099 O O . ASP B 1 155 ? 4.984 -0.436 -1.875 1 89.69 155 ASP B O 1
ATOM 3103 N N . VAL B 1 156 ? 6.715 0.867 -2.277 1 89.5 156 VAL B N 1
ATOM 3104 C CA . VAL B 1 156 ? 5.883 1.928 -2.834 1 89.5 156 VAL B CA 1
ATOM 3105 C C . VAL B 1 156 ? 5.254 1.458 -4.145 1 89.5 15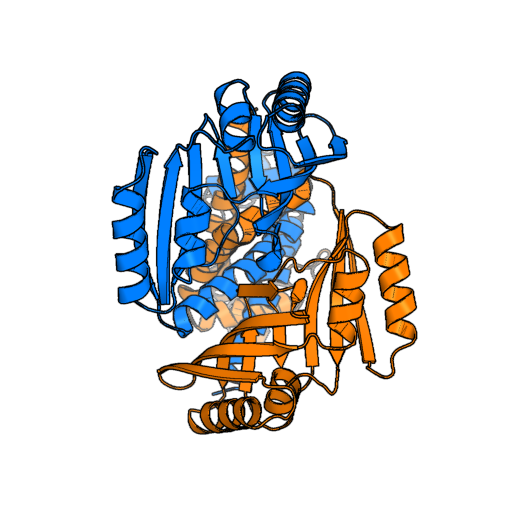6 VAL B C 1
ATOM 3107 O O . VAL B 1 156 ? 4.238 2.002 -4.578 1 89.5 156 VAL B O 1
ATOM 3110 N N . ARG B 1 157 ? 5.762 0.459 -4.715 1 89.69 157 ARG B N 1
ATOM 3111 C CA . ARG B 1 157 ? 5.266 -0.064 -5.984 1 89.69 157 ARG B CA 1
ATOM 3112 C C . ARG B 1 157 ? 4.199 -1.129 -5.758 1 89.69 157 ARG B C 1
ATOM 3114 O O . ARG B 1 157 ? 3.686 -1.713 -6.715 1 89.69 157 ARG B O 1
ATOM 3121 N N . ALA B 1 158 ? 3.83 -1.403 -4.602 1 92.38 158 ALA B N 1
ATOM 3122 C CA . ALA B 1 158 ? 2.951 -2.516 -4.25 1 92.38 158 ALA B CA 1
ATOM 3123 C C . ALA B 1 158 ? 1.589 -2.371 -4.922 1 92.38 158 ALA B C 1
ATOM 3125 O O . ALA B 1 158 ? 1.031 -3.35 -5.426 1 92.38 158 ALA B O 1
ATOM 3126 N N . GLU B 1 159 ? 1.121 -1.194 -4.949 1 89.12 159 GLU B N 1
ATOM 3127 C CA . GLU B 1 159 ? -0.208 -1.003 -5.52 1 89.12 159 GLU B CA 1
ATOM 3128 C C . GLU B 1 159 ? -0.238 -1.401 -6.992 1 89.12 159 GLU B C 1
ATOM 3130 O O . GLU B 1 159 ? -1.157 -2.092 -7.438 1 89.12 159 GLU B O 1
ATOM 3135 N N . SER B 1 160 ? 0.771 -0.92 -7.723 1 90.25 160 SER B N 1
ATOM 3136 C CA . SER B 1 160 ? 0.82 -1.23 -9.148 1 90.25 160 SER B CA 1
ATOM 3137 C C . SER B 1 160 ? 0.975 -2.729 -9.383 1 90.25 160 SER B C 1
ATOM 3139 O O . SER B 1 160 ? 0.321 -3.297 -10.258 1 90.25 160 SER B O 1
ATOM 3141 N N . VAL B 1 161 ? 1.783 -3.324 -8.617 1 95.19 161 VAL B N 1
ATOM 3142 C CA . VAL B 1 161 ? 1.985 -4.766 -8.719 1 95.19 161 VAL B CA 1
ATOM 3143 C C . VAL B 1 161 ? 0.685 -5.496 -8.391 1 95.19 161 VAL B C 1
ATOM 3145 O O . VAL B 1 161 ? 0.262 -6.387 -9.133 1 95.19 161 VAL B O 1
ATOM 3148 N N . GLY B 1 162 ? 0.063 -5.098 -7.336 1 96.31 162 GLY B N 1
ATOM 3149 C CA . GLY B 1 162 ? -1.176 -5.727 -6.906 1 96.31 162 GLY B CA 1
ATOM 3150 C C . GLY B 1 162 ? -2.305 -5.566 -7.906 1 96.31 162 GLY B C 1
ATOM 3151 O O . GLY B 1 162 ? -3.105 -6.484 -8.094 1 96.31 162 GLY B O 1
ATOM 3152 N N . ALA B 1 163 ? -2.365 -4.391 -8.523 1 93.56 163 ALA B N 1
ATOM 3153 C CA . ALA B 1 163 ? -3.383 -4.164 -9.547 1 93.56 163 ALA B CA 1
ATOM 3154 C C . ALA B 1 163 ? -3.234 -5.156 -10.695 1 93.56 163 ALA B C 1
ATOM 3156 O O . ALA B 1 163 ? -4.23 -5.652 -11.227 1 93.56 163 ALA B O 1
ATOM 3157 N N . THR B 1 164 ? -2.025 -5.395 -11.055 1 95 164 THR B N 1
ATOM 3158 C CA . THR B 1 164 ? -1.756 -6.363 -12.109 1 95 164 THR B CA 1
ATOM 3159 C C . THR B 1 164 ? -2.234 -7.754 -11.703 1 95 164 THR B C 1
ATOM 3161 O O . THR B 1 164 ? -2.881 -8.445 -12.492 1 95 164 THR B O 1
ATOM 3164 N N . VAL B 1 165 ? -1.973 -8.117 -10.5 1 96.25 165 VAL B N 1
ATOM 3165 C CA . VAL B 1 165 ? -2.355 -9.43 -9.992 1 96.25 165 VAL B CA 1
ATOM 3166 C C . VAL B 1 165 ? -3.879 -9.539 -9.938 1 96.25 165 VAL B C 1
ATOM 3168 O O . VAL B 1 165 ? -4.449 -10.547 -10.367 1 96.25 165 VAL B O 1
ATOM 3171 N N . LEU B 1 166 ? -4.535 -8.531 -9.438 1 94.25 166 LEU B N 1
ATOM 3172 C CA . LEU B 1 166 ? -5.988 -8.539 -9.32 1 94.25 166 LEU B CA 1
ATOM 3173 C C . LEU B 1 166 ? -6.645 -8.625 -10.688 1 94.25 166 LEU B C 1
ATOM 3175 O O . LEU B 1 166 ? -7.676 -9.289 -10.852 1 94.25 166 LEU B O 1
ATOM 3179 N N . GLU B 1 167 ? -6.094 -7.91 -11.648 1 94.81 167 GLU B N 1
ATOM 3180 C CA . GLU B 1 167 ? -6.602 -8.023 -13.008 1 94.81 167 GLU B CA 1
ATOM 3181 C C . GLU B 1 167 ? -6.5 -9.453 -13.523 1 94.81 167 GLU B C 1
ATOM 3183 O O . GLU B 1 167 ? -7.438 -9.969 -14.141 1 94.81 167 GLU B O 1
ATOM 3188 N N . GLY B 1 168 ? -5.395 -10.031 -13.281 1 95.69 168 GLY B N 1
ATOM 3189 C CA . GLY B 1 168 ? -5.25 -11.438 -13.625 1 95.69 168 GLY B CA 1
ATOM 3190 C C . GLY B 1 168 ? -6.25 -12.336 -12.922 1 95.69 168 GLY B C 1
ATOM 3191 O O . GLY B 1 168 ? -6.828 -13.234 -13.539 1 95.69 168 GLY B O 1
ATOM 3192 N N . ALA B 1 169 ? -6.445 -12.094 -11.68 1 95.62 169 ALA B N 1
ATOM 3193 C CA . ALA B 1 169 ? -7.367 -12.891 -10.875 1 95.62 169 ALA B CA 1
ATOM 3194 C C . ALA B 1 169 ? -8.797 -12.781 -11.398 1 95.62 169 ALA B C 1
ATOM 3196 O O . ALA B 1 169 ? -9.555 -13.75 -11.367 1 95.62 169 ALA B O 1
ATOM 3197 N N . ARG B 1 170 ? -9.18 -11.641 -11.859 1 93.62 170 ARG B N 1
ATOM 3198 C CA . ARG B 1 170 ? -10.516 -11.414 -12.398 1 93.62 170 ARG B CA 1
ATOM 3199 C C . ARG B 1 170 ? -10.734 -12.227 -13.672 1 93.62 170 ARG B C 1
ATOM 3201 O O . ARG B 1 170 ? -11.875 -12.523 -14.031 1 93.62 170 ARG B O 1
ATOM 3208 N N . ARG B 1 171 ? -9.656 -12.555 -14.344 1 96 171 ARG B N 1
ATOM 3209 C CA . ARG B 1 171 ? -9.758 -13.289 -15.602 1 96 171 ARG B CA 1
ATOM 3210 C C . ARG B 1 171 ? -9.789 -14.789 -15.352 1 96 171 ARG B C 1
ATOM 3212 O O . ARG B 1 171 ? -10.008 -15.57 -16.281 1 96 171 ARG B O 1
ATOM 3219 N N . LEU B 1 172 ? -9.586 -15.195 -14.125 1 97.12 172 LEU B N 1
ATOM 3220 C CA . LEU B 1 172 ? -9.672 -16.609 -13.82 1 97.12 172 LEU B CA 1
ATOM 3221 C C . LEU B 1 172 ? -11.109 -17.109 -13.914 1 97.12 172 LEU B C 1
ATOM 3223 O O . LEU B 1 172 ? -12.031 -16.469 -13.406 1 97.12 172 LEU B O 1
ATOM 3227 N N . THR B 1 173 ? -11.32 -18.203 -14.578 1 97 173 THR B N 1
ATOM 3228 C CA . THR B 1 173 ? -12.617 -18.875 -14.516 1 97 173 THR B CA 1
ATOM 3229 C C . THR B 1 173 ? -12.812 -19.531 -13.156 1 97 173 THR B C 1
ATOM 3231 O O . THR B 1 173 ? -11.852 -19.766 -12.43 1 97 173 THR B O 1
ATOM 3234 N N . PRO B 1 174 ? -14.031 -19.859 -12.836 1 95.75 174 PRO B N 1
ATOM 3235 C CA . PRO B 1 174 ? -14.273 -20.562 -11.57 1 95.75 174 PRO B CA 1
ATOM 3236 C C . PRO B 1 174 ? -13.477 -21.844 -11.445 1 95.75 174 PRO B C 1
ATOM 3238 O O . PRO B 1 174 ? -12.938 -22.141 -10.383 1 95.75 174 PRO B O 1
ATOM 3241 N N . THR B 1 175 ? -13.359 -22.531 -12.508 1 97.12 175 THR B N 1
ATOM 3242 C CA . THR B 1 175 ? -12.625 -23.797 -12.5 1 97.12 175 THR B CA 1
ATOM 3243 C C . THR B 1 175 ? -11.133 -23.547 -12.281 1 97.12 175 THR B C 1
ATOM 3245 O O . THR B 1 175 ? -10.484 -24.266 -11.523 1 97.12 175 THR B O 1
ATOM 3248 N N . GLU B 1 176 ? -10.594 -22.547 -12.953 1 97.75 176 GLU B N 1
ATOM 3249 C CA . GLU B 1 176 ? -9.188 -22.188 -12.766 1 97.75 176 GLU B CA 1
ATOM 3250 C C . GLU B 1 176 ? -8.898 -21.812 -11.32 1 97.75 176 GLU B C 1
ATOM 3252 O O . GLU B 1 176 ? -7.906 -22.25 -10.742 1 97.75 176 GLU B O 1
ATOM 3257 N N . ARG B 1 177 ? -9.75 -21 -10.773 1 96.44 177 ARG B N 1
ATOM 3258 C CA . ARG B 1 177 ? -9.609 -20.547 -9.391 1 96.44 177 ARG B CA 1
ATOM 3259 C C . ARG B 1 177 ? -9.625 -21.734 -8.422 1 96.44 177 ARG B C 1
ATOM 3261 O O . ARG B 1 177 ? -8.766 -21.828 -7.543 1 96.44 177 ARG B O 1
ATOM 3268 N N . GLU B 1 178 ? -10.57 -22.547 -8.633 1 96.06 178 GLU B N 1
ATOM 3269 C CA . GLU B 1 178 ? -10.711 -23.703 -7.75 1 96.06 178 GLU B CA 1
ATOM 3270 C C . GLU B 1 178 ? -9.516 -24.656 -7.879 1 96.06 178 GLU B C 1
ATOM 3272 O O . GLU B 1 178 ? -8.992 -25.141 -6.875 1 96.06 178 GLU B O 1
ATOM 3277 N N . THR B 1 179 ? -9.156 -24.953 -9.07 1 97.69 179 THR B N 1
ATOM 3278 C CA . THR B 1 179 ? -8.031 -25.844 -9.312 1 97.69 179 THR B CA 1
ATOM 3279 C C . THR B 1 179 ? -6.75 -25.297 -8.695 1 97.69 179 THR B C 1
ATOM 3281 O O . THR B 1 179 ? -6.004 -26.031 -8.047 1 97.69 179 THR B O 1
ATOM 3284 N N . LEU B 1 180 ? -6.484 -24.031 -8.883 1 97.5 180 LEU B N 1
ATOM 3285 C CA . LEU B 1 180 ? -5.293 -23.391 -8.336 1 97.5 180 LEU B CA 1
ATOM 3286 C C . LEU B 1 180 ? -5.312 -23.422 -6.809 1 97.5 180 LEU B C 1
ATOM 3288 O O . LEU B 1 180 ? -4.297 -23.75 -6.184 1 97.5 180 LEU B O 1
ATOM 3292 N N . ARG B 1 181 ? -6.418 -23.109 -6.227 1 96.38 181 ARG B N 1
ATOM 3293 C CA . ARG B 1 181 ? -6.562 -23.141 -4.773 1 96.38 181 ARG B CA 1
ATOM 3294 C C . ARG B 1 181 ? -6.27 -24.531 -4.227 1 96.38 181 ARG B C 1
ATOM 3296 O O . ARG B 1 181 ? -5.531 -24.672 -3.25 1 96.38 181 ARG B O 1
ATOM 3303 N N . ARG B 1 182 ? -6.793 -25.531 -4.852 1 97.06 182 ARG B N 1
ATOM 3304 C CA . ARG B 1 182 ? -6.578 -26.906 -4.418 1 97.06 182 ARG B CA 1
ATOM 3305 C C . ARG B 1 182 ? -5.117 -27.297 -4.562 1 97.06 182 ARG B C 1
ATOM 3307 O O . ARG B 1 182 ? -4.586 -28.047 -3.734 1 97.06 182 ARG B O 1
ATOM 3314 N N . ALA B 1 183 ? -4.539 -26.906 -5.664 1 97.44 183 ALA B N 1
ATOM 3315 C CA . ALA B 1 183 ? -3.121 -27.188 -5.879 1 97.44 183 ALA B CA 1
ATOM 3316 C C . ALA B 1 183 ? -2.271 -26.578 -4.758 1 97.44 183 ALA B C 1
ATOM 3318 O O . ALA B 1 183 ? -1.379 -27.25 -4.227 1 97.44 183 ALA B O 1
ATOM 3319 N N . VAL B 1 184 ? -2.566 -25.344 -4.336 1 96.69 184 VAL B N 1
ATOM 3320 C CA . VAL B 1 184 ? -1.842 -24.656 -3.27 1 96.69 184 VAL B CA 1
ATOM 3321 C C . VAL B 1 184 ? -2.082 -25.375 -1.941 1 96.69 184 VAL B C 1
ATOM 3323 O O . VAL B 1 184 ? -1.134 -25.703 -1.226 1 96.69 184 VAL B O 1
ATOM 3326 N N . ASP B 1 185 ? -3.26 -25.703 -1.716 1 95.88 185 ASP B N 1
ATOM 3327 C CA . ASP B 1 185 ? -3.645 -26.312 -0.442 1 95.88 185 ASP B CA 1
ATOM 3328 C C . ASP B 1 185 ? -3.041 -27.703 -0.291 1 95.88 185 ASP B C 1
ATOM 3330 O O . ASP B 1 185 ? -2.654 -28.094 0.81 1 95.88 185 ASP B O 1
ATOM 3334 N N . ALA B 1 186 ? -2.992 -28.406 -1.415 1 96.88 186 ALA B N 1
ATOM 3335 C CA . ALA B 1 186 ? -2.551 -29.797 -1.386 1 96.88 186 ALA B CA 1
ATOM 3336 C C . ALA B 1 186 ? -1.028 -29.891 -1.387 1 96.88 186 ALA B C 1
ATOM 3338 O O . ALA B 1 186 ? -0.466 -30.969 -1.202 1 96.88 186 ALA B O 1
ATOM 3339 N N . GLY B 1 187 ? -0.319 -28.766 -1.586 1 96.81 187 GLY B N 1
ATOM 3340 C CA . GLY B 1 187 ? 1.135 -28.75 -1.571 1 96.81 187 GLY B CA 1
ATOM 3341 C C . GLY B 1 187 ? 1.749 -29.094 -2.914 1 96.81 187 GLY B C 1
ATOM 3342 O O . GLY B 1 187 ? 2.816 -29.703 -2.977 1 96.81 187 GLY B O 1
ATOM 3343 N N . TYR B 1 188 ? 0.984 -28.859 -4.02 1 96.75 188 TYR B N 1
ATOM 3344 C CA . TYR B 1 188 ? 1.497 -29.094 -5.367 1 96.75 188 TYR B CA 1
ATOM 3345 C C . TYR B 1 188 ? 2.754 -28.266 -5.617 1 96.75 188 TYR B C 1
ATOM 3347 O O . TYR B 1 188 ? 3.66 -28.703 -6.332 1 96.75 188 TYR B O 1
ATOM 3355 N N . TYR B 1 189 ? 2.912 -27.125 -4.996 1 96.88 189 TYR B N 1
ATOM 3356 C CA . TYR B 1 189 ? 4.031 -26.219 -5.238 1 96.88 189 TYR B CA 1
ATOM 3357 C C . TYR B 1 189 ? 5.109 -26.391 -4.176 1 96.88 189 TYR B C 1
ATOM 3359 O O . TYR B 1 189 ? 6.129 -25.703 -4.199 1 96.88 189 TYR B O 1
ATOM 3367 N N . ASP B 1 190 ? 4.934 -27.266 -3.285 1 95.38 190 ASP B N 1
ATOM 3368 C CA . ASP B 1 190 ? 5.914 -27.469 -2.225 1 95.38 190 ASP B CA 1
ATOM 3369 C C . ASP B 1 190 ? 7.184 -28.125 -2.77 1 95.38 190 ASP B C 1
ATOM 3371 O O . ASP B 1 190 ? 7.148 -28.797 -3.807 1 95.38 190 ASP B O 1
ATOM 3375 N N . VAL B 1 191 ? 8.258 -27.906 -2.17 1 92.56 191 VAL B N 1
ATOM 3376 C CA . VAL B 1 191 ? 9.531 -28.547 -2.48 1 92.56 191 VAL B CA 1
ATOM 3377 C C . VAL B 1 191 ? 10.117 -29.188 -1.221 1 92.56 191 VAL B C 1
ATOM 3379 O O . VAL B 1 191 ? 10.625 -28.484 -0.341 1 92.56 191 VAL B O 1
ATOM 3382 N N . PRO B 1 192 ? 10.094 -30.578 -1.051 1 92.12 192 PRO B N 1
ATOM 3383 C CA . PRO B 1 192 ? 9.578 -31.484 -2.08 1 92.12 192 PRO B CA 1
ATOM 3384 C C . PRO B 1 192 ? 8.055 -31.438 -2.199 1 92.12 192 PRO B C 1
ATOM 3386 O O . PRO B 1 192 ? 7.375 -30.953 -1.29 1 92.12 192 PRO B O 1
ATOM 3389 N N . ARG B 1 193 ? 7.555 -31.906 -3.393 1 91.25 193 ARG B N 1
ATOM 3390 C CA . ARG B 1 193 ? 6.129 -31.891 -3.709 1 91.25 193 ARG B CA 1
ATOM 3391 C C . ARG B 1 193 ? 5.352 -32.812 -2.771 1 91.25 193 ARG B C 1
ATOM 3393 O O . ARG B 1 193 ? 5.773 -33.938 -2.508 1 91.25 193 ARG B O 1
ATOM 3400 N N . VAL B 1 194 ? 4.254 -32.312 -2.295 1 94.44 194 VAL B N 1
ATOM 3401 C CA . VAL B 1 194 ? 3.387 -33.094 -1.427 1 94.44 194 VAL B CA 1
ATOM 3402 C C . VAL B 1 194 ? 2.299 -33.781 -2.26 1 94.44 194 VAL B C 1
ATOM 3404 O O . VAL B 1 194 ? 1.986 -34.938 -2.053 1 94.44 194 VAL B O 1
ATOM 3407 N N . ALA B 1 195 ? 1.772 -33.062 -3.219 1 96 195 ALA B N 1
ATOM 3408 C CA . ALA B 1 195 ? 0.746 -33.594 -4.113 1 96 195 ALA B CA 1
ATOM 3409 C C . ALA B 1 195 ? 1.2 -33.531 -5.57 1 96 195 ALA B C 1
ATOM 3411 O O . ALA B 1 195 ? 1.772 -32.531 -6.004 1 96 195 ALA B O 1
ATOM 3412 N N . THR B 1 196 ? 0.959 -34.531 -6.297 1 95.06 196 THR B N 1
ATOM 3413 C CA . THR B 1 196 ? 1.294 -34.562 -7.719 1 95.06 196 THR B CA 1
ATOM 3414 C C . THR B 1 196 ? 0.107 -34.156 -8.57 1 95.06 196 THR B C 1
ATOM 3416 O O . THR B 1 196 ? -0.984 -33.906 -8.047 1 95.06 196 THR B O 1
ATOM 3419 N N . LEU B 1 197 ? 0.42 -34.031 -9.844 1 94.69 197 LEU B N 1
ATOM 3420 C CA . LEU B 1 197 ? -0.647 -33.75 -10.797 1 94.69 197 LEU B CA 1
ATOM 3421 C C . LEU B 1 197 ? -1.723 -34.812 -10.758 1 94.69 197 LEU B C 1
ATOM 3423 O O . LEU B 1 197 ? -2.914 -34.531 -10.852 1 94.69 197 LEU B O 1
ATOM 3427 N N . GLY B 1 198 ? -1.298 -36.062 -10.664 1 96.38 198 GLY B N 1
ATOM 3428 C CA . GLY B 1 198 ? -2.229 -37.188 -10.562 1 96.38 198 GLY B CA 1
ATOM 3429 C C . GLY B 1 198 ? -3.119 -37.094 -9.336 1 96.38 198 GLY B C 1
ATOM 3430 O O . GLY B 1 198 ? -4.316 -37.406 -9.414 1 96.38 198 GLY B O 1
ATOM 3431 N N . ASP B 1 199 ? -2.559 -36.719 -8.18 1 97.31 199 ASP B N 1
ATOM 3432 C CA . ASP B 1 199 ? -3.332 -36.562 -6.953 1 97.31 199 ASP B CA 1
ATOM 3433 C C . ASP B 1 199 ? -4.434 -35.5 -7.145 1 97.31 199 ASP B C 1
ATOM 3435 O O . ASP B 1 199 ? -5.57 -35.719 -6.715 1 97.31 199 ASP B O 1
ATOM 3439 N N . LEU B 1 200 ? -4.062 -34.375 -7.801 1 97.38 200 LEU B N 1
ATOM 3440 C CA . LEU B 1 200 ? -5.027 -33.281 -8.039 1 97.38 200 LEU B CA 1
ATOM 3441 C C . LEU B 1 200 ? -6.121 -33.75 -8.992 1 97.38 200 LEU B C 1
ATOM 3443 O O . LEU B 1 200 ? -7.305 -33.469 -8.773 1 97.38 200 LEU B O 1
ATOM 3447 N N . ALA B 1 201 ? -5.758 -34.469 -10.008 1 97.56 201 ALA B N 1
ATOM 3448 C CA . ALA B 1 201 ? -6.703 -35 -10.984 1 97.56 201 ALA B CA 1
ATOM 3449 C C . ALA B 1 201 ? -7.723 -35.906 -10.32 1 97.56 201 ALA B C 1
ATOM 3451 O O . ALA B 1 201 ? -8.922 -35.844 -10.602 1 97.56 201 ALA B O 1
ATOM 3452 N N . ALA B 1 202 ? -7.238 -36.812 -9.469 1 97.31 202 ALA B N 1
ATOM 3453 C CA . ALA B 1 202 ? -8.109 -37.719 -8.75 1 97.31 202 ALA B CA 1
ATOM 3454 C C . ALA B 1 202 ? -9.109 -36.969 -7.875 1 97.31 202 ALA B C 1
ATOM 3456 O O . ALA B 1 202 ? -10.297 -37.312 -7.848 1 97.31 202 ALA B O 1
ATOM 3457 N N . THR B 1 203 ? -8.594 -35.938 -7.18 1 95.88 203 THR B N 1
ATOM 3458 C CA . THR B 1 203 ? -9.43 -35.188 -6.27 1 95.88 203 THR B CA 1
ATOM 3459 C C . THR B 1 203 ? -10.5 -34.406 -7.035 1 95.88 203 THR B C 1
ATOM 3461 O O . THR B 1 203 ? -11.633 -34.281 -6.57 1 95.88 203 THR B O 1
ATOM 3464 N N . LEU B 1 204 ? -10.141 -33.906 -8.188 1 96.75 204 LEU B N 1
ATOM 3465 C CA . LEU B 1 204 ? -11.039 -33.062 -8.977 1 96.75 204 LEU B CA 1
ATOM 3466 C C . LEU B 1 204 ? -11.82 -33.906 -9.984 1 96.75 204 LEU B C 1
ATOM 3468 O O . LEU B 1 204 ? -12.695 -33.375 -10.68 1 96.75 204 LEU B O 1
ATOM 3472 N N . ASP B 1 205 ? -11.555 -35.188 -10.07 1 96.44 205 ASP B N 1
ATOM 3473 C CA . ASP B 1 205 ? -12.227 -36.156 -10.945 1 96.44 205 ASP B CA 1
ATOM 3474 C C . ASP B 1 205 ? -12.117 -35.719 -12.406 1 96.44 205 ASP B C 1
ATOM 3476 O O . ASP B 1 205 ? -13.125 -35.625 -13.102 1 96.44 205 ASP B O 1
ATOM 3480 N N . VAL B 1 206 ? -10.906 -35.375 -12.828 1 97.38 206 VAL B N 1
ATOM 3481 C CA . VAL B 1 206 ? -10.57 -35.062 -14.211 1 97.38 206 VAL B CA 1
ATOM 3482 C C . VAL B 1 206 ? -9.25 -35.75 -14.586 1 97.38 206 VAL B C 1
ATOM 3484 O O . VAL B 1 206 ? -8.617 -36.375 -13.75 1 97.38 206 VAL B O 1
ATOM 3487 N N . SER B 1 207 ? -8.891 -35.625 -15.797 1 97 207 SER B N 1
ATOM 3488 C CA . SER B 1 207 ? -7.645 -36.219 -16.266 1 97 207 SER B CA 1
ATOM 3489 C C . SER B 1 207 ? -6.438 -35.406 -15.844 1 97 207 SER B C 1
ATOM 3491 O O . SER B 1 207 ? -6.57 -34.188 -15.578 1 97 207 SER B O 1
ATOM 3493 N N . ASP B 1 208 ? -5.27 -36.031 -15.805 1 95.94 208 ASP B N 1
ATOM 3494 C CA . ASP B 1 208 ? -4.016 -35.312 -15.562 1 95.94 208 ASP B CA 1
ATOM 3495 C C . ASP B 1 208 ? -3.832 -34.156 -16.562 1 95.94 208 ASP B C 1
ATOM 3497 O O . ASP B 1 208 ? -3.408 -33.062 -16.188 1 95.94 208 ASP B O 1
ATOM 3501 N N . ALA B 1 209 ? -4.156 -34.438 -17.781 1 94.5 209 ALA B N 1
ATOM 3502 C CA . ALA B 1 209 ? -3.992 -33.438 -18.844 1 94.5 209 ALA B CA 1
ATOM 3503 C C . ALA B 1 209 ? -4.91 -32.25 -18.625 1 94.5 209 ALA B C 1
ATOM 3505 O O . ALA B 1 209 ? -4.516 -31.094 -18.859 1 94.5 209 ALA B O 1
ATOM 3506 N N . ALA B 1 210 ? -6.094 -32.5 -18.125 1 96.44 210 ALA B N 1
ATOM 3507 C CA . ALA B 1 210 ? -7.066 -31.422 -17.891 1 96.44 210 ALA B CA 1
ATOM 3508 C C . ALA B 1 210 ? -6.625 -30.531 -16.734 1 96.44 210 ALA B C 1
ATOM 3510 O O . ALA B 1 210 ? -6.691 -29.297 -16.844 1 96.44 210 ALA B O 1
ATOM 3511 N N . VAL B 1 211 ? -6.191 -31.109 -15.656 1 97 211 VAL B N 1
ATOM 3512 C CA . VAL B 1 211 ? -5.754 -30.312 -14.508 1 97 211 VAL B CA 1
ATOM 3513 C C . VAL B 1 211 ? -4.496 -29.531 -14.867 1 97 211 VAL B C 1
ATOM 3515 O O . VAL B 1 211 ? -4.352 -28.359 -14.492 1 97 211 VAL B O 1
ATOM 3518 N N . SER B 1 212 ? -3.58 -30.219 -15.578 1 94.62 212 SER B N 1
ATOM 3519 C CA . SER B 1 212 ? -2.357 -29.547 -16 1 94.62 212 SER B CA 1
ATOM 3520 C C . SER B 1 212 ? -2.67 -28.312 -16.859 1 94.62 212 SER B C 1
ATOM 3522 O O . SER B 1 212 ? -2.107 -27.234 -16.641 1 94.62 212 SER B O 1
ATOM 3524 N N . LYS B 1 213 ? -3.525 -28.516 -17.75 1 96.06 213 LYS B N 1
ATOM 3525 C CA . LYS B 1 213 ? -3.916 -27.406 -18.641 1 96.06 213 LYS B CA 1
ATOM 3526 C C . LYS B 1 213 ? -4.582 -26.281 -17.844 1 96.06 213 LYS B C 1
ATOM 3528 O O . LYS B 1 213 ? -4.305 -25.109 -18.078 1 96.06 213 LYS B O 1
ATOM 3533 N N . THR B 1 214 ? -5.461 -26.594 -16.953 1 97.56 214 THR B N 1
ATOM 3534 C CA . THR B 1 214 ? -6.172 -25.609 -16.141 1 97.56 214 THR B CA 1
ATOM 3535 C C . THR B 1 214 ? -5.203 -24.828 -15.273 1 97.56 214 THR B C 1
ATOM 3537 O O . THR B 1 214 ? -5.316 -23.609 -15.156 1 97.56 214 THR B O 1
ATOM 3540 N N . LEU B 1 215 ? -4.246 -25.516 -14.656 1 96.94 215 LEU B N 1
ATOM 3541 C CA . LEU B 1 215 ? -3.25 -24.859 -13.82 1 96.94 215 LEU B CA 1
ATOM 3542 C C . LEU B 1 215 ? -2.389 -23.906 -14.648 1 96.94 215 LEU B C 1
ATOM 3544 O O . LEU B 1 215 ? -2.105 -22.797 -14.219 1 96.94 215 LEU B O 1
ATOM 3548 N N . ARG B 1 216 ? -1.971 -24.422 -15.781 1 95.75 216 ARG B N 1
ATOM 3549 C CA . ARG B 1 216 ? -1.142 -23.594 -16.641 1 95.75 216 ARG B CA 1
ATOM 3550 C C . ARG B 1 216 ? -1.884 -22.328 -17.062 1 95.75 216 ARG B C 1
ATOM 3552 O O . ARG B 1 216 ? -1.3 -21.25 -17.109 1 95.75 216 ARG B O 1
ATOM 3559 N N . ARG B 1 217 ? -3.156 -22.406 -17.375 1 97.69 217 ARG B N 1
ATOM 3560 C CA . ARG B 1 217 ? -3.971 -21.234 -17.719 1 97.69 217 ARG B CA 1
ATOM 3561 C C . ARG B 1 217 ? -4.059 -20.266 -16.562 1 97.69 217 ARG B C 1
ATOM 3563 O O . ARG B 1 217 ? -3.934 -19.047 -16.75 1 97.69 217 ARG B O 1
ATOM 3570 N N . ALA B 1 218 ? -4.277 -20.812 -15.398 1 97.81 218 ALA B N 1
ATOM 3571 C CA . ALA B 1 218 ? -4.355 -19.984 -14.203 1 97.81 218 ALA B CA 1
ATOM 3572 C C . ALA B 1 218 ? -3.025 -19.281 -13.938 1 97.81 218 ALA B C 1
ATOM 3574 O O . ALA B 1 218 ? -2.994 -18.078 -13.664 1 97.81 218 ALA B O 1
ATOM 3575 N N . GLU B 1 219 ? -1.972 -20.078 -14.039 1 97.31 219 GLU B N 1
ATOM 3576 C CA . GLU B 1 219 ? -0.632 -19.531 -13.828 1 97.31 219 GLU B CA 1
ATOM 3577 C C . GLU B 1 219 ? -0.318 -18.438 -14.844 1 97.31 219 GLU B C 1
ATOM 3579 O O . GLU B 1 219 ? 0.252 -17.406 -14.492 1 97.31 219 GLU B O 1
ATOM 3584 N N . ARG B 1 220 ? -0.66 -18.656 -16.047 1 97.44 220 ARG B N 1
ATOM 3585 C CA . ARG B 1 220 ? -0.423 -17.672 -17.094 1 97.44 220 ARG B CA 1
ATOM 3586 C C . ARG B 1 220 ? -1.079 -16.344 -16.75 1 97.44 220 ARG B C 1
ATOM 3588 O O . ARG B 1 220 ? -0.455 -15.281 -16.875 1 97.44 220 ARG B O 1
ATOM 3595 N N . LYS B 1 221 ? -2.252 -16.375 -16.266 1 97.31 221 LYS B N 1
ATOM 3596 C CA . LYS B 1 221 ? -3.037 -15.164 -16 1 97.31 221 LYS B CA 1
ATOM 3597 C C . LYS B 1 221 ? -2.506 -14.422 -14.781 1 97.31 221 LYS B C 1
ATOM 3599 O O . LYS B 1 221 ? -2.574 -13.195 -14.719 1 97.31 221 LYS B O 1
ATOM 3604 N N . LEU B 1 222 ? -1.92 -15.164 -13.828 1 96.94 222 LEU B N 1
ATOM 3605 C CA . LEU B 1 222 ? -1.479 -14.539 -12.586 1 96.94 222 LEU B CA 1
ATOM 3606 C C . LEU B 1 222 ? 0.014 -14.227 -12.641 1 96.94 222 LEU B C 1
ATOM 3608 O O . LEU B 1 222 ? 0.436 -13.125 -12.289 1 96.94 222 LEU B O 1
ATOM 3612 N N . LEU B 1 223 ? 0.8 -15.156 -13.172 1 96.19 223 LEU B N 1
ATOM 3613 C CA . LEU B 1 223 ? 2.248 -15.086 -13.008 1 96.19 223 LEU B CA 1
ATOM 3614 C C . LEU B 1 223 ? 2.885 -14.266 -14.125 1 96.19 223 LEU B C 1
ATOM 3616 O O . LEU B 1 223 ? 3.797 -13.477 -13.875 1 96.19 223 LEU B O 1
ATOM 3620 N N . VAL B 1 224 ? 2.432 -14.398 -15.336 1 95.81 224 VAL B N 1
ATOM 3621 C CA . VAL B 1 224 ? 3.084 -13.789 -16.484 1 95.81 224 VAL B CA 1
ATOM 3622 C C . VAL B 1 224 ? 3.023 -12.266 -16.375 1 95.81 224 VAL B C 1
ATOM 3624 O O . VAL B 1 224 ? 4.059 -11.594 -16.406 1 95.81 224 VAL B O 1
ATOM 3627 N N . PRO B 1 225 ? 1.803 -11.742 -16.172 1 94.88 225 PRO B N 1
ATOM 3628 C CA . PRO B 1 225 ? 1.786 -10.281 -16.031 1 94.88 225 PRO B CA 1
ATOM 3629 C C . PRO B 1 225 ? 2.539 -9.805 -14.797 1 94.88 225 PRO B C 1
ATOM 3631 O O . PRO B 1 225 ? 3.137 -8.719 -14.812 1 94.88 225 PRO B O 1
ATOM 3634 N N . THR B 1 226 ? 2.523 -10.594 -13.789 1 94.38 226 THR B N 1
ATOM 3635 C CA . THR B 1 226 ? 3.199 -10.234 -12.547 1 94.38 226 THR B CA 1
ATOM 3636 C C . THR B 1 226 ? 4.707 -10.148 -12.758 1 94.38 226 THR B C 1
ATOM 3638 O O . THR B 1 226 ? 5.344 -9.172 -12.352 1 94.38 226 THR B O 1
ATOM 3641 N N . VAL B 1 227 ? 5.258 -11.133 -13.383 1 95 227 VAL B N 1
ATOM 3642 C CA . VAL B 1 227 ? 6.688 -11.156 -13.656 1 95 227 VAL B CA 1
ATOM 3643 C C . VAL B 1 227 ? 7.07 -9.969 -14.539 1 95 227 VAL B C 1
ATOM 3645 O O . VAL B 1 227 ? 8.086 -9.312 -14.297 1 95 227 VAL B O 1
ATOM 3648 N N . ALA B 1 228 ? 6.242 -9.648 -15.461 1 92.62 228 ALA B N 1
ATOM 3649 C CA . ALA B 1 228 ? 6.492 -8.5 -16.328 1 92.62 228 ALA B CA 1
ATOM 3650 C C . ALA B 1 228 ? 6.508 -7.199 -15.531 1 92.62 228 ALA B C 1
ATOM 3652 O O . ALA B 1 228 ? 7.363 -6.34 -15.758 1 92.62 228 ALA B O 1
ATOM 3653 N N . THR B 1 229 ? 5.598 -7.129 -14.688 1 92.5 229 THR B N 1
ATOM 3654 C CA . THR B 1 229 ? 5.5 -5.922 -13.875 1 92.5 229 THR B CA 1
ATOM 3655 C C . THR B 1 229 ? 6.688 -5.809 -12.922 1 92.5 229 THR B C 1
ATOM 3657 O O . THR B 1 229 ? 7.23 -4.719 -12.727 1 92.5 229 THR B O 1
ATOM 3660 N N . LEU B 1 230 ? 7.098 -6.883 -12.375 1 91.44 230 LEU B N 1
ATOM 3661 C CA . LEU B 1 230 ? 8.25 -6.895 -11.484 1 91.44 230 LEU B CA 1
ATOM 3662 C C . LEU B 1 230 ? 9.523 -6.484 -12.227 1 91.44 230 LEU B C 1
ATOM 3664 O O . LEU B 1 230 ? 10.375 -5.785 -11.672 1 91.44 230 LEU B O 1
ATOM 3668 N N . GLU B 1 231 ? 9.586 -6.906 -13.453 1 88.25 231 GLU B N 1
ATOM 3669 C CA . GLU B 1 231 ? 10.742 -6.547 -14.273 1 88.25 231 GLU B CA 1
ATOM 3670 C C . GLU B 1 231 ? 10.734 -5.062 -14.625 1 88.25 231 GLU B C 1
ATOM 3672 O O . GLU B 1 231 ? 11.789 -4.43 -14.695 1 88.25 231 GLU B O 1
ATOM 3677 N N . SER B 1 232 ? 9.617 -4.602 -14.93 1 80 232 SER B N 1
ATOM 3678 C CA . SER B 1 232 ? 9.5 -3.188 -15.266 1 80 232 SER B CA 1
ATOM 3679 C C . SER B 1 232 ? 9.867 -2.303 -14.078 1 80 232 SER B C 1
ATOM 3681 O O . SER B 1 232 ? 10.445 -1.229 -14.258 1 80 232 SER B O 1
ATOM 3683 N N . THR B 1 233 ? 9.625 -2.809 -12.992 1 70.38 233 THR B N 1
ATOM 3684 C CA . THR B 1 233 ? 9.953 -2.057 -11.781 1 70.38 233 THR B CA 1
ATOM 3685 C C . THR B 1 233 ? 11.461 -2.084 -11.523 1 70.38 233 THR B C 1
ATOM 3687 O O . THR B 1 233 ? 12.023 -1.113 -11.016 1 70.38 233 THR B O 1
ATOM 3690 N N . ASP B 1 234 ? 12.055 -3.168 -11.906 1 66.12 234 ASP B N 1
ATOM 3691 C CA . ASP B 1 234 ? 13.5 -3.312 -11.75 1 66.12 234 ASP B CA 1
ATOM 3692 C C . ASP B 1 234 ? 14.25 -2.449 -12.758 1 66.12 234 ASP B C 1
ATOM 3694 O O . ASP B 1 234 ? 15.297 -1.881 -12.438 1 66.12 234 ASP B O 1
ATOM 3698 N N . ARG B 1 235 ? 13.812 -2.51 -14.055 1 56.78 235 ARG B N 1
ATOM 3699 C CA . ARG B 1 235 ? 14.469 -1.745 -15.109 1 56.78 235 ARG B CA 1
ATOM 3700 C C . ARG B 1 235 ? 14.414 -0.25 -14.82 1 56.78 235 ARG B C 1
ATOM 3702 O O . ARG B 1 235 ? 15.375 0.475 -15.086 1 56.78 235 ARG B O 1
ATOM 3709 N N . ARG B 1 236 ? 13.383 0.129 -14.328 1 53.41 236 ARG B N 1
ATOM 3710 C CA . ARG B 1 236 ? 13.312 1.542 -13.969 1 53.41 236 ARG B CA 1
ATOM 3711 C C . ARG B 1 236 ? 14.375 1.895 -12.938 1 53.41 236 ARG B C 1
ATOM 3713 O O . ARG B 1 236 ? 14.922 2.998 -12.953 1 53.41 236 ARG B O 1
ATOM 3720 N N . ASP B 1 237 ? 14.672 0.875 -12.195 1 50.5 237 ASP B N 1
ATOM 3721 C CA . ASP B 1 237 ? 15.719 1.059 -11.188 1 50.5 237 ASP B CA 1
ATOM 3722 C C . ASP B 1 237 ? 17.109 1.039 -11.82 1 50.5 237 ASP B C 1
ATOM 3724 O O . ASP B 1 237 ? 18 1.756 -11.383 1 50.5 237 ASP B O 1
ATOM 3728 N N . ARG B 1 238 ? 17.234 0.106 -12.906 1 47.41 238 ARG B N 1
ATOM 3729 C CA . ARG B 1 238 ? 18.531 0.013 -13.539 1 47.41 238 ARG B CA 1
ATOM 3730 C C . ARG B 1 238 ? 18.766 1.186 -14.484 1 47.41 238 ARG B C 1
ATOM 3732 O O . ARG B 1 238 ? 19.922 1.567 -14.734 1 47.41 238 ARG B O 1
ATOM 3739 N N . THR B 1 239 ? 17.75 1.622 -15.211 1 37.84 239 THR B N 1
ATOM 3740 C CA . THR B 1 239 ? 17.969 2.723 -16.141 1 37.84 239 THR B CA 1
ATOM 3741 C C . THR B 1 239 ? 18.156 4.039 -15.398 1 37.84 239 THR B C 1
ATOM 3743 O O . THR B 1 239 ? 18.609 5.027 -15.969 1 37.84 239 THR B O 1
ATOM 3746 N N . ARG B 1 240 ? 17.656 4.039 -14.328 1 38.91 240 ARG B N 1
ATOM 3747 C CA . ARG B 1 240 ? 17.969 5.254 -13.57 1 38.91 240 ARG B CA 1
ATOM 3748 C C . ARG B 1 240 ? 19.328 5.156 -12.914 1 38.91 240 ARG B C 1
ATOM 3750 O O . ARG B 1 240 ? 19.828 6.145 -12.367 1 38.91 240 ARG B O 1
ATOM 3757 N N . GLY B 1 241 ? 19.812 3.986 -12.648 1 32.5 241 GLY B N 1
ATOM 3758 C CA . GLY B 1 241 ? 21.188 3.883 -12.18 1 32.5 241 GLY B CA 1
ATOM 3759 C C . GLY B 1 241 ? 22.203 3.955 -13.305 1 32.5 241 GLY B C 1
ATOM 3760 O O . GLY B 1 241 ? 21.875 3.719 -14.469 1 32.5 241 GLY B O 1
#

Solvent-accessible surface area (backbone atoms only — not comparable to full-atom values): 23698 Å² total; per-residue (Å²): 67,31,39,36,31,34,39,36,37,52,87,70,35,42,62,22,52,18,12,52,73,29,62,23,32,39,38,32,75,38,73,44,57,32,67,83,70,48,30,33,41,34,45,37,34,38,44,21,56,33,49,64,29,34,51,51,23,51,50,43,30,58,68,27,89,59,43,72,45,67,44,84,72,46,74,57,77,34,28,26,30,31,41,38,30,24,56,61,36,74,67,56,41,44,38,47,74,42,60,32,45,69,73,53,44,41,35,24,44,71,29,29,32,38,41,33,34,32,21,78,38,66,66,42,44,50,52,29,53,57,54,50,68,73,46,91,51,49,70,45,81,76,44,77,45,80,43,53,54,66,56,52,51,49,50,55,48,13,28,56,45,10,43,48,35,52,55,20,56,70,66,45,49,74,65,28,50,50,51,45,50,49,37,53,74,51,24,44,43,40,87,79,61,69,30,53,64,60,56,51,10,62,74,69,71,50,49,50,67,55,48,51,50,38,43,34,54,37,43,33,42,38,46,46,58,38,53,52,50,53,44,56,58,40,48,62,52,48,79,24,101,67,31,40,37,31,34,40,35,36,53,87,71,38,42,60,22,54,18,12,53,75,29,62,23,33,38,38,32,76,37,73,45,56,30,66,85,72,48,31,33,40,34,44,36,36,38,44,24,46,32,47,65,30,34,52,51,26,51,48,43,30,58,69,27,88,58,42,72,43,68,43,84,72,47,73,57,78,35,29,26,30,33,42,38,31,24,58,61,37,75,68,57,42,44,37,46,72,40,59,34,44,70,72,52,45,41,36,22,45,72,28,28,32,39,42,32,34,33,20,79,38,66,67,42,44,52,52,28,52,56,54,52,68,70,47,90,51,49,70,43,82,74,44,77,45,80,45,52,54,67,56,55,59,54,54,71,45,11,38,65,46,8,45,48,35,51,54,20,55,70,68,43,48,73,65,28,50,51,52,46,49,48,36,53,74,51,24,43,42,40,88,76,61,69,30,51,63,61,55,52,9,61,74,69,71,50,48,50,67,55,48,51,50,38,43,34,52,38,44,33,43,38,48,47,58,36,53,51,48,54,47,53,57,47,45,57,52,52,71,56,75